Protein AF-0000000075447387 (afdb_homodimer)

Sequence (596 aa):
MMQSPYSLRTGIYPEIDPDRLTGSLAGKNVLITGSGRGIGREIALAMARAGANVCVTARTSSQVEETKAEIVSLGLDGKVIGIVANVLKLEDQERLVREFREQLGPVDVLVCNAGSNIFQPFHLTNATDWWDIMELNVRAPVELTRLVLPEMRERNQAVIIYTSSRAAKADLPWTTAYNCAKTSITRFAGTLQVELDQVQRIEKGVDNNISIFSIHPGEIDTNLHETAFPERTKREAPYVIEHMNKIGAKRPHFEAALPAWTCVWLSSGKGSDLKGKFVDCTRDVGEQAKEARGAVKTMMQSPYSLRTGIYPEIDPDRLTGSLAGKNVLITGSGRGIGREIALAMARAGANVCVTARTSSQVEETKAEIVSLGLDGKVIGIVANVLKLEDQERLVREFREQLGPVDVLVCNAGSNIFQPFHLTNATDWWDIMELNVRAPVELTRLVLPEMRERNQAVIIYTSSRAAKADLPWTTAYNCAKTSITRFAGTLQVELDQVQRIEKGVDNNISIFSIHPGEIDTNLHETAFPERTKREAPYVIEHMNKIGAKRPHFEAALPAWTCVWLSSGKGSDLKGKFVDCTRDVGEQAKEARGAVKT

Structure (mmCIF, N/CA/C/O backbone):
data_AF-0000000075447387-model_v1
#
loop_
_entity.id
_entity.type
_entity.pdbx_description
1 polymer 'Dehydrogenase/reductase SDR family member 4'
#
loop_
_atom_site.group_PDB
_atom_site.id
_atom_site.type_symbol
_atom_site.label_atom_id
_atom_site.label_alt_id
_atom_site.label_comp_id
_atom_site.label_asym_id
_atom_site.label_entity_id
_atom_site.label_seq_id
_atom_site.pdbx_PDB_ins_code
_atom_site.Cartn_x
_atom_site.Cartn_y
_atom_site.Cartn_z
_atom_site.occupancy
_atom_site.B_iso_or_equiv
_atom_site.auth_seq_id
_atom_site.auth_comp_id
_atom_site.auth_asym_id
_atom_site.auth_atom_id
_atom_site.pdbx_PDB_model_num
ATOM 1 N N . MET A 1 1 ? -17.062 6.598 -15.188 1 35.38 1 MET A N 1
ATOM 2 C CA . MET A 1 1 ? -16.125 5.508 -14.992 1 35.38 1 MET A CA 1
ATOM 3 C C . MET A 1 1 ? -15.281 5.285 -16.25 1 35.38 1 MET A C 1
ATOM 5 O O . MET A 1 1 ? -15.828 5.117 -17.344 1 35.38 1 MET A O 1
ATOM 9 N N . MET A 1 2 ? -14.25 5.738 -16.5 1 45.06 2 MET A N 1
ATOM 10 C CA . MET A 1 2 ? -13.641 5.559 -17.812 1 45.06 2 MET A CA 1
ATOM 11 C C . MET A 1 2 ? -13.734 4.102 -18.266 1 45.06 2 MET A C 1
ATOM 13 O O . MET A 1 2 ? -13.383 3.193 -17.516 1 45.06 2 MET A O 1
ATOM 17 N N . GLN A 1 3 ? -14.492 3.766 -19.172 1 64.19 3 GLN A N 1
ATOM 18 C CA . GLN A 1 3 ? -14.797 2.457 -19.734 1 64.19 3 GLN A CA 1
ATOM 19 C C . GLN A 1 3 ? -13.523 1.725 -20.141 1 64.19 3 GLN A C 1
ATOM 21 O O . GLN A 1 3 ? -12.641 2.305 -20.781 1 64.19 3 GLN A O 1
ATOM 26 N N . SER A 1 4 ? -13.195 0.636 -19.469 1 78.19 4 SER A N 1
ATOM 27 C CA . SER A 1 4 ? -12.086 -0.216 -19.891 1 78.19 4 SER A CA 1
ATOM 28 C C . SER A 1 4 ? -12.141 -0.507 -21.391 1 78.19 4 SER A C 1
ATOM 30 O O . SER A 1 4 ? -13.219 -0.757 -21.938 1 78.19 4 SER A O 1
ATOM 32 N N . PRO A 1 5 ? -11.062 -0.267 -22.031 1 86.12 5 PRO A N 1
ATOM 33 C CA . PRO A 1 5 ? -11.031 -0.553 -23.469 1 86.12 5 PRO A CA 1
ATOM 34 C C . PRO A 1 5 ? -11.109 -2.047 -23.781 1 86.12 5 PRO A C 1
ATOM 36 O O . PRO A 1 5 ? -11.219 -2.438 -24.938 1 86.12 5 PRO A O 1
ATOM 39 N N . TYR A 1 6 ? -11.047 -2.908 -22.812 1 91.88 6 TYR A N 1
ATOM 40 C CA . TYR A 1 6 ? -11.039 -4.352 -23.016 1 91.88 6 TYR A CA 1
ATOM 41 C C . TYR A 1 6 ? -12.445 -4.93 -22.875 1 91.88 6 TYR A C 1
ATOM 43 O O . TYR A 1 6 ? -13.273 -4.395 -22.125 1 91.88 6 TYR A O 1
ATOM 51 N N . SER A 1 7 ? -12.664 -5.98 -23.594 1 94.94 7 SER A N 1
ATOM 52 C CA . SER A 1 7 ? -13.969 -6.637 -23.578 1 94.94 7 SER A CA 1
ATOM 53 C C . SER A 1 7 ? -14.305 -7.168 -22.188 1 94.94 7 SER A C 1
ATOM 55 O O . SER A 1 7 ? -13.469 -7.805 -21.547 1 94.94 7 SER A O 1
ATOM 57 N N . LEU A 1 8 ? -15.531 -6.898 -21.75 1 93.69 8 LEU A N 1
ATOM 58 C CA . LEU A 1 8 ? -16.031 -7.441 -20.484 1 93.69 8 LEU A CA 1
ATOM 59 C C . LEU A 1 8 ? -16.234 -8.945 -20.578 1 93.69 8 LEU A C 1
ATOM 61 O O . LEU A 1 8 ? -16.812 -9.438 -21.562 1 93.69 8 LEU A O 1
ATOM 65 N N . ARG A 1 9 ? -15.766 -9.672 -19.625 1 94.69 9 ARG A N 1
ATOM 66 C CA . ARG A 1 9 ? -15.914 -11.125 -19.547 1 94.69 9 ARG A CA 1
ATOM 67 C C . ARG A 1 9 ? -16.484 -11.547 -18.203 1 94.69 9 ARG A C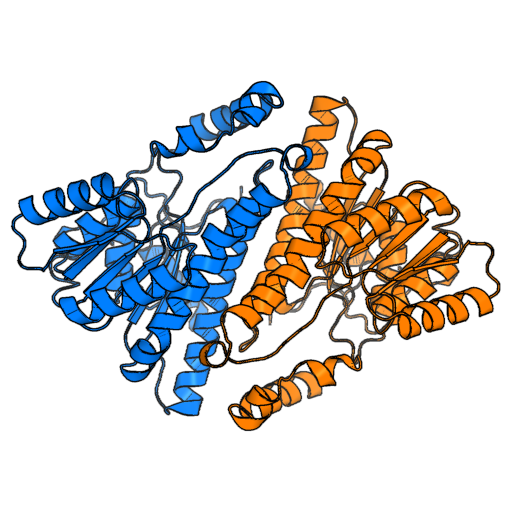 1
ATOM 69 O O . ARG A 1 9 ? -16 -11.117 -17.156 1 94.69 9 ARG A O 1
ATOM 76 N N . THR A 1 10 ? -17.469 -12.383 -18.172 1 93.19 10 THR A N 1
ATOM 77 C CA . THR A 1 10 ? -18.109 -12.781 -16.938 1 93.19 10 THR A CA 1
ATOM 78 C C . THR A 1 10 ? -17.938 -14.273 -16.688 1 93.19 10 THR A C 1
ATOM 80 O O . THR A 1 10 ? -18.359 -14.797 -15.648 1 93.19 10 THR A O 1
ATOM 83 N N . GLY A 1 11 ? -17.344 -14.977 -17.641 1 93.88 11 GLY A N 1
ATOM 84 C CA . GLY A 1 11 ? -17.078 -16.406 -17.578 1 93.88 11 GLY A CA 1
ATOM 85 C C . GLY A 1 11 ? -15.953 -16.828 -18.516 1 93.88 11 GLY A C 1
ATOM 86 O O . GLY A 1 11 ? -15.102 -16.031 -18.891 1 93.88 11 GLY A O 1
ATOM 87 N N . ILE A 1 12 ? -15.977 -18.062 -18.828 1 96.75 12 ILE A N 1
ATOM 88 C CA . ILE A 1 12 ? -14.953 -18.641 -19.703 1 96.75 12 ILE A CA 1
ATOM 89 C C . ILE A 1 12 ? -15.07 -18.031 -21.094 1 96.75 12 ILE A C 1
ATOM 91 O O . ILE A 1 12 ? -16.172 -17.859 -21.609 1 96.75 12 ILE A O 1
ATOM 95 N N . TYR A 1 13 ? -14.031 -17.672 -21.672 1 97.38 13 TYR A N 1
ATOM 96 C CA . TYR A 1 13 ? -13.922 -17.203 -23.047 1 97.38 13 TYR A CA 1
ATOM 97 C C . TYR A 1 13 ? -12.711 -17.812 -23.734 1 97.38 13 TYR A C 1
ATOM 99 O O . TYR A 1 13 ? -11.953 -18.578 -23.125 1 97.38 13 TYR A O 1
ATOM 107 N N . PRO A 1 14 ? -12.43 -17.734 -25 1 96.38 14 PRO A N 1
ATOM 108 C CA . PRO A 1 14 ? -11.469 -18.547 -25.75 1 96.38 14 PRO A CA 1
ATOM 109 C C . PRO A 1 14 ? -10.062 -18.484 -25.172 1 96.38 14 PRO A C 1
ATOM 111 O O . PRO A 1 14 ? -9.383 -19.516 -25.078 1 96.38 14 PRO A O 1
ATOM 114 N N . GLU A 1 15 ? -9.539 -17.438 -24.688 1 96.44 15 GLU A N 1
ATOM 115 C CA . GLU A 1 15 ? -8.172 -17.281 -24.203 1 96.44 15 GLU A CA 1
ATOM 116 C C . GLU A 1 15 ? -7.918 -18.141 -22.969 1 96.44 15 GLU A C 1
ATOM 118 O O . GLU A 1 15 ? -6.809 -18.641 -22.766 1 96.44 15 GLU A O 1
ATOM 123 N N . ILE A 1 16 ? -9 -18.312 -22.203 1 97.94 16 ILE A N 1
ATOM 124 C CA . ILE A 1 16 ? -8.797 -19.031 -20.953 1 97.94 16 ILE A CA 1
ATOM 125 C C . ILE A 1 16 ? -9.648 -20.312 -20.938 1 97.94 16 ILE A C 1
ATOM 127 O O . ILE A 1 16 ? -10.023 -20.812 -19.875 1 97.94 16 ILE A O 1
ATOM 131 N N . ASP A 1 17 ? -9.961 -20.781 -22.062 1 97.88 17 ASP A N 1
ATOM 132 C CA . ASP A 1 17 ? -10.766 -22 -22.219 1 97.88 17 ASP A CA 1
ATOM 133 C C . ASP A 1 17 ? -10.023 -23.219 -21.688 1 97.88 17 ASP A C 1
ATOM 135 O O . ASP A 1 17 ? -8.906 -23.516 -22.125 1 97.88 17 ASP A O 1
ATOM 139 N N . PRO A 1 18 ? -10.641 -23.984 -20.781 1 97.31 18 PRO A N 1
ATOM 140 C CA . PRO A 1 18 ? -10 -25.172 -20.219 1 97.31 18 PRO A CA 1
ATOM 141 C C . PRO A 1 18 ? -9.531 -26.156 -21.281 1 97.31 18 PRO A C 1
ATOM 143 O O . PRO A 1 18 ? -8.477 -26.766 -21.125 1 97.31 18 PRO A O 1
ATOM 146 N N . ASP A 1 19 ? -10.188 -26.297 -22.344 1 96.75 19 ASP A N 1
ATOM 147 C CA . ASP A 1 19 ? -9.82 -27.234 -23.406 1 96.75 19 ASP A CA 1
ATOM 148 C C . ASP A 1 19 ? -8.516 -26.812 -24.062 1 96.75 19 ASP A C 1
ATOM 150 O O . ASP A 1 19 ? -7.699 -27.672 -24.422 1 96.75 19 ASP A O 1
ATOM 154 N N . ARG A 1 20 ? -8.344 -25.562 -24.156 1 96 20 ARG A N 1
ATOM 155 C CA . ARG A 1 20 ? -7.141 -25.047 -24.812 1 96 20 ARG A CA 1
ATOM 156 C C . ARG A 1 20 ? -5.953 -25.062 -23.859 1 96 20 ARG A C 1
ATOM 158 O O . ARG A 1 20 ? -4.805 -24.938 -24.281 1 96 20 ARG A O 1
ATOM 165 N N . LEU A 1 21 ? -6.207 -25.234 -22.562 1 97.69 21 LEU A N 1
ATOM 166 C CA . LEU A 1 21 ? -5.145 -25.141 -21.562 1 97.69 21 LEU A CA 1
ATOM 167 C C . LEU A 1 21 ? -4.879 -26.5 -20.922 1 97.69 21 LEU A C 1
ATOM 169 O O . LEU A 1 21 ? -4.148 -26.594 -19.922 1 97.69 21 LEU A O 1
ATOM 173 N N . THR A 1 22 ? -5.469 -27.484 -21.531 1 94.69 22 THR A N 1
ATOM 174 C CA . THR A 1 22 ? -5.27 -28.844 -21.031 1 94.69 22 THR A CA 1
ATOM 175 C C . THR A 1 22 ? -3.793 -29.219 -21.078 1 94.69 22 THR A C 1
ATOM 177 O O . THR A 1 22 ? -3.131 -29.031 -22.094 1 94.69 22 THR A O 1
ATOM 180 N N . GLY A 1 23 ? -3.289 -29.625 -19.938 1 97.12 23 GLY A N 1
ATOM 181 C CA . GLY A 1 23 ? -1.921 -30.109 -19.875 1 97.12 23 GLY A CA 1
ATOM 182 C C . GLY A 1 23 ? -0.89 -29 -19.859 1 97.12 23 GLY A C 1
ATOM 183 O O . GLY A 1 23 ? 0.313 -29.266 -19.812 1 97.12 23 GLY A O 1
ATOM 184 N N . SER A 1 24 ? -1.34 -27.734 -19.891 1 97.75 24 SER A N 1
ATOM 185 C CA . SER A 1 24 ? -0.432 -26.609 -20.016 1 97.75 24 SER A CA 1
ATOM 186 C C . SER A 1 24 ? 0.43 -26.453 -18.766 1 97.75 24 SER A C 1
ATOM 188 O O . SER A 1 24 ? 1.446 -25.766 -18.781 1 97.75 24 SER A O 1
ATOM 190 N N . LEU A 1 25 ? 0.065 -27.172 -17.625 1 98.38 25 LEU A N 1
ATOM 191 C CA . LEU A 1 25 ? 0.823 -27.047 -16.391 1 98.38 25 LEU A CA 1
ATOM 192 C C . LEU A 1 25 ? 1.356 -28.406 -15.953 1 98.38 25 LEU A C 1
ATOM 194 O O . LEU A 1 25 ? 1.637 -28.609 -14.766 1 98.38 25 LEU A O 1
ATOM 198 N N . ALA A 1 26 ? 1.399 -29.297 -16.891 1 97.75 26 ALA A N 1
ATOM 199 C CA . ALA A 1 26 ? 1.919 -30.625 -16.594 1 97.75 26 ALA A CA 1
ATOM 200 C C . ALA A 1 26 ? 3.307 -30.547 -15.961 1 97.75 26 ALA A C 1
ATOM 202 O O . ALA A 1 26 ? 4.203 -29.891 -16.5 1 97.75 26 ALA A O 1
ATOM 203 N N . GLY A 1 27 ? 3.396 -31.109 -14.781 1 96.31 27 GLY A N 1
ATOM 204 C CA . GLY A 1 27 ? 4.684 -31.188 -14.117 1 96.31 27 GLY A CA 1
ATOM 205 C C . GLY A 1 27 ? 4.984 -29.984 -13.242 1 96.31 27 GLY A C 1
ATOM 206 O O . GLY A 1 27 ? 5.977 -29.984 -12.508 1 96.31 27 GLY A O 1
ATOM 207 N N . LYS A 1 28 ? 4.215 -28.969 -13.328 1 98.25 28 LYS A N 1
ATOM 208 C CA . LYS A 1 28 ? 4.438 -27.766 -12.508 1 98.25 28 LYS A CA 1
ATOM 209 C C . LYS A 1 28 ? 3.916 -27.984 -11.094 1 98.25 28 LYS A C 1
ATOM 211 O O . LYS A 1 28 ? 2.846 -28.562 -10.891 1 98.25 28 LYS A O 1
ATOM 216 N N . ASN A 1 29 ? 4.672 -27.609 -10.109 1 98.81 29 ASN A N 1
ATOM 217 C CA . ASN A 1 29 ? 4.273 -27.625 -8.703 1 98.81 29 ASN A CA 1
ATOM 218 C C . ASN A 1 29 ? 3.666 -26.281 -8.281 1 98.81 29 ASN A C 1
ATOM 220 O O . ASN A 1 29 ? 4.352 -25.266 -8.281 1 98.81 29 ASN A O 1
ATOM 224 N N . VAL A 1 30 ? 2.385 -26.328 -7.879 1 98.81 30 VAL A N 1
ATOM 225 C CA . VAL A 1 30 ? 1.64 -25.094 -7.641 1 98.81 30 VAL A CA 1
ATOM 226 C C . VAL A 1 30 ? 1.255 -25 -6.168 1 98.81 30 VAL A C 1
ATOM 228 O O . VAL A 1 30 ? 0.668 -25.922 -5.609 1 98.81 30 VAL A O 1
ATOM 231 N N . LEU A 1 31 ? 1.642 -23.938 -5.512 1 98.69 31 LEU A N 1
ATOM 232 C CA . LEU A 1 31 ? 1.247 -23.609 -4.148 1 98.69 31 LEU A CA 1
ATOM 233 C C . LEU A 1 31 ? 0.219 -22.484 -4.137 1 98.69 31 LEU A C 1
ATOM 235 O O . LEU A 1 31 ? 0.502 -21.375 -4.598 1 98.69 31 LEU A O 1
ATOM 239 N N . ILE A 1 32 ? -1.001 -22.734 -3.645 1 98.25 32 ILE A N 1
ATOM 240 C CA . ILE A 1 32 ? -2.078 -21.75 -3.609 1 98.25 32 ILE A CA 1
ATOM 241 C C . ILE A 1 32 ? -2.504 -21.5 -2.164 1 98.25 32 ILE A C 1
ATOM 243 O O . ILE A 1 32 ? -3.076 -22.391 -1.52 1 98.25 32 ILE A O 1
ATOM 247 N N . THR A 1 33 ? -2.264 -20.312 -1.669 1 96.75 33 THR A N 1
ATOM 248 C CA . THR A 1 33 ? -2.725 -20 -0.323 1 96.75 33 THR A CA 1
ATOM 249 C C . THR A 1 33 ? -4.203 -19.625 -0.334 1 96.75 33 THR A C 1
ATOM 251 O O . THR A 1 33 ? -4.715 -19.125 -1.338 1 96.75 33 THR A O 1
ATOM 254 N N . GLY A 1 34 ? -4.852 -19.844 0.821 1 93.81 34 GLY A N 1
ATOM 255 C CA . GLY A 1 34 ? -6.281 -19.594 0.893 1 93.81 34 GLY A CA 1
ATOM 256 C C . GLY A 1 34 ? -7.09 -20.406 -0.098 1 93.81 34 GLY A C 1
ATOM 257 O O . GLY A 1 34 ? -8 -19.875 -0.741 1 93.81 34 GLY A O 1
ATOM 258 N N . SER A 1 35 ? -6.742 -21.641 -0.275 1 93.75 35 SER A N 1
ATOM 259 C CA . SER A 1 35 ? -7.344 -22.469 -1.321 1 93.75 35 SER A CA 1
ATOM 260 C C . SER A 1 35 ? -8.281 -23.516 -0.732 1 93.75 35 SER A C 1
ATOM 262 O O . SER A 1 35 ? -8.625 -24.5 -1.4 1 93.75 35 SER A O 1
ATOM 264 N N . GLY A 1 36 ? -8.633 -23.25 0.474 1 91.06 36 GLY A N 1
ATOM 265 C CA . GLY A 1 36 ? -9.578 -24.156 1.104 1 91.06 36 GLY A CA 1
ATOM 266 C C . GLY A 1 36 ? -11.016 -23.875 0.725 1 91.06 36 GLY A C 1
ATOM 267 O O . GLY A 1 36 ? -11.891 -24.719 0.905 1 91.06 36 GLY A O 1
ATOM 268 N N . ARG A 1 37 ? -11.297 -22.672 0.236 1 87.19 37 ARG A N 1
ATOM 269 C CA . ARG A 1 37 ? -12.656 -22.281 -0.135 1 87.19 37 ARG A CA 1
ATOM 270 C C . ARG A 1 37 ? -12.641 -21.141 -1.14 1 87.19 37 ARG A C 1
ATOM 272 O O . ARG A 1 37 ? -11.57 -20.656 -1.53 1 87.19 37 ARG A O 1
ATOM 279 N N . GLY A 1 38 ? -13.812 -20.891 -1.687 1 88.5 38 GLY A N 1
ATOM 280 C CA . GLY A 1 38 ? -14 -19.703 -2.496 1 88.5 38 GLY A CA 1
ATOM 281 C C . GLY A 1 38 ? -13.18 -19.703 -3.77 1 88.5 38 GLY A C 1
ATOM 282 O O . GLY A 1 38 ? -13.125 -20.719 -4.477 1 88.5 38 GLY A O 1
ATOM 283 N N . ILE A 1 39 ? -12.625 -18.578 -4.078 1 90.44 39 ILE A N 1
ATOM 284 C CA . ILE A 1 39 ? -11.867 -18.375 -5.309 1 90.44 39 ILE A CA 1
ATOM 285 C C . ILE A 1 39 ? -10.625 -19.25 -5.297 1 90.44 39 ILE A C 1
ATOM 287 O O . ILE A 1 39 ? -10.266 -19.859 -6.316 1 90.44 39 ILE A O 1
ATOM 291 N N . GLY A 1 40 ? -9.992 -19.391 -4.125 1 94.5 40 GLY A N 1
ATOM 292 C CA . GLY A 1 40 ? -8.805 -20.203 -3.996 1 94.5 40 GLY A CA 1
ATOM 293 C C . GLY A 1 40 ? -9.047 -21.672 -4.328 1 94.5 40 GLY A C 1
ATOM 294 O O . GLY A 1 40 ? -8.219 -22.312 -4.961 1 94.5 40 GLY A O 1
ATOM 295 N N . ARG A 1 41 ? -10.156 -22.125 -3.861 1 96 41 ARG A N 1
ATOM 296 C CA . ARG A 1 41 ? -10.547 -23.484 -4.18 1 96 41 ARG A CA 1
ATOM 297 C C . ARG A 1 41 ? -10.719 -23.672 -5.684 1 96 41 ARG A C 1
ATOM 299 O O . ARG A 1 41 ? -10.242 -24.672 -6.246 1 96 41 ARG A O 1
ATOM 306 N N . GLU A 1 42 ? -11.344 -22.734 -6.32 1 96.12 42 GLU A N 1
ATOM 307 C CA . GLU A 1 42 ? -11.578 -22.828 -7.758 1 96.12 42 GLU A CA 1
ATOM 308 C C . GLU A 1 42 ? -10.266 -22.766 -8.539 1 96.12 42 GLU A C 1
ATOM 310 O O . GLU A 1 42 ? -10.109 -23.438 -9.547 1 96.12 42 GLU A O 1
ATOM 315 N N . ILE A 1 43 ? -9.359 -21.984 -8.07 1 97.44 43 ILE A N 1
ATOM 316 C CA . ILE A 1 43 ? -8.039 -21.906 -8.695 1 97.44 43 ILE A CA 1
ATOM 317 C C . ILE A 1 43 ? -7.32 -23.234 -8.57 1 97.44 43 ILE A C 1
ATOM 319 O O . ILE A 1 43 ? -6.746 -23.734 -9.539 1 97.44 43 ILE A O 1
ATOM 323 N N . ALA A 1 44 ? -7.414 -23.828 -7.398 1 98.31 44 ALA A N 1
ATOM 324 C CA . ALA A 1 44 ? -6.777 -25.125 -7.168 1 98.31 44 ALA A CA 1
ATOM 325 C C . ALA A 1 44 ? -7.332 -26.188 -8.109 1 98.31 44 ALA A C 1
ATOM 327 O O . ALA A 1 44 ? -6.57 -26.938 -8.719 1 98.31 44 ALA A O 1
ATOM 328 N N . LEU A 1 45 ? -8.625 -26.188 -8.258 1 98.19 45 LEU A N 1
ATOM 329 C CA . LEU A 1 45 ? -9.289 -27.141 -9.133 1 98.19 45 LEU A CA 1
ATOM 330 C C . LEU A 1 45 ? -8.867 -26.938 -10.586 1 98.19 45 LEU A C 1
ATOM 332 O O . LEU A 1 45 ? -8.539 -27.891 -11.281 1 98.19 45 LEU A O 1
ATOM 336 N N . ALA A 1 46 ? -8.836 -25.703 -11.031 1 98.44 46 ALA A N 1
ATOM 337 C CA . ALA A 1 46 ? -8.469 -25.375 -12.406 1 98.44 46 ALA A CA 1
ATOM 338 C C . ALA A 1 46 ? -7.016 -25.766 -12.688 1 98.44 46 ALA A C 1
ATOM 340 O O . ALA A 1 46 ? -6.711 -26.328 -13.742 1 98.44 46 ALA A O 1
ATOM 341 N N . MET A 1 47 ? -6.125 -25.453 -11.75 1 98.69 47 MET A N 1
ATOM 342 C CA . MET A 1 47 ? -4.711 -25.781 -11.922 1 98.69 47 MET A CA 1
ATOM 343 C C . MET A 1 47 ? -4.504 -27.297 -12 1 98.69 47 MET A C 1
ATOM 345 O O . MET A 1 47 ? -3.721 -27.781 -12.82 1 98.69 47 MET A O 1
ATOM 349 N N . ALA A 1 48 ? -5.215 -28.031 -11.18 1 98.56 48 ALA A N 1
ATOM 350 C CA . ALA A 1 48 ? -5.152 -29.484 -11.227 1 98.56 48 ALA A CA 1
ATOM 351 C C . ALA A 1 48 ? -5.629 -30.016 -12.578 1 98.56 48 ALA A C 1
ATOM 353 O O . ALA A 1 48 ? -4.98 -30.875 -13.18 1 98.56 48 ALA A O 1
ATOM 354 N N . ARG A 1 49 ? -6.703 -29.453 -13.055 1 98.25 49 ARG A N 1
ATOM 355 C CA . ARG A 1 49 ? -7.266 -29.875 -14.336 1 98.25 49 ARG A CA 1
ATOM 356 C C . ARG A 1 49 ? -6.305 -29.562 -15.477 1 98.25 49 ARG A C 1
ATOM 358 O O . ARG A 1 49 ? -6.281 -30.281 -16.484 1 98.25 49 ARG A O 1
ATOM 365 N N . ALA A 1 50 ? -5.516 -28.562 -15.289 1 98.5 50 ALA A N 1
ATOM 366 C CA . ALA A 1 50 ? -4.539 -28.188 -16.312 1 98.5 50 ALA A CA 1
ATOM 367 C C . ALA A 1 50 ? -3.285 -29.047 -16.219 1 98.5 50 ALA A C 1
ATOM 369 O O . ALA A 1 50 ? -2.34 -28.859 -16.984 1 98.5 50 ALA A O 1
ATOM 370 N N . GLY A 1 51 ? -3.207 -29.922 -15.219 1 98.31 51 GLY A N 1
ATOM 371 C CA . GLY A 1 51 ? -2.164 -30.938 -15.18 1 98.31 51 GLY A CA 1
ATOM 372 C C . GLY A 1 51 ? -1.148 -30.703 -14.078 1 98.31 51 GLY A C 1
ATOM 373 O O . GLY A 1 51 ? -0.2 -31.484 -13.922 1 98.31 51 GLY A O 1
ATOM 374 N N . ALA A 1 52 ? -1.315 -29.766 -13.242 1 98.69 52 ALA A N 1
ATOM 375 C CA . ALA A 1 52 ? -0.323 -29.375 -12.234 1 98.69 52 ALA A CA 1
ATOM 376 C C . ALA A 1 52 ? -0.384 -30.312 -11.031 1 98.69 52 ALA A C 1
ATOM 378 O O . ALA A 1 52 ? -1.399 -30.969 -10.797 1 98.69 52 ALA A O 1
ATOM 379 N N . ASN A 1 53 ? 0.769 -30.406 -10.336 1 98.75 53 ASN A N 1
ATOM 380 C CA . ASN A 1 53 ? 0.75 -30.797 -8.93 1 98.75 53 ASN A CA 1
ATOM 381 C C . ASN A 1 53 ? 0.303 -29.656 -8.031 1 98.75 53 ASN A C 1
ATOM 383 O O . ASN A 1 53 ? 0.852 -28.547 -8.102 1 98.75 53 ASN A O 1
ATOM 387 N N . VAL A 1 54 ? -0.714 -29.938 -7.156 1 98.69 54 VAL A N 1
ATOM 388 C CA . VAL A 1 54 ? -1.349 -28.812 -6.465 1 98.69 54 VAL A CA 1
ATOM 389 C C . VAL A 1 54 ? -1.254 -29.016 -4.957 1 98.69 54 VAL A C 1
ATOM 391 O O . VAL A 1 54 ? -1.494 -30.125 -4.457 1 98.69 54 VAL A O 1
ATOM 394 N N . CYS A 1 55 ? -0.858 -28.016 -4.262 1 98.69 55 CYS A N 1
ATOM 395 C CA . CYS A 1 55 ? -0.955 -27.969 -2.809 1 98.69 55 CYS A CA 1
ATOM 396 C C . CYS A 1 55 ? -2.086 -27.047 -2.367 1 98.69 55 CYS A C 1
ATOM 398 O O . CYS A 1 55 ? -2.064 -25.844 -2.65 1 98.69 55 CYS A O 1
ATOM 400 N N . VAL A 1 56 ? -3.078 -27.609 -1.68 1 98.19 56 VAL A N 1
ATOM 401 C CA . VAL A 1 56 ? -4.168 -26.875 -1.059 1 98.19 56 VAL A CA 1
ATOM 402 C C . VAL A 1 56 ? -3.775 -26.469 0.362 1 98.19 56 VAL A C 1
ATOM 404 O O . VAL A 1 56 ? -3.312 -27.312 1.143 1 98.19 56 VAL A O 1
ATOM 407 N N . THR A 1 57 ? -3.873 -25.188 0.667 1 97.56 57 THR A N 1
ATOM 408 C CA . THR A 1 57 ? -3.51 -24.766 2.012 1 97.56 57 THR A CA 1
ATOM 409 C C . THR A 1 57 ? -4.504 -23.734 2.533 1 97.56 57 THR A C 1
ATOM 411 O O . THR A 1 57 ? -5.004 -22.891 1.771 1 97.56 57 THR A O 1
ATOM 414 N N . ALA A 1 58 ? -4.859 -23.781 3.762 1 95.38 58 ALA A N 1
ATOM 415 C CA . ALA A 1 58 ? -5.711 -22.875 4.523 1 95.38 58 ALA A CA 1
ATOM 416 C C . ALA A 1 58 ? -5.496 -23.047 6.023 1 95.38 58 ALA A C 1
ATOM 418 O O . ALA A 1 58 ? -4.754 -23.938 6.453 1 95.38 58 ALA A O 1
ATOM 419 N N . ARG A 1 59 ? -6.219 -22.281 6.812 1 92.19 59 ARG A N 1
ATOM 420 C CA . ARG A 1 59 ? -6.086 -22.312 8.266 1 92.19 59 ARG A CA 1
ATOM 421 C C . ARG A 1 59 ? -6.898 -23.453 8.875 1 92.19 59 ARG A C 1
ATOM 423 O O . ARG A 1 59 ? -6.602 -23.922 9.969 1 92.19 59 ARG A O 1
ATOM 430 N N . THR A 1 60 ? -7.918 -23.797 8.133 1 92.88 60 THR A N 1
ATOM 431 C CA . THR A 1 60 ? -8.859 -24.781 8.656 1 92.88 60 THR A CA 1
ATOM 432 C C . THR A 1 60 ? -8.648 -26.141 7.992 1 92.88 60 THR A C 1
ATOM 434 O O . THR A 1 60 ? -8.797 -26.281 6.777 1 92.88 60 THR A O 1
ATOM 437 N N . SER A 1 61 ? -8.445 -27.094 8.82 1 96.25 61 SER A N 1
ATOM 438 C CA . SER A 1 61 ? -8.133 -28.438 8.328 1 96.25 61 SER A CA 1
ATOM 439 C C . SER A 1 61 ? -9.281 -29 7.492 1 96.25 61 SER A C 1
ATOM 441 O O . SER A 1 61 ? -9.055 -29.594 6.438 1 96.25 61 SER A O 1
ATOM 443 N N . SER A 1 62 ? -10.469 -28.766 7.926 1 96.69 62 SER A N 1
ATOM 444 C CA . SER A 1 62 ? -11.617 -29.312 7.223 1 96.69 62 SER A CA 1
ATOM 445 C C . SER A 1 62 ? -11.742 -28.75 5.816 1 96.69 62 SER A C 1
ATOM 447 O O . SER A 1 62 ? -12.031 -29.484 4.867 1 96.69 62 SER A O 1
ATOM 449 N N . GLN A 1 63 ? -11.477 -27.453 5.672 1 94.19 63 GLN A N 1
ATOM 450 C CA . GLN A 1 63 ? -11.555 -26.812 4.367 1 94.19 63 GLN A CA 1
ATOM 451 C C . GLN A 1 63 ? -10.461 -27.328 3.434 1 94.19 63 GLN A C 1
ATOM 453 O O . GLN A 1 63 ? -10.703 -27.547 2.246 1 94.19 63 GLN A O 1
ATOM 458 N N . VAL A 1 64 ? -9.289 -27.562 3.98 1 97.38 64 VAL A N 1
ATOM 459 C CA . VAL A 1 64 ? -8.164 -28.094 3.207 1 97.38 64 VAL A CA 1
ATOM 460 C C . VAL A 1 64 ? -8.492 -29.5 2.707 1 97.38 64 VAL A C 1
ATOM 462 O O . VAL A 1 64 ? -8.336 -29.797 1.52 1 97.38 64 VAL A O 1
ATOM 465 N N . GLU A 1 65 ? -8.984 -30.297 3.557 1 97.44 65 GLU A N 1
ATOM 466 C CA . GLU A 1 65 ? -9.266 -31.688 3.217 1 97.44 65 GLU A CA 1
ATOM 467 C C . GLU A 1 65 ? -10.422 -31.797 2.223 1 97.44 65 GLU A C 1
ATOM 469 O O . GLU A 1 65 ? -10.406 -32.656 1.335 1 97.44 65 GLU A O 1
ATOM 474 N N . GLU A 1 66 ? -11.391 -30.938 2.418 1 97.19 66 GLU A N 1
ATOM 475 C CA . GLU A 1 66 ? -12.531 -30.953 1.505 1 97.19 66 GLU A CA 1
ATOM 476 C C . GLU A 1 66 ? -12.102 -30.625 0.079 1 97.19 66 GLU A C 1
ATOM 478 O O . GLU A 1 66 ? -12.461 -31.328 -0.864 1 97.19 66 GLU A O 1
ATOM 483 N N . THR A 1 67 ? -11.344 -29.594 -0.073 1 97.38 67 THR A N 1
ATOM 484 C CA . THR A 1 67 ? -10.875 -29.188 -1.396 1 97.38 67 THR A CA 1
ATOM 485 C C . THR A 1 67 ? -9.914 -30.234 -1.964 1 97.38 67 THR A C 1
ATOM 487 O O . THR A 1 67 ? -9.992 -30.578 -3.145 1 97.38 67 THR A O 1
ATOM 490 N N . LYS A 1 68 ? -9.031 -30.766 -1.131 1 97.88 68 LYS A N 1
ATOM 491 C CA . LYS A 1 68 ? -8.125 -31.828 -1.559 1 97.88 68 LYS A CA 1
ATOM 492 C C . LYS A 1 68 ? -8.906 -33.031 -2.064 1 97.88 68 LYS A C 1
ATOM 494 O O . LYS A 1 68 ? -8.602 -33.594 -3.133 1 97.88 68 LYS A O 1
ATOM 499 N N . ALA A 1 69 ? -9.891 -33.438 -1.344 1 97.88 69 ALA A N 1
ATOM 500 C CA . ALA A 1 69 ? -10.703 -34.594 -1.702 1 97.88 69 ALA A CA 1
ATOM 501 C C . ALA A 1 69 ? -11.414 -34.375 -3.035 1 97.88 69 ALA A C 1
ATOM 503 O O . ALA A 1 69 ? -11.547 -35.312 -3.834 1 97.88 69 ALA A O 1
ATOM 504 N N . GLU A 1 70 ? -11.875 -33.188 -3.189 1 97.62 70 GLU A N 1
ATOM 505 C CA . GLU A 1 70 ? -12.531 -32.844 -4.453 1 97.62 70 GLU A CA 1
ATOM 506 C C . GLU A 1 70 ? -11.57 -33 -5.629 1 97.62 70 GLU A C 1
ATOM 508 O O . GLU A 1 70 ? -11.93 -33.562 -6.664 1 97.62 70 GLU A O 1
ATOM 513 N N . ILE A 1 71 ? -10.383 -32.531 -5.496 1 97.88 71 ILE A N 1
ATOM 514 C CA . ILE A 1 71 ? -9.398 -32.625 -6.566 1 97.88 71 ILE A CA 1
ATOM 515 C C . ILE A 1 71 ? -9.031 -34.094 -6.812 1 97.88 71 ILE A C 1
ATOM 517 O O . ILE A 1 71 ? -8.93 -34.531 -7.961 1 97.88 71 ILE A O 1
ATOM 521 N N . VAL A 1 72 ? -8.852 -34.875 -5.773 1 97.31 72 VAL A N 1
ATOM 522 C CA . VAL A 1 72 ? -8.508 -36.281 -5.883 1 97.31 72 VAL A CA 1
ATOM 523 C C . VAL A 1 72 ? -9.609 -37.031 -6.641 1 97.31 72 VAL A C 1
ATOM 525 O O . VAL A 1 72 ? -9.32 -37.906 -7.465 1 97.31 72 VAL A O 1
ATOM 528 N N . SER A 1 73 ? -10.797 -36.625 -6.375 1 97.56 73 SER A N 1
ATOM 529 C CA . SER A 1 73 ? -11.945 -37.312 -6.969 1 97.56 73 SER A CA 1
ATOM 530 C C . SER A 1 73 ? -12 -37.094 -8.477 1 97.56 73 SER A C 1
ATOM 532 O O . SER A 1 73 ? -12.68 -37.844 -9.188 1 97.56 73 SER A O 1
ATOM 534 N N . LEU A 1 74 ? -11.359 -36.062 -8.93 1 95.62 74 LEU A N 1
ATOM 535 C CA . LEU A 1 74 ? -11.336 -35.781 -10.359 1 95.62 74 LEU A CA 1
ATOM 536 C C . LEU A 1 74 ? -10.531 -36.812 -11.117 1 95.62 74 LEU A C 1
ATOM 538 O O . LEU A 1 74 ? -10.625 -36.938 -12.336 1 95.62 74 LEU A O 1
ATOM 542 N N . GLY A 1 75 ? -9.625 -37.594 -10.438 1 96.12 75 GLY A N 1
ATOM 543 C CA . GLY A 1 75 ? -8.875 -38.688 -11.039 1 96.12 75 GLY A CA 1
ATOM 544 C C . GLY A 1 75 ? -7.809 -38.219 -12.008 1 96.12 75 GLY A C 1
ATOM 545 O O . GLY A 1 75 ? -7.594 -38.844 -13.055 1 96.12 75 GLY A O 1
ATOM 546 N N . LEU A 1 76 ? -7.234 -37.094 -11.695 1 95.69 76 LEU A N 1
ATOM 547 C CA . LEU A 1 76 ? -6.227 -36.531 -12.57 1 95.69 76 LEU A CA 1
ATOM 548 C C . LEU A 1 76 ? -4.848 -37.094 -12.289 1 95.69 76 LEU A C 1
ATOM 550 O O . LEU A 1 76 ? -4.648 -37.75 -11.258 1 95.69 76 LEU A O 1
ATOM 554 N N . ASP A 1 77 ? -3.877 -36.906 -13.164 1 95.19 77 ASP A N 1
ATOM 555 C CA . ASP A 1 77 ? -2.541 -37.5 -13.07 1 95.19 77 ASP A CA 1
ATOM 556 C C . ASP A 1 77 ? -1.684 -36.719 -12.062 1 95.19 77 ASP A C 1
ATOM 558 O O . ASP A 1 77 ? -0.781 -37.281 -11.445 1 95.19 77 ASP A O 1
ATOM 562 N N . GLY A 1 78 ? -1.925 -35.469 -11.914 1 96.88 78 GLY A N 1
ATOM 563 C CA . GLY A 1 78 ? -1.132 -34.656 -11.016 1 96.88 78 GLY A CA 1
ATOM 564 C C . GLY A 1 78 ? -1.319 -35.031 -9.555 1 96.88 78 GLY A C 1
ATOM 565 O O . GLY A 1 78 ? -2.365 -35.531 -9.172 1 96.88 78 GLY A O 1
ATOM 566 N N . LYS A 1 79 ? -0.357 -34.719 -8.734 1 97.94 79 LYS A N 1
ATOM 567 C CA . LYS A 1 79 ? -0.429 -34.938 -7.289 1 97.94 79 LYS A CA 1
ATOM 568 C C . LYS A 1 79 ? -1.191 -33.812 -6.598 1 97.94 79 LYS A C 1
ATOM 570 O O . LYS A 1 79 ? -1.181 -32.656 -7.062 1 97.94 79 LYS A O 1
ATOM 575 N N . VAL A 1 80 ? -1.875 -34.188 -5.539 1 98.25 80 VAL A N 1
ATOM 576 C CA . VAL A 1 80 ? -2.553 -33.188 -4.707 1 98.25 80 VAL A CA 1
ATOM 577 C C . VAL A 1 80 ? -2.199 -33.438 -3.24 1 98.25 80 VAL A C 1
ATOM 579 O O . VAL A 1 80 ? -2.268 -34.562 -2.746 1 98.25 80 VAL A O 1
ATOM 582 N N . ILE A 1 81 ? -1.75 -32.406 -2.57 1 98.44 81 ILE A N 1
ATOM 583 C CA . ILE A 1 81 ? -1.471 -32.5 -1.141 1 98.44 81 ILE A CA 1
ATOM 584 C C . ILE A 1 81 ? -2.189 -31.359 -0.406 1 98.44 81 ILE A C 1
ATOM 586 O O . ILE A 1 81 ? -2.615 -30.391 -1.024 1 98.44 81 ILE A O 1
ATOM 590 N N . GLY A 1 82 ? -2.43 -31.594 0.864 1 98.44 82 GLY A N 1
ATOM 591 C CA . GLY A 1 82 ? -2.998 -30.578 1.749 1 98.44 82 GLY A CA 1
ATOM 592 C C . GLY A 1 82 ? -2.096 -30.234 2.916 1 98.44 82 GLY A C 1
ATOM 593 O O . GLY A 1 82 ? -1.577 -31.125 3.594 1 98.44 82 GLY A O 1
ATOM 594 N N . ILE A 1 83 ? -1.822 -28.969 3.084 1 98.44 83 ILE A N 1
ATOM 595 C CA . ILE A 1 83 ? -1.026 -28.516 4.223 1 98.44 83 ILE A CA 1
ATOM 596 C C . ILE A 1 83 ? -1.766 -27.406 4.965 1 98.44 83 ILE A C 1
ATOM 598 O O . ILE A 1 83 ? -2.088 -26.375 4.383 1 98.44 83 ILE A O 1
ATOM 602 N N . VAL A 1 84 ? -2.086 -27.609 6.238 1 98.19 84 VAL A N 1
ATOM 603 C CA . VAL A 1 84 ? -2.729 -26.594 7.062 1 98.19 84 VAL A CA 1
ATOM 604 C C . VAL A 1 84 ? -1.687 -25.578 7.551 1 98.19 84 VAL A C 1
ATOM 606 O O . VAL A 1 84 ? -0.648 -25.969 8.094 1 98.19 84 VAL A O 1
ATOM 609 N N . ALA A 1 85 ? -1.923 -24.328 7.312 1 97.38 85 ALA A N 1
ATOM 610 C CA . ALA A 1 85 ? -0.983 -23.281 7.727 1 97.38 85 ALA A CA 1
ATOM 611 C C . ALA A 1 85 ? -1.688 -21.938 7.883 1 97.38 85 ALA A C 1
ATOM 613 O O . ALA A 1 85 ? -2.58 -21.609 7.102 1 97.38 85 ALA A O 1
ATOM 614 N N . ASN A 1 86 ? -1.325 -21.25 8.914 1 96.44 86 ASN A N 1
ATOM 615 C CA . ASN A 1 86 ? -1.686 -19.844 9.062 1 96.44 86 ASN A CA 1
ATOM 616 C C . ASN A 1 86 ? -0.629 -18.938 8.453 1 96.44 86 ASN A C 1
ATOM 618 O O . ASN A 1 86 ? 0.445 -18.75 9.031 1 96.44 86 ASN A O 1
ATOM 622 N N . VAL A 1 87 ? -0.992 -18.281 7.352 1 94.81 87 VAL A N 1
ATOM 623 C CA . VAL A 1 87 ? -0.006 -17.531 6.582 1 94.81 87 VAL A CA 1
ATOM 624 C C . VAL A 1 87 ? 0.384 -16.266 7.34 1 94.81 87 VAL A C 1
ATOM 626 O O . VAL A 1 87 ? 1.319 -15.57 6.945 1 94.81 87 VAL A O 1
ATOM 629 N N . LEU A 1 88 ? -0.301 -15.977 8.43 1 93.75 88 LEU A N 1
ATOM 630 C CA . LEU A 1 88 ? 0.051 -14.812 9.242 1 93.75 88 LEU A CA 1
ATOM 631 C C . LEU A 1 88 ? 1.169 -15.156 10.219 1 93.75 88 LEU A C 1
ATOM 633 O O . LEU A 1 88 ? 1.719 -14.266 10.875 1 93.75 88 LEU A O 1
ATOM 637 N N . LYS A 1 89 ? 1.503 -16.406 10.328 1 95.31 89 LYS A N 1
ATOM 638 C CA . LYS A 1 89 ? 2.588 -16.875 11.188 1 95.31 89 LYS A CA 1
ATOM 639 C C . LYS A 1 89 ? 3.805 -17.281 10.359 1 95.31 89 LYS A C 1
ATOM 641 O O . LYS A 1 89 ? 3.736 -18.234 9.586 1 95.31 89 LYS A O 1
ATOM 646 N N . LEU A 1 90 ? 4.887 -16.672 10.633 1 94.12 90 LEU A N 1
ATOM 647 C CA . LEU A 1 90 ? 6.102 -16.922 9.867 1 94.12 90 LEU A CA 1
ATOM 648 C C . LEU A 1 90 ? 6.52 -18.391 9.992 1 94.12 90 LEU A C 1
ATOM 650 O O . LEU A 1 90 ? 6.895 -19.016 9 1 94.12 90 LEU A O 1
ATOM 654 N N . GLU A 1 91 ? 6.461 -18.891 11.172 1 96.44 91 GLU A N 1
ATOM 655 C CA . GLU A 1 91 ? 6.848 -20.281 11.391 1 96.44 91 GLU A CA 1
ATOM 656 C C . GLU A 1 91 ? 5.988 -21.219 10.555 1 96.44 91 GLU A C 1
ATOM 658 O O . GLU A 1 91 ? 6.484 -22.234 10.047 1 96.44 91 GLU A O 1
ATOM 663 N N . ASP A 1 92 ? 4.723 -20.906 10.422 1 97.56 92 ASP A N 1
ATOM 664 C CA . ASP A 1 92 ? 3.828 -21.719 9.594 1 97.56 92 ASP A CA 1
ATOM 665 C C . ASP A 1 92 ? 4.191 -21.594 8.117 1 97.56 92 ASP A C 1
ATOM 667 O O . ASP A 1 92 ? 4.102 -22.578 7.367 1 97.56 92 ASP A O 1
ATOM 671 N N . GLN A 1 93 ? 4.582 -20.422 7.672 1 96.88 93 GLN A N 1
ATOM 672 C CA . GLN A 1 93 ? 4.984 -20.25 6.285 1 96.88 93 GLN A CA 1
ATOM 673 C C . GLN A 1 93 ? 6.242 -21.047 5.965 1 96.88 93 GLN A C 1
ATOM 675 O O . GLN A 1 93 ? 6.324 -21.688 4.918 1 96.88 93 GLN A O 1
ATOM 680 N N . GLU A 1 94 ? 7.148 -20.969 6.898 1 97.38 94 GLU A N 1
ATOM 681 C CA . GLU A 1 94 ? 8.383 -21.734 6.727 1 97.38 94 GLU A CA 1
ATOM 682 C C . GLU A 1 94 ? 8.102 -23.234 6.66 1 97.38 94 GLU A C 1
ATOM 684 O O . GLU A 1 94 ? 8.633 -23.938 5.793 1 97.38 94 GLU A O 1
ATOM 689 N N . ARG A 1 95 ? 7.281 -23.672 7.535 1 98.25 95 ARG A N 1
ATOM 690 C CA . ARG A 1 95 ? 6.891 -25.078 7.535 1 98.25 95 ARG A CA 1
ATOM 691 C C . ARG A 1 95 ? 6.145 -25.438 6.254 1 98.25 95 ARG A C 1
ATOM 693 O O . ARG A 1 95 ? 6.395 -26.484 5.664 1 98.25 95 ARG A O 1
ATOM 700 N N . LEU A 1 96 ? 5.246 -24.562 5.82 1 98.31 96 LEU A N 1
ATOM 701 C CA . LEU A 1 96 ? 4.48 -24.766 4.598 1 98.31 96 LEU A CA 1
ATOM 702 C C . LEU A 1 96 ? 5.402 -24.969 3.402 1 98.31 96 LEU A C 1
ATOM 704 O O . LEU A 1 96 ? 5.246 -25.938 2.656 1 98.31 96 LEU A O 1
ATOM 708 N N . VAL A 1 97 ? 6.406 -24.125 3.242 1 98.38 97 VAL A N 1
ATOM 709 C CA . VAL A 1 97 ? 7.324 -24.188 2.107 1 98.38 97 VAL A CA 1
ATOM 710 C C . VAL A 1 97 ? 8.195 -25.438 2.211 1 98.38 97 VAL A C 1
ATOM 712 O O . VAL A 1 97 ? 8.422 -26.125 1.214 1 98.38 97 VAL A O 1
ATOM 715 N N . ARG A 1 98 ? 8.625 -25.703 3.402 1 98.31 98 ARG A N 1
ATOM 716 C CA . ARG A 1 98 ? 9.445 -26.891 3.613 1 98.31 98 ARG A CA 1
ATOM 717 C C . ARG A 1 98 ? 8.68 -28.156 3.254 1 98.31 98 ARG A C 1
ATOM 719 O O . ARG A 1 98 ? 9.172 -28.984 2.494 1 98.31 98 ARG A O 1
ATOM 726 N N . GLU A 1 99 ? 7.516 -28.344 3.795 1 98.56 99 GLU A N 1
ATOM 727 C CA . GLU A 1 99 ? 6.699 -29.516 3.529 1 98.56 99 GLU A CA 1
ATOM 728 C C . GLU A 1 99 ? 6.328 -29.609 2.053 1 98.56 99 GLU A C 1
ATOM 730 O O . GLU A 1 99 ? 6.316 -30.703 1.477 1 98.56 99 GLU A O 1
ATOM 735 N N . PHE A 1 100 ? 6 -28.5 1.451 1 98.56 100 PHE A N 1
ATOM 736 C CA . PHE A 1 100 ? 5.715 -28.453 0.023 1 98.56 100 PHE A CA 1
ATOM 737 C C . PHE A 1 100 ? 6.875 -29.016 -0.784 1 98.56 100 PHE A C 1
ATOM 739 O O . PHE A 1 100 ? 6.688 -29.906 -1.618 1 98.56 100 PHE A O 1
ATOM 746 N N . ARG A 1 101 ? 8.055 -28.531 -0.473 1 97.81 101 ARG A N 1
ATOM 747 C CA . ARG A 1 101 ? 9.266 -28.953 -1.176 1 97.81 101 ARG A CA 1
ATOM 748 C C . ARG A 1 101 ? 9.516 -30.438 -1 1 97.81 101 ARG A C 1
ATOM 750 O O . ARG A 1 101 ? 9.867 -31.141 -1.958 1 97.81 101 ARG A O 1
ATOM 757 N N . GLU A 1 102 ? 9.336 -30.859 0.187 1 98.19 102 GLU A N 1
ATOM 758 C CA . GLU A 1 102 ? 9.57 -32.281 0.499 1 98.19 102 GLU A CA 1
ATOM 759 C C . GLU A 1 102 ? 8.625 -33.188 -0.28 1 98.19 102 GLU A C 1
ATOM 761 O O . GLU A 1 102 ? 9.008 -34.281 -0.706 1 98.19 102 GLU A O 1
ATOM 766 N N . GLN A 1 103 ? 7.457 -32.719 -0.523 1 98.25 103 GLN A N 1
ATOM 767 C CA . GLN A 1 103 ? 6.426 -33.594 -1.062 1 98.25 103 GLN A CA 1
ATOM 768 C C . GLN A 1 103 ? 6.281 -33.406 -2.57 1 98.25 103 GLN A C 1
ATOM 770 O O . GLN A 1 103 ? 5.945 -34.375 -3.283 1 98.25 103 GLN A O 1
ATOM 775 N N . LEU A 1 104 ? 6.48 -32.219 -3.092 1 98.19 104 LEU A N 1
ATOM 776 C CA . LEU A 1 104 ? 6.195 -31.953 -4.5 1 98.19 104 LEU A CA 1
ATOM 777 C C . LEU A 1 104 ? 7.441 -31.469 -5.23 1 98.19 104 LEU A C 1
ATOM 779 O O . LEU A 1 104 ? 7.516 -31.547 -6.457 1 98.19 104 LEU A O 1
ATOM 783 N N . GLY A 1 105 ? 8.445 -30.953 -4.484 1 97.38 105 GLY A N 1
ATOM 784 C CA . GLY A 1 105 ? 9.594 -30.297 -5.098 1 97.38 105 GLY A CA 1
ATOM 785 C C . GLY A 1 105 ? 9.5 -28.781 -5.051 1 97.38 105 GLY A C 1
ATOM 786 O O . GLY A 1 105 ? 8.805 -28.219 -4.195 1 97.38 105 GLY A O 1
ATOM 787 N N . PRO A 1 106 ? 10.227 -28.125 -5.898 1 97 106 PRO A N 1
ATOM 788 C CA . PRO A 1 106 ? 10.273 -26.656 -5.855 1 97 106 PRO A CA 1
ATOM 789 C C . PRO A 1 106 ? 8.953 -26.016 -6.285 1 97 106 PRO A C 1
ATOM 791 O O . PRO A 1 106 ? 8.188 -26.609 -7.039 1 97 106 PRO A O 1
ATOM 794 N N . VAL A 1 107 ? 8.734 -24.828 -5.824 1 98.5 107 VAL A N 1
ATOM 795 C CA . VAL A 1 107 ? 7.531 -24.094 -6.199 1 98.5 107 VAL A CA 1
ATOM 796 C C . VAL A 1 107 ? 7.699 -23.5 -7.598 1 98.5 107 VAL A C 1
ATOM 798 O O . VAL A 1 107 ? 8.531 -22.609 -7.809 1 98.5 107 VAL A O 1
ATOM 801 N N . ASP A 1 108 ? 6.875 -23.938 -8.523 1 98.62 108 ASP A N 1
ATOM 802 C CA . ASP A 1 108 ? 6.891 -23.391 -9.883 1 98.62 108 ASP A CA 1
ATOM 803 C C . ASP A 1 108 ? 5.918 -22.219 -10.008 1 98.62 108 ASP A C 1
ATOM 805 O O . ASP A 1 108 ? 6.164 -21.297 -10.773 1 98.62 108 ASP A O 1
ATOM 809 N N . VAL A 1 109 ? 4.785 -22.359 -9.32 1 98.75 109 VAL A N 1
ATOM 810 C CA . VAL A 1 109 ? 3.75 -21.328 -9.336 1 98.75 109 VAL A CA 1
ATOM 811 C C . VAL A 1 109 ? 3.275 -21.047 -7.914 1 98.75 109 VAL A C 1
ATOM 813 O O . VAL A 1 109 ? 2.934 -21.984 -7.172 1 98.75 109 VAL A O 1
ATOM 816 N N . LEU A 1 110 ? 3.361 -19.859 -7.508 1 98.75 110 LEU A N 1
ATOM 817 C CA . LEU A 1 110 ? 2.814 -19.406 -6.238 1 98.75 110 LEU A CA 1
ATOM 818 C C . LEU A 1 110 ? 1.614 -18.484 -6.461 1 98.75 110 LEU A C 1
ATOM 820 O O . LEU A 1 110 ? 1.729 -17.469 -7.137 1 98.75 110 LEU A O 1
ATOM 824 N N . VAL A 1 111 ? 0.457 -18.875 -5.988 1 98.31 111 VAL A N 1
ATOM 825 C CA . VAL A 1 111 ? -0.729 -18.031 -6.008 1 98.31 111 VAL A CA 1
ATOM 826 C C . VAL A 1 111 ? -1.069 -17.578 -4.586 1 98.31 111 VAL A C 1
ATOM 828 O O . VAL A 1 111 ? -1.494 -18.391 -3.76 1 98.31 111 VAL A O 1
ATOM 831 N N . CYS A 1 112 ? -0.861 -16.344 -4.352 1 97.06 112 CYS A N 1
ATOM 832 C CA . CYS A 1 112 ? -1.232 -15.766 -3.068 1 97.06 112 CYS A CA 1
ATOM 833 C C . CYS A 1 112 ? -2.67 -15.258 -3.092 1 97.06 112 CYS A C 1
ATOM 835 O O . CYS A 1 112 ? -2.924 -14.109 -3.455 1 97.06 112 CYS A O 1
ATOM 837 N N . ASN A 1 113 ? -3.549 -16.062 -2.625 1 92.06 113 ASN A N 1
ATOM 838 C CA . ASN A 1 113 ? -4.977 -15.781 -2.703 1 92.06 113 ASN A CA 1
ATOM 839 C C . ASN A 1 113 ? -5.578 -15.547 -1.32 1 92.06 113 ASN A C 1
ATOM 841 O O . ASN A 1 113 ? -6.695 -15.031 -1.202 1 92.06 113 ASN A O 1
ATOM 845 N N . ALA A 1 114 ? -4.805 -15.844 -0.295 1 81 114 ALA A N 1
ATOM 846 C CA . ALA A 1 114 ? -5.32 -15.602 1.05 1 81 114 ALA A CA 1
ATOM 847 C C . ALA A 1 114 ? -5.57 -14.109 1.283 1 81 114 ALA A C 1
ATOM 849 O O . ALA A 1 114 ? -4.684 -13.289 1.062 1 81 114 ALA A O 1
ATOM 850 N N . GLY A 1 115 ? -6.82 -13.711 1.466 1 75 115 GLY A N 1
ATOM 851 C CA . GLY A 1 115 ? -7.141 -12.312 1.726 1 75 115 GLY A CA 1
ATOM 852 C C . GLY A 1 115 ? -8.578 -12.109 2.17 1 75 115 GLY A C 1
ATOM 853 O O . GLY A 1 115 ? -9.367 -13.055 2.199 1 75 115 GLY A O 1
ATOM 854 N N . SER A 1 116 ? -8.844 -11.062 2.807 1 70.75 116 SER A N 1
ATOM 855 C CA . SER A 1 116 ? -10.18 -10.703 3.277 1 70.75 116 SER A CA 1
ATOM 856 C C . SER A 1 116 ? -10.5 -9.25 2.967 1 70.75 116 SER A C 1
ATOM 858 O O . SER A 1 116 ? -9.594 -8.422 2.811 1 70.75 116 SER A O 1
ATOM 860 N N . ASN A 1 117 ? -11.758 -9.086 2.658 1 72.12 117 ASN A N 1
ATOM 861 C CA . ASN A 1 117 ? -12.258 -7.727 2.506 1 72.12 117 ASN A CA 1
ATOM 862 C C . ASN A 1 117 ? -13.188 -7.34 3.648 1 72.12 117 ASN A C 1
ATOM 864 O O . ASN A 1 117 ? -14.055 -8.125 4.043 1 72.12 117 ASN A O 1
ATOM 868 N N . ILE A 1 118 ? -12.805 -6.375 4.422 1 74.94 118 ILE A N 1
ATOM 869 C CA . ILE A 1 118 ? -13.703 -5.855 5.449 1 74.94 118 ILE A CA 1
ATOM 870 C C . ILE A 1 118 ? -14.133 -4.438 5.086 1 74.94 118 ILE A C 1
ATOM 872 O O . ILE A 1 118 ? -13.297 -3.588 4.77 1 74.94 118 ILE A O 1
ATOM 876 N N . PHE A 1 119 ? -15.453 -4.293 5.012 1 78.94 119 PHE A N 1
ATOM 877 C CA . PHE A 1 119 ? -16.016 -2.961 4.805 1 78.94 119 PHE A CA 1
ATOM 878 C C . PHE A 1 119 ? -16.391 -2.318 6.133 1 78.94 119 PHE A C 1
ATOM 880 O O . PHE A 1 119 ? -17.297 -2.801 6.824 1 78.94 119 PHE A O 1
ATOM 887 N N . GLN A 1 120 ? -15.75 -1.324 6.504 1 82.12 120 GLN A N 1
ATOM 888 C CA . GLN A 1 120 ? -15.984 -0.613 7.758 1 82.12 120 GLN A CA 1
ATOM 889 C 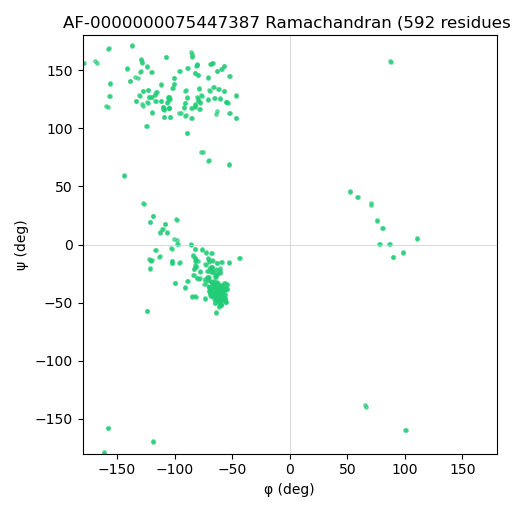C . GLN A 1 120 ? -15.477 0.823 7.676 1 82.12 120 GLN A C 1
ATOM 891 O O . GLN A 1 120 ? -14.344 1.064 7.258 1 82.12 120 GLN A O 1
ATOM 896 N N . PRO A 1 121 ? -16.422 1.755 8.039 1 86.38 121 PRO A N 1
ATOM 897 C CA . PRO A 1 121 ? -15.922 3.127 8.109 1 86.38 121 PRO A CA 1
ATOM 898 C C . PRO A 1 121 ? -14.664 3.25 8.969 1 86.38 121 PRO A C 1
ATOM 900 O O . PRO A 1 121 ? -14.555 2.594 10.008 1 86.38 121 PRO A O 1
ATOM 903 N N . PHE A 1 122 ? -13.797 4.156 8.523 1 91.31 122 PHE A N 1
ATOM 904 C CA . PHE A 1 122 ? -12.5 4.266 9.18 1 91.31 122 PHE A CA 1
ATOM 905 C C . PHE A 1 122 ? -12.656 4.66 10.641 1 91.31 122 PHE A C 1
ATOM 907 O O . PHE A 1 122 ? -11.953 4.148 11.508 1 91.31 122 PHE A O 1
ATOM 914 N N . HIS A 1 123 ? -13.594 5.504 10.898 1 87.06 123 HIS A N 1
ATOM 915 C CA . HIS A 1 123 ? -13.75 6.008 12.258 1 87.06 123 HIS A CA 1
ATOM 916 C C . HIS A 1 123 ? -14.281 4.926 13.195 1 87.06 123 HIS A C 1
ATOM 918 O O . HIS A 1 123 ? -14.242 5.082 14.414 1 87.06 123 HIS A O 1
ATOM 924 N N . LEU A 1 124 ? -14.773 3.783 12.586 1 84.69 124 LEU A N 1
ATOM 925 C CA . LEU A 1 124 ? -15.289 2.668 13.367 1 84.69 124 LEU A CA 1
ATOM 926 C C . LEU A 1 124 ? -14.273 1.535 13.445 1 84.69 124 LEU A C 1
ATOM 928 O O . LEU A 1 124 ? -14.508 0.526 14.109 1 84.69 124 LEU A O 1
ATOM 932 N N . THR A 1 125 ? -13.219 1.733 12.773 1 83.81 125 THR A N 1
ATOM 933 C CA . THR A 1 125 ? -12.203 0.69 12.734 1 83.81 125 THR A CA 1
ATOM 934 C C . THR A 1 125 ? -11.18 0.89 13.852 1 83.81 125 THR A C 1
ATOM 936 O O . THR A 1 125 ? -10.758 2.018 14.125 1 83.81 125 THR A O 1
ATOM 939 N N . ASN A 1 126 ? -10.93 -0.2 14.531 1 82.81 126 ASN A N 1
ATOM 940 C CA . ASN A 1 126 ? -9.828 -0.08 15.484 1 82.81 126 ASN A CA 1
ATOM 941 C C . ASN A 1 126 ? -8.477 -0.325 14.82 1 82.81 126 ASN A C 1
ATOM 943 O O . ASN A 1 126 ? -8.414 -0.85 13.711 1 82.81 126 ASN A O 1
ATOM 947 N N . ALA A 1 127 ? -7.52 0.108 15.5 1 84.12 127 ALA A N 1
ATOM 948 C CA . ALA A 1 127 ? -6.168 0.106 14.945 1 84.12 127 ALA A CA 1
ATOM 949 C C . ALA A 1 127 ? -5.727 -1.31 14.586 1 84.12 127 ALA A C 1
ATOM 951 O O . ALA A 1 127 ? -5.137 -1.531 13.523 1 84.12 127 ALA A O 1
ATOM 952 N N . THR A 1 128 ? -6.027 -2.168 15.406 1 85.19 128 THR A N 1
ATOM 953 C CA . THR A 1 128 ? -5.594 -3.545 15.219 1 85.19 128 THR A CA 1
ATOM 954 C C . THR A 1 128 ? -6.277 -4.168 14 1 85.19 128 THR A C 1
ATOM 956 O O . THR A 1 128 ? -5.621 -4.785 13.164 1 85.19 128 THR A O 1
ATOM 959 N N . ASP A 1 129 ? -7.562 -3.914 13.859 1 85.94 129 ASP A N 1
ATOM 960 C CA . ASP A 1 129 ? -8.32 -4.484 12.742 1 85.94 129 ASP A CA 1
ATOM 961 C C . ASP A 1 129 ? -7.828 -3.934 11.406 1 85.94 129 ASP A C 1
ATOM 963 O O . ASP A 1 129 ? -7.715 -4.676 10.43 1 85.94 129 ASP A O 1
ATOM 967 N N . TRP A 1 130 ? -7.609 -2.688 11.414 1 91.06 130 TRP A N 1
ATOM 968 C CA . TRP A 1 130 ? -7.133 -2.047 10.188 1 91.06 130 TRP A CA 1
ATOM 969 C C . TRP A 1 130 ? -5.801 -2.646 9.742 1 91.06 130 TRP A C 1
ATOM 971 O O . TRP A 1 130 ? -5.641 -3.018 8.578 1 91.06 130 TRP A O 1
ATOM 981 N N . TRP A 1 131 ? -4.91 -2.781 10.656 1 92.38 131 TRP A N 1
ATOM 982 C CA . TRP A 1 131 ? -3.561 -3.248 10.352 1 92.38 131 TRP A CA 1
ATOM 983 C C . TRP A 1 131 ? -3.557 -4.742 10.047 1 92.38 131 TRP A C 1
ATOM 985 O O . TRP A 1 131 ? -2.762 -5.215 9.234 1 92.38 131 TRP A O 1
ATOM 995 N N . ASP A 1 132 ? -4.492 -5.477 10.664 1 91.12 132 ASP A N 1
ATOM 996 C CA . ASP A 1 132 ? -4.617 -6.906 10.391 1 91.12 132 ASP A CA 1
ATOM 997 C C . ASP A 1 132 ? -4.898 -7.16 8.914 1 91.12 132 ASP A C 1
ATOM 999 O O . ASP A 1 132 ? -4.414 -8.141 8.344 1 91.12 132 ASP A O 1
ATOM 1003 N N . ILE A 1 133 ? -5.625 -6.309 8.32 1 90.88 133 ILE A N 1
ATOM 1004 C CA . ILE A 1 133 ? -5.945 -6.43 6.902 1 90.88 133 ILE A CA 1
ATOM 1005 C C . ILE A 1 133 ? -4.676 -6.25 6.074 1 90.88 133 ILE A C 1
ATOM 1007 O O . ILE A 1 133 ? -4.43 -7.004 5.129 1 90.88 133 ILE A O 1
ATOM 1011 N N . MET A 1 134 ? -3.83 -5.359 6.473 1 93.81 134 MET A N 1
ATOM 1012 C CA . MET A 1 134 ? -2.551 -5.141 5.805 1 93.81 134 MET A CA 1
ATOM 1013 C C . MET A 1 134 ? -1.64 -6.352 5.957 1 93.81 134 MET A C 1
ATOM 1015 O O . MET A 1 134 ? -0.977 -6.762 5.004 1 93.81 134 MET A O 1
ATOM 1019 N N . GLU A 1 135 ? -1.674 -6.879 7.141 1 94.44 135 GLU A N 1
ATOM 1020 C CA . GLU A 1 135 ? -0.831 -8.047 7.395 1 94.44 135 GLU A CA 1
ATOM 1021 C C . GLU A 1 135 ? -1.248 -9.227 6.531 1 94.44 135 GLU A C 1
ATOM 1023 O O . GLU A 1 135 ? -0.403 -9.891 5.922 1 94.44 135 GLU A O 1
ATOM 1028 N N . LEU A 1 136 ? -2.473 -9.438 6.465 1 92.94 136 LEU A N 1
ATOM 1029 C CA . LEU A 1 136 ? -2.99 -10.594 5.746 1 92.94 136 LEU A CA 1
ATOM 1030 C C . LEU A 1 136 ? -2.791 -10.438 4.242 1 92.94 136 LEU A C 1
ATOM 1032 O O . LEU A 1 136 ? -2.416 -11.391 3.559 1 92.94 136 LEU A O 1
ATOM 1036 N N . ASN A 1 137 ? -3.006 -9.242 3.74 1 92.88 137 ASN A N 1
ATOM 1037 C CA . ASN A 1 137 ? -3.053 -9.055 2.295 1 92.88 137 ASN A CA 1
ATOM 1038 C C . ASN A 1 137 ? -1.703 -8.602 1.743 1 92.88 137 ASN A C 1
ATOM 1040 O O . ASN A 1 137 ? -1.472 -8.656 0.534 1 92.88 137 ASN A O 1
ATOM 1044 N N . VAL A 1 138 ? -0.824 -8.156 2.592 1 95.25 138 VAL A N 1
ATOM 1045 C CA . VAL A 1 138 ? 0.446 -7.633 2.104 1 95.25 138 VAL A CA 1
ATOM 1046 C C . VAL A 1 138 ? 1.604 -8.383 2.758 1 95.25 138 VAL A C 1
ATOM 1048 O O . VAL A 1 138 ? 2.363 -9.078 2.08 1 95.25 138 VAL A O 1
ATOM 1051 N N . ARG A 1 139 ? 1.648 -8.375 4.086 1 95.56 139 ARG A N 1
ATOM 1052 C CA . ARG A 1 139 ? 2.785 -8.977 4.777 1 95.56 139 ARG A CA 1
ATOM 1053 C C . ARG A 1 139 ? 2.908 -10.461 4.445 1 95.56 139 ARG A C 1
ATOM 1055 O O . ARG A 1 139 ? 3.994 -10.938 4.113 1 95.56 139 ARG A O 1
ATOM 1062 N N . ALA A 1 140 ? 1.839 -11.141 4.578 1 95.81 140 ALA A N 1
ATOM 1063 C CA . ALA A 1 140 ? 1.853 -12.594 4.414 1 95.81 140 ALA A CA 1
ATOM 1064 C C . ALA A 1 140 ? 2.336 -12.984 3.021 1 95.81 140 ALA A C 1
ATOM 1066 O O . ALA A 1 140 ? 3.281 -13.758 2.883 1 95.81 140 ALA A O 1
ATOM 1067 N N . PRO A 1 141 ? 1.745 -12.422 1.978 1 96.44 141 PRO A N 1
ATOM 1068 C CA . PRO A 1 141 ? 2.229 -12.812 0.651 1 96.44 141 PRO A CA 1
ATOM 1069 C C . PRO A 1 141 ? 3.664 -12.359 0.391 1 96.44 141 PRO A C 1
ATOM 1071 O O . PRO A 1 141 ? 4.418 -13.055 -0.301 1 96.44 141 PRO A O 1
ATOM 1074 N N . VAL A 1 142 ? 4.098 -11.234 0.852 1 96.56 142 VAL A N 1
ATOM 1075 C CA . VAL A 1 142 ? 5.465 -10.75 0.676 1 96.56 142 VAL A CA 1
ATOM 1076 C C . VAL A 1 142 ? 6.441 -11.703 1.357 1 96.56 142 VAL A C 1
ATOM 1078 O O . VAL A 1 142 ? 7.465 -12.07 0.775 1 96.56 142 VAL A O 1
ATOM 1081 N N . GLU A 1 143 ? 6.121 -12.109 2.574 1 96.19 143 GLU A N 1
ATOM 1082 C CA . GLU A 1 143 ? 6.984 -13.023 3.322 1 96.19 143 GLU A CA 1
ATOM 1083 C C . GLU A 1 143 ? 7.074 -14.383 2.639 1 96.19 143 GLU A C 1
ATOM 1085 O O . GLU A 1 143 ? 8.156 -14.977 2.564 1 96.19 143 GLU A O 1
ATOM 1090 N N . LEU A 1 144 ? 5.957 -14.828 2.211 1 96.62 144 LEU A N 1
ATOM 1091 C CA . LEU A 1 144 ? 5.953 -16.109 1.505 1 96.62 144 LEU A CA 1
ATOM 1092 C C . LEU A 1 144 ? 6.801 -16.031 0.239 1 96.62 144 LEU A C 1
ATOM 1094 O O . LEU A 1 144 ? 7.539 -16.969 -0.079 1 96.62 144 LEU A O 1
ATOM 1098 N N . THR A 1 145 ? 6.664 -14.922 -0.5 1 97.38 145 THR A N 1
ATOM 1099 C CA . THR A 1 145 ? 7.48 -14.688 -1.686 1 97.38 145 THR A CA 1
ATOM 1100 C C . THR A 1 145 ? 8.969 -14.742 -1.339 1 97.38 145 THR A C 1
ATOM 1102 O O . THR A 1 145 ? 9.758 -15.352 -2.064 1 97.38 145 THR A O 1
ATOM 1105 N N . ARG A 1 146 ? 9.32 -14.133 -0.213 1 96 146 ARG A N 1
ATOM 1106 C CA . ARG A 1 146 ? 10.703 -14.125 0.236 1 96 146 ARG A CA 1
ATOM 1107 C C . ARG A 1 146 ? 11.227 -15.547 0.425 1 96 146 ARG A C 1
ATOM 1109 O O . ARG A 1 146 ? 12.367 -15.852 0.085 1 96 146 ARG A O 1
ATOM 1116 N N . LEU A 1 147 ? 10.445 -16.422 0.932 1 96.19 147 LEU A N 1
ATOM 1117 C CA . LEU A 1 147 ? 10.836 -17.781 1.265 1 96.19 147 LEU A CA 1
ATOM 1118 C C . LEU A 1 147 ? 11.055 -18.609 0.002 1 96.19 147 LEU A C 1
ATOM 1120 O O . LEU A 1 147 ? 11.906 -19.5 -0.025 1 96.19 147 LEU A O 1
ATOM 1124 N N . VAL A 1 148 ? 10.32 -18.297 -1.064 1 97.38 148 VAL A N 1
ATOM 1125 C CA . VAL A 1 148 ? 10.367 -19.172 -2.225 1 97.38 148 VAL A CA 1
ATOM 1126 C C . VAL A 1 148 ? 11.242 -18.562 -3.311 1 97.38 148 VAL A C 1
ATOM 1128 O O . VAL A 1 148 ? 11.672 -19.25 -4.238 1 97.38 148 VAL A O 1
ATOM 1131 N N . LEU A 1 149 ? 11.547 -17.297 -3.236 1 96.56 149 LEU A N 1
ATOM 1132 C CA . LEU A 1 149 ? 12.188 -16.531 -4.305 1 96.56 149 LEU A CA 1
ATOM 1133 C C . LEU A 1 149 ? 13.594 -17.062 -4.582 1 96.56 149 LEU A C 1
ATOM 1135 O O . LEU A 1 149 ? 14 -17.172 -5.742 1 96.56 149 LEU A O 1
ATOM 1139 N N . PRO A 1 150 ? 14.367 -17.438 -3.52 1 94.88 150 PRO A N 1
ATOM 1140 C CA . PRO A 1 150 ? 15.734 -17.891 -3.793 1 94.88 150 PRO A CA 1
ATOM 1141 C C . PRO A 1 150 ? 15.789 -19.078 -4.746 1 94.88 150 PRO A C 1
ATOM 1143 O O . PRO A 1 150 ? 16.562 -19.062 -5.707 1 94.88 150 PRO A O 1
ATOM 1146 N N . GLU A 1 151 ? 15.008 -20.016 -4.551 1 95.62 151 GLU A N 1
ATOM 1147 C CA . GLU A 1 151 ? 15.023 -21.188 -5.434 1 95.62 151 GLU A CA 1
ATOM 1148 C C . GLU A 1 151 ? 14.484 -20.828 -6.82 1 95.62 151 GLU A C 1
ATOM 1150 O O . GLU A 1 151 ? 14.938 -21.391 -7.824 1 95.62 151 GLU A O 1
ATOM 1155 N N . MET A 1 152 ? 13.477 -19.953 -6.902 1 97.44 152 MET A N 1
ATOM 1156 C CA . MET A 1 152 ? 12.938 -19.484 -8.172 1 97.44 152 MET A CA 1
ATOM 1157 C C . MET A 1 152 ? 14.016 -18.766 -8.984 1 97.44 152 MET A C 1
ATOM 1159 O O . MET A 1 152 ? 14.125 -18.969 -10.195 1 97.44 152 MET A O 1
ATOM 1163 N N . ARG A 1 153 ? 14.789 -18 -8.297 1 96.12 153 ARG A N 1
ATOM 1164 C CA . ARG A 1 153 ? 15.852 -17.266 -8.961 1 96.12 153 ARG A CA 1
ATOM 1165 C C . ARG A 1 153 ? 16.938 -18.203 -9.469 1 96.12 153 ARG A C 1
ATOM 1167 O O . ARG A 1 153 ? 17.484 -18 -10.555 1 96.12 153 ARG A O 1
ATOM 1174 N N . GLU A 1 154 ? 17.234 -19.156 -8.633 1 96 154 GLU A N 1
ATOM 1175 C CA . GLU A 1 154 ? 18.25 -20.125 -9.031 1 96 154 GLU A CA 1
ATOM 1176 C C . GLU A 1 154 ? 17.844 -20.859 -10.305 1 96 154 GLU A C 1
ATOM 1178 O O . GLU A 1 154 ? 18.641 -21 -11.227 1 96 154 GLU A O 1
ATOM 1183 N N . ARG A 1 155 ? 16.656 -21.25 -10.398 1 96.81 155 ARG A N 1
ATOM 1184 C CA . ARG A 1 155 ? 16.156 -21.984 -11.555 1 96.81 155 ARG A CA 1
ATOM 1185 C C . ARG A 1 155 ? 15.781 -21.047 -12.688 1 96.81 155 ARG A C 1
ATOM 1187 O O . ARG A 1 155 ? 15.609 -21.469 -13.836 1 96.81 155 ARG A O 1
ATOM 1194 N N . ASN A 1 156 ? 15.602 -19.75 -12.383 1 97.44 156 ASN A N 1
ATOM 1195 C CA . ASN A 1 156 ? 15.164 -18.688 -13.297 1 97.44 156 ASN A CA 1
ATOM 1196 C C . ASN A 1 156 ? 13.883 -19.078 -14.023 1 97.44 156 ASN A C 1
ATOM 1198 O O . ASN A 1 156 ? 13.797 -18.953 -15.242 1 97.44 156 ASN A O 1
ATOM 1202 N N . GLN A 1 157 ? 12.953 -19.578 -13.297 1 96.31 157 GLN A N 1
ATOM 1203 C CA . GLN A 1 157 ? 11.648 -19.984 -13.812 1 96.31 157 GLN A CA 1
ATOM 1204 C C . GLN A 1 157 ? 10.609 -20.062 -12.695 1 96.31 157 GLN A C 1
ATOM 1206 O O . GLN A 1 157 ? 10.758 -20.828 -11.75 1 96.31 157 GLN A O 1
ATOM 1211 N N . ALA A 1 158 ? 9.594 -19.25 -12.844 1 98 158 ALA A N 1
ATOM 1212 C CA . ALA A 1 158 ? 8.5 -19.281 -11.875 1 98 158 ALA A CA 1
ATOM 1213 C C . ALA A 1 158 ? 7.414 -18.266 -12.242 1 98 158 ALA A C 1
ATOM 1215 O O . ALA A 1 158 ? 7.652 -17.344 -13.031 1 98 158 ALA A O 1
ATOM 1216 N N . VAL A 1 159 ? 6.238 -18.516 -11.773 1 98.56 159 VAL A N 1
ATOM 1217 C CA . VAL A 1 159 ? 5.129 -17.578 -11.844 1 98.56 159 VAL A CA 1
ATOM 1218 C C . VAL A 1 159 ? 4.602 -17.281 -10.445 1 98.56 159 VAL A C 1
ATOM 1220 O O . VAL A 1 159 ? 4.406 -18.203 -9.641 1 98.56 159 VAL A O 1
ATOM 1223 N N . ILE A 1 160 ? 4.516 -16.062 -10.102 1 98.62 160 ILE A N 1
ATOM 1224 C CA . ILE A 1 160 ? 3.893 -15.641 -8.852 1 98.62 160 ILE A CA 1
ATOM 1225 C C . ILE A 1 160 ? 2.67 -14.773 -9.156 1 98.62 160 ILE A C 1
ATOM 1227 O O . ILE A 1 160 ? 2.74 -13.852 -9.969 1 98.62 160 ILE A O 1
ATOM 1231 N N . ILE A 1 161 ? 1.527 -15.086 -8.57 1 98.25 161 ILE A N 1
ATOM 1232 C CA . ILE A 1 161 ? 0.288 -14.352 -8.789 1 98.25 161 ILE A CA 1
ATOM 1233 C C . ILE A 1 161 ? -0.255 -13.844 -7.453 1 98.25 161 ILE A C 1
ATOM 1235 O O . ILE A 1 161 ? -0.461 -14.633 -6.523 1 98.25 161 ILE A O 1
ATOM 1239 N N . TYR A 1 162 ? -0.421 -12.57 -7.359 1 96.88 162 TYR A N 1
ATOM 1240 C CA . TYR A 1 162 ? -1.055 -11.953 -6.195 1 96.88 162 TYR A CA 1
ATOM 1241 C C . TYR A 1 162 ? -2.508 -11.602 -6.488 1 96.88 162 TYR A C 1
ATOM 1243 O O . TYR A 1 162 ? -2.834 -11.141 -7.582 1 96.88 162 TYR A O 1
ATOM 1251 N N . THR A 1 163 ? -3.383 -11.852 -5.535 1 91.25 163 THR A N 1
ATOM 1252 C CA . THR A 1 163 ? -4.766 -11.414 -5.664 1 91.25 163 THR A CA 1
ATOM 1253 C C . THR A 1 163 ? -4.926 -9.977 -5.188 1 91.25 163 THR A C 1
ATOM 1255 O O . THR A 1 163 ? -4.645 -9.664 -4.027 1 91.25 163 THR A O 1
ATOM 1258 N N . SER A 1 164 ? -5.305 -9.156 -6.07 1 87.69 164 SER A N 1
ATOM 1259 C CA . SER A 1 164 ? -5.527 -7.734 -5.82 1 87.69 164 SER A CA 1
ATOM 1260 C C . SER A 1 164 ? -6.977 -7.348 -6.086 1 87.69 164 SER A C 1
ATOM 1262 O O . SER A 1 164 ? -7.891 -8.148 -5.871 1 87.69 164 SER A O 1
ATOM 1264 N N . SER A 1 165 ? -7.359 -6.145 -6.125 1 70.88 165 SER A N 1
ATOM 1265 C CA . SER A 1 165 ? -8.719 -5.668 -6.363 1 70.88 165 SER A CA 1
ATOM 1266 C C . SER A 1 165 ? -8.719 -4.422 -7.242 1 70.88 165 SER A C 1
ATOM 1268 O O . SER A 1 165 ? -7.684 -3.773 -7.41 1 70.88 165 SER A O 1
ATOM 1270 N N . ARG A 1 166 ? -9.914 -4.375 -7.961 1 56.66 166 ARG A N 1
ATOM 1271 C CA . ARG A 1 166 ? -10.102 -3.148 -8.727 1 56.66 166 ARG A CA 1
ATOM 1272 C C . ARG A 1 166 ? -10.023 -1.923 -7.824 1 56.66 166 ARG A C 1
ATOM 1274 O O . ARG A 1 166 ? -9.742 -0.817 -8.289 1 56.66 166 ARG A O 1
ATOM 1281 N N . ALA A 1 167 ? -10.516 -2.236 -6.617 1 52.75 167 ALA A N 1
ATOM 1282 C CA . ALA A 1 167 ? -10.508 -1.156 -5.637 1 52.75 167 ALA A CA 1
ATOM 1283 C C . ALA A 1 167 ? -9.117 -0.538 -5.512 1 52.75 167 ALA A C 1
ATOM 1285 O O . ALA A 1 167 ? -8.961 0.55 -4.949 1 52.75 167 ALA A O 1
ATOM 1286 N N . ALA A 1 168 ? -8.195 -1.242 -6.016 1 46.47 168 ALA A N 1
ATOM 1287 C CA . ALA A 1 168 ? -6.855 -0.654 -6.051 1 46.47 168 ALA A CA 1
ATOM 1288 C C . ALA A 1 168 ? -6.844 0.637 -6.863 1 46.47 168 ALA A C 1
ATOM 1290 O O . ALA A 1 168 ? -5.996 1.507 -6.652 1 46.47 168 ALA A O 1
ATOM 1291 N N . LYS A 1 169 ? -7.98 0.835 -7.68 1 50.75 169 LYS A N 1
ATOM 1292 C CA . LYS A 1 169 ? -8 2.031 -8.516 1 50.75 169 LYS A CA 1
ATOM 1293 C C . LYS A 1 169 ? -9.219 2.898 -8.203 1 50.75 169 LYS A C 1
ATOM 1295 O O . LYS A 1 169 ? -9.312 4.035 -8.672 1 50.75 169 LYS A O 1
ATOM 1300 N N . ALA A 1 170 ? -10.188 2.258 -7.398 1 50.22 170 ALA A N 1
ATOM 1301 C CA . ALA A 1 170 ? -11.398 3.008 -7.102 1 50.22 170 ALA A CA 1
ATOM 1302 C C . ALA A 1 170 ? -11.398 3.516 -5.664 1 50.22 170 ALA A C 1
ATOM 1304 O O . ALA A 1 170 ? -10.914 2.828 -4.758 1 50.22 170 ALA A O 1
ATOM 1305 N N . ASP A 1 171 ? -11.602 4.75 -5.512 1 59.84 171 ASP A N 1
ATOM 1306 C CA . ASP A 1 171 ? -11.789 5.297 -4.172 1 59.84 171 ASP A CA 1
ATOM 1307 C C . ASP A 1 171 ? -13.133 4.879 -3.586 1 59.84 171 ASP A C 1
ATOM 1309 O O . ASP A 1 171 ? -14.07 5.676 -3.541 1 59.84 171 ASP A O 1
ATOM 1313 N N . LEU A 1 172 ? -13.258 3.576 -3.219 1 67.06 172 LEU A N 1
ATOM 1314 C CA . LEU A 1 172 ? -14.461 3.094 -2.557 1 67.06 172 LEU A CA 1
ATOM 1315 C C . LEU A 1 172 ? -14.445 3.443 -1.073 1 67.06 172 LEU A C 1
ATOM 1317 O O . LEU A 1 172 ? -13.5 3.104 -0.362 1 67.06 172 LEU A O 1
ATOM 1321 N N . PRO A 1 173 ? -15.469 4.102 -0.712 1 72.88 173 PRO A N 1
ATOM 1322 C CA . PRO A 1 173 ? -15.531 4.426 0.715 1 72.88 173 PRO A CA 1
ATOM 1323 C C . PRO A 1 173 ? -15.625 3.186 1.599 1 72.88 173 PRO A C 1
ATOM 1325 O O . PRO A 1 173 ? -16.078 2.133 1.142 1 72.88 173 PRO A O 1
ATOM 1328 N N . TRP A 1 174 ? -15.086 3.219 2.811 1 78 174 TRP A N 1
ATOM 1329 C CA . TRP A 1 174 ? -15.188 2.246 3.893 1 78 174 TRP A CA 1
ATOM 1330 C C . TRP A 1 174 ? -14.227 1.084 3.674 1 78 174 TRP A C 1
ATOM 1332 O O . TRP A 1 174 ? -14.375 0.023 4.285 1 78 174 TRP A O 1
ATOM 1342 N N . THR A 1 175 ? -13.32 1.35 2.746 1 81 175 THR A N 1
ATOM 1343 C CA . THR A 1 175 ? -12.391 0.279 2.398 1 81 175 THR A CA 1
ATOM 1344 C C . THR A 1 175 ? -10.945 0.759 2.504 1 81 175 THR A C 1
ATOM 1346 O O . THR A 1 175 ? -10.094 0.368 1.701 1 81 175 THR A O 1
ATOM 1349 N N . THR A 1 176 ? -10.672 1.609 3.428 1 86.94 176 THR A N 1
ATOM 1350 C CA . THR A 1 176 ? -9.352 2.225 3.479 1 86.94 176 THR A CA 1
ATOM 1351 C C . THR A 1 176 ? -8.266 1.163 3.617 1 86.94 176 THR A C 1
ATOM 1353 O O . THR A 1 176 ? -7.273 1.18 2.883 1 86.94 176 THR A O 1
ATOM 1356 N N . ALA A 1 177 ? -8.5 0.19 4.539 1 86 177 ALA A N 1
ATOM 1357 C CA . ALA A 1 177 ? -7.48 -0.833 4.75 1 86 177 ALA A CA 1
ATOM 1358 C C . ALA A 1 177 ? -7.352 -1.737 3.525 1 86 177 ALA A C 1
ATOM 1360 O O . ALA A 1 177 ? -6.238 -2.053 3.096 1 86 177 ALA A O 1
ATOM 1361 N N . TYR A 1 178 ? -8.43 -2.082 3.057 1 84.75 178 TYR A N 1
ATOM 1362 C CA . TYR A 1 178 ? -8.445 -3 1.921 1 84.75 178 TYR A CA 1
ATOM 1363 C C . TYR A 1 178 ? -7.828 -2.354 0.688 1 84.75 178 TYR A C 1
ATOM 1365 O O . TYR A 1 178 ? -6.98 -2.955 0.022 1 84.75 178 TYR A O 1
ATOM 1373 N N . ASN A 1 179 ? -8.234 -1.147 0.404 1 85.25 179 ASN A N 1
ATOM 1374 C CA . ASN A 1 179 ? -7.695 -0.422 -0.74 1 85.25 179 ASN A CA 1
ATOM 1375 C C . ASN A 1 179 ? -6.184 -0.227 -0.616 1 85.25 179 ASN A C 1
ATOM 1377 O O . ASN A 1 179 ? -5.453 -0.368 -1.598 1 85.25 179 ASN A O 1
ATOM 1381 N N . CYS A 1 180 ? -5.793 0.096 0.563 1 89.25 180 CYS A N 1
ATOM 1382 C CA . CYS A 1 180 ? -4.367 0.254 0.811 1 89.25 180 CYS A CA 1
ATOM 1383 C C . CYS A 1 180 ? -3.619 -1.05 0.553 1 89.25 180 CYS A C 1
ATOM 1385 O O . CYS A 1 180 ? -2.594 -1.059 -0.128 1 89.25 180 CYS A O 1
ATOM 1387 N N . ALA A 1 181 ? -4.168 -2.078 1.031 1 90.06 181 ALA A N 1
ATOM 1388 C CA . ALA A 1 181 ? -3.514 -3.379 0.925 1 90.06 181 ALA A CA 1
ATOM 1389 C C . ALA A 1 181 ? -3.406 -3.822 -0.531 1 90.06 181 ALA A C 1
ATOM 1391 O O . ALA A 1 181 ? -2.338 -4.242 -0.982 1 90.06 181 ALA A O 1
ATOM 1392 N N . LYS A 1 182 ? -4.48 -3.76 -1.199 1 88.38 182 LYS A N 1
ATOM 1393 C CA . LYS A 1 182 ? -4.512 -4.242 -2.578 1 88.38 182 LYS A CA 1
ATOM 1394 C C . LYS A 1 182 ? -3.637 -3.377 -3.48 1 88.38 182 LYS A C 1
ATOM 1396 O O . LYS A 1 182 ? -2.959 -3.891 -4.375 1 88.38 182 LYS A O 1
ATOM 1401 N N . THR A 1 183 ? -3.666 -2.096 -3.244 1 88.69 183 THR A N 1
ATOM 1402 C CA . THR A 1 183 ? -2.77 -1.216 -3.986 1 88.69 183 THR A CA 1
ATOM 1403 C C . THR A 1 183 ? -1.312 -1.543 -3.676 1 88.69 183 THR A C 1
ATOM 1405 O O . THR A 1 183 ? -0.474 -1.586 -4.578 1 88.69 183 THR A O 1
ATOM 1408 N N . SER A 1 184 ? -1.091 -1.784 -2.451 1 91.31 184 SER A N 1
ATOM 1409 C CA . SER A 1 184 ? 0.262 -2.1 -2.006 1 91.31 184 SER A CA 1
ATOM 1410 C C . SER A 1 184 ? 0.779 -3.373 -2.668 1 91.31 184 SER A C 1
ATOM 1412 O O . SER A 1 184 ? 1.888 -3.393 -3.205 1 91.31 184 SER A O 1
ATOM 1414 N N . ILE A 1 185 ? 0.008 -4.367 -2.684 1 92.88 185 ILE A N 1
ATOM 1415 C CA . ILE A 1 185 ? 0.465 -5.656 -3.193 1 92.88 185 ILE A CA 1
ATOM 1416 C C . ILE A 1 185 ? 0.646 -5.578 -4.707 1 92.88 185 ILE A C 1
ATOM 1418 O O . ILE A 1 185 ? 1.541 -6.215 -5.266 1 92.88 185 ILE A O 1
ATOM 1422 N N . THR A 1 186 ? -0.243 -4.82 -5.387 1 92.19 186 THR A N 1
ATOM 1423 C CA . THR A 1 186 ? -0.089 -4.594 -6.82 1 92.19 186 THR A CA 1
ATOM 1424 C C . THR A 1 186 ? 1.23 -3.889 -7.117 1 92.19 186 THR A C 1
ATOM 1426 O O . THR A 1 186 ? 1.962 -4.289 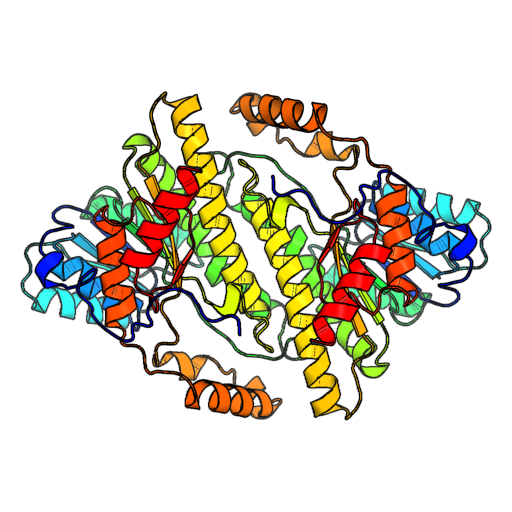-8.023 1 92.19 186 THR A O 1
ATOM 1429 N N . ARG A 1 187 ? 1.488 -2.902 -6.316 1 90.19 187 ARG A N 1
ATOM 1430 C CA . ARG A 1 187 ? 2.738 -2.168 -6.484 1 90.19 187 ARG A CA 1
ATOM 1431 C C . ARG A 1 187 ? 3.939 -3.061 -6.191 1 90.19 187 ARG A C 1
ATOM 1433 O O . ARG A 1 187 ? 4.957 -2.992 -6.887 1 90.19 187 ARG A O 1
ATOM 1440 N N . PHE A 1 188 ? 3.83 -3.859 -5.184 1 93.25 188 PHE A N 1
ATOM 1441 C CA . PHE A 1 188 ? 4.883 -4.816 -4.852 1 93.25 188 PHE A CA 1
ATOM 1442 C C . PHE A 1 188 ? 5.188 -5.719 -6.039 1 93.25 188 PHE A C 1
ATOM 1444 O O . PHE A 1 188 ? 6.352 -5.887 -6.414 1 93.25 188 PHE A O 1
ATOM 1451 N N . ALA A 1 189 ? 4.168 -6.199 -6.629 1 94.44 189 ALA A N 1
ATOM 1452 C CA . ALA A 1 189 ? 4.312 -7.125 -7.754 1 94.44 189 ALA A CA 1
ATOM 1453 C C . ALA A 1 189 ? 5.082 -6.473 -8.898 1 94.44 189 ALA A C 1
ATOM 1455 O O . ALA A 1 189 ? 6.047 -7.043 -9.414 1 94.44 189 ALA A O 1
ATOM 1456 N N . GLY A 1 190 ? 4.609 -5.312 -9.281 1 93.06 190 GLY A N 1
ATOM 1457 C CA . GLY A 1 190 ? 5.258 -4.613 -10.375 1 93.06 190 GLY A CA 1
ATOM 1458 C C . GLY A 1 190 ? 6.699 -4.246 -10.078 1 93.06 190 GLY A C 1
ATOM 1459 O O . GLY A 1 190 ? 7.582 -4.445 -10.922 1 93.06 190 GLY A O 1
ATOM 1460 N N . THR A 1 191 ? 6.973 -3.744 -8.883 1 91.12 191 THR A N 1
ATOM 1461 C CA . THR A 1 191 ? 8.312 -3.318 -8.5 1 91.12 191 THR A CA 1
ATOM 1462 C C . THR A 1 191 ? 9.258 -4.516 -8.406 1 91.12 191 THR A C 1
ATOM 1464 O O . THR A 1 191 ? 10.398 -4.449 -8.852 1 91.12 191 THR A O 1
ATOM 1467 N N . LEU A 1 192 ? 8.773 -5.559 -7.832 1 94.19 192 LEU A N 1
ATOM 1468 C CA . LEU A 1 192 ? 9.594 -6.754 -7.715 1 94.19 192 LEU A CA 1
ATOM 1469 C C . LEU A 1 192 ? 9.945 -7.312 -9.094 1 94.19 192 LEU A C 1
ATOM 1471 O O . LEU A 1 192 ? 11.062 -7.793 -9.305 1 94.19 192 LEU A O 1
ATOM 1475 N N . GLN A 1 193 ? 8.953 -7.273 -10.039 1 95.62 193 GLN A N 1
ATOM 1476 C CA . GLN A 1 193 ? 9.227 -7.73 -11.398 1 95.62 193 GLN A CA 1
ATOM 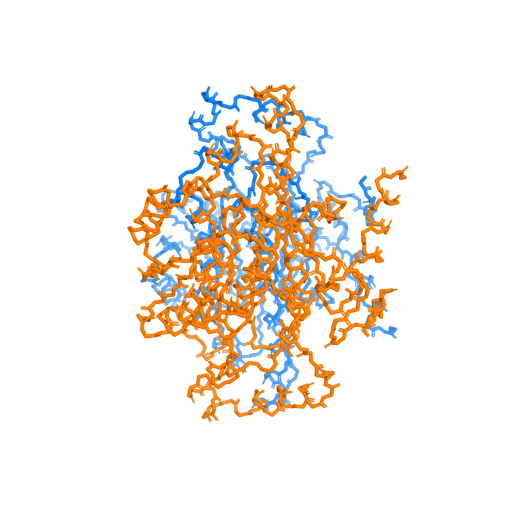1477 C C . GLN A 1 193 ? 10.398 -6.973 -12.008 1 95.62 193 GLN A C 1
ATOM 1479 O O . GLN A 1 193 ? 11.336 -7.586 -12.523 1 95.62 193 GLN A O 1
ATOM 1484 N N . VAL A 1 194 ? 10.344 -5.668 -11.898 1 91.88 194 VAL A N 1
ATOM 1485 C CA . VAL A 1 194 ? 11.383 -4.816 -12.469 1 91.88 194 VAL A CA 1
ATOM 1486 C C . VAL A 1 194 ? 12.727 -5.121 -11.797 1 91.88 194 VAL A C 1
ATOM 1488 O O . VAL A 1 194 ? 13.758 -5.215 -12.469 1 91.88 194 VAL A O 1
ATOM 1491 N N . GLU A 1 195 ? 12.703 -5.273 -10.555 1 91.56 195 GLU A N 1
ATOM 1492 C CA . GLU A 1 195 ? 13.922 -5.586 -9.805 1 91.56 195 GLU A CA 1
ATOM 1493 C C . GLU A 1 195 ? 14.523 -6.914 -10.258 1 91.56 195 GLU A C 1
ATOM 1495 O O . GLU A 1 195 ? 15.727 -7.012 -10.5 1 91.56 195 GLU A O 1
ATOM 1500 N N . LEU A 1 196 ? 13.695 -7.902 -10.344 1 94.31 196 LEU A N 1
ATOM 1501 C CA . LEU A 1 196 ? 14.18 -9.219 -10.75 1 94.31 196 LEU A CA 1
ATOM 1502 C C . LEU A 1 196 ? 14.75 -9.164 -12.164 1 94.31 196 LEU A C 1
ATOM 1504 O O . LEU A 1 196 ? 15.742 -9.836 -12.469 1 94.31 196 LEU A O 1
ATOM 1508 N N . ASP A 1 197 ? 14.055 -8.391 -13.016 1 93.94 197 ASP A N 1
ATOM 1509 C CA . ASP A 1 197 ? 14.562 -8.227 -14.375 1 93.94 197 ASP A CA 1
ATOM 1510 C C . ASP A 1 197 ? 15.992 -7.684 -14.375 1 93.94 197 ASP A C 1
ATOM 1512 O O . ASP A 1 197 ? 16.828 -8.102 -15.172 1 93.94 197 ASP A O 1
ATOM 1516 N N . GLN A 1 198 ? 16.25 -6.812 -13.461 1 90.62 198 GLN A N 1
ATOM 1517 C CA . GLN A 1 198 ? 17.578 -6.191 -13.383 1 90.62 198 GLN A CA 1
ATOM 1518 C C . GLN A 1 198 ? 18.562 -7.098 -12.664 1 90.62 198 GLN A C 1
ATOM 1520 O O . GLN A 1 198 ? 19.672 -7.332 -13.148 1 90.62 198 GLN A O 1
ATOM 1525 N N . VAL A 1 199 ? 18.172 -7.664 -11.586 1 90.06 199 VAL A N 1
ATOM 1526 C CA . VAL A 1 199 ? 19.078 -8.414 -10.734 1 90.06 199 VAL A CA 1
ATOM 1527 C C . VAL A 1 199 ? 19.516 -9.688 -11.445 1 90.06 199 VAL A C 1
ATOM 1529 O O . VAL A 1 199 ? 20.672 -10.102 -11.328 1 90.06 199 VAL A O 1
ATOM 1532 N N . GLN A 1 200 ? 18.609 -10.344 -12.148 1 93.06 200 GLN A N 1
ATOM 1533 C CA . GLN A 1 200 ? 18.984 -11.539 -12.898 1 93.06 200 GLN A CA 1
ATOM 1534 C C . GLN A 1 200 ? 20.016 -11.211 -13.977 1 93.06 200 GLN A C 1
ATOM 1536 O O . GLN A 1 200 ? 20.953 -11.969 -14.188 1 93.06 200 GLN A O 1
ATOM 1541 N N . ARG A 1 201 ? 19.812 -10.094 -14.562 1 92.12 201 ARG A N 1
ATOM 1542 C CA . ARG A 1 201 ? 20.766 -9.656 -15.578 1 92.12 201 ARG A CA 1
ATOM 1543 C C . ARG A 1 201 ? 22.109 -9.305 -14.961 1 92.12 201 ARG A C 1
ATOM 1545 O O . ARG A 1 201 ? 23.156 -9.727 -15.445 1 92.12 201 ARG A O 1
ATOM 1552 N N . ILE A 1 202 ? 22.125 -8.617 -13.906 1 89.25 202 ILE A N 1
ATOM 1553 C CA . ILE A 1 202 ? 23.328 -8.102 -13.273 1 89.25 202 ILE A CA 1
ATOM 1554 C C . ILE A 1 202 ? 24.078 -9.234 -12.586 1 89.25 202 ILE A C 1
ATOM 1556 O O . ILE A 1 202 ? 25.297 -9.367 -12.734 1 89.25 202 ILE A O 1
ATOM 1560 N N . GLU A 1 203 ? 23.375 -10.039 -11.875 1 88.88 203 GLU A N 1
ATOM 1561 C CA . GLU A 1 203 ? 24.016 -11.031 -11.023 1 88.88 203 GLU A CA 1
ATOM 1562 C C . GLU A 1 203 ? 24.266 -12.328 -11.781 1 88.88 203 GLU A C 1
ATOM 1564 O O . GLU A 1 203 ? 25.203 -13.062 -11.492 1 88.88 203 GLU A O 1
ATOM 1569 N N . LYS A 1 204 ? 23.391 -12.648 -12.75 1 92.06 204 LYS A N 1
ATOM 1570 C CA . LYS A 1 204 ? 23.453 -13.961 -13.367 1 92.06 204 LYS A CA 1
ATOM 1571 C C . LYS A 1 204 ? 23.703 -13.852 -14.867 1 92.06 204 LYS A C 1
ATOM 1573 O O . LYS A 1 204 ? 24 -14.844 -15.531 1 92.06 204 LYS A O 1
ATOM 1578 N N . GLY A 1 205 ? 23.547 -12.703 -15.414 1 94.31 205 GLY A N 1
ATOM 1579 C CA . GLY A 1 205 ? 23.828 -12.492 -16.828 1 94.31 205 GLY A CA 1
ATOM 1580 C C . GLY A 1 205 ? 22.75 -13.062 -17.734 1 94.31 205 GLY A C 1
ATOM 1581 O O . GLY A 1 205 ? 23.016 -13.391 -18.891 1 94.31 205 GLY A O 1
ATOM 1582 N N . VAL A 1 206 ? 21.578 -13.258 -17.203 1 96 206 VAL A N 1
ATOM 1583 C CA . VAL A 1 206 ? 20.5 -13.844 -18 1 96 206 VAL A CA 1
ATOM 1584 C C . VAL A 1 206 ? 19.25 -12.984 -17.891 1 96 206 VAL A C 1
ATOM 1586 O O . VAL A 1 206 ? 19.109 -12.195 -16.953 1 96 206 VAL A O 1
ATOM 1589 N N . ASP A 1 207 ? 18.406 -13.164 -18.859 1 96.19 207 ASP A N 1
ATOM 1590 C CA . ASP A 1 207 ? 17.078 -12.531 -18.75 1 96.19 207 ASP A CA 1
ATOM 1591 C C . ASP A 1 207 ? 16.234 -13.219 -17.688 1 96.19 207 ASP A C 1
ATOM 1593 O O . ASP A 1 207 ? 16.281 -14.445 -17.547 1 96.19 207 ASP A O 1
ATOM 1597 N N . ASN A 1 208 ? 15.453 -12.43 -17 1 96 208 ASN A N 1
ATOM 1598 C CA . ASN A 1 208 ? 14.555 -12.93 -15.961 1 96 208 ASN A CA 1
ATOM 1599 C C . ASN A 1 208 ? 13.391 -13.703 -16.562 1 96 208 ASN A C 1
ATOM 1601 O O . ASN A 1 208 ? 12.672 -13.18 -17.422 1 96 208 ASN A O 1
ATOM 1605 N N . ASN A 1 209 ? 13.219 -14.922 -16.141 1 97.44 209 ASN A N 1
ATOM 1606 C CA . ASN A 1 209 ? 12.117 -15.75 -16.625 1 97.44 209 ASN A CA 1
ATOM 1607 C C . ASN A 1 209 ? 11.07 -15.984 -15.531 1 97.44 209 ASN A C 1
ATOM 1609 O O . ASN A 1 209 ? 10.281 -16.922 -15.617 1 97.44 209 ASN A O 1
ATOM 1613 N N . ILE A 1 210 ? 11.18 -15.211 -14.484 1 97.81 210 ILE A N 1
ATOM 1614 C CA . ILE A 1 210 ? 10.172 -15.219 -13.438 1 97.81 210 ILE A CA 1
ATOM 1615 C C . ILE A 1 210 ? 9.109 -14.164 -13.734 1 97.81 210 ILE A C 1
ATOM 1617 O O . ILE A 1 210 ? 9.43 -13.008 -14 1 97.81 210 ILE A O 1
ATOM 1621 N N . SER A 1 211 ? 7.871 -14.609 -13.836 1 98.25 211 SER A N 1
ATOM 1622 C CA . SER A 1 211 ? 6.766 -13.695 -14.109 1 98.25 211 SER A CA 1
ATOM 1623 C C . SER A 1 211 ? 5.934 -13.445 -12.859 1 98.25 211 SER A C 1
ATOM 1625 O O . SER A 1 211 ? 5.512 -14.391 -12.188 1 98.25 211 SER A O 1
ATOM 1627 N N . ILE A 1 212 ? 5.75 -12.219 -12.547 1 98 212 ILE A N 1
ATOM 1628 C CA . ILE A 1 212 ? 4.938 -11.82 -11.406 1 98 212 ILE A CA 1
ATOM 1629 C C . ILE A 1 212 ? 3.711 -11.047 -11.883 1 98 212 ILE A C 1
ATOM 1631 O O . ILE A 1 212 ? 3.82 -10.172 -12.75 1 98 212 ILE A O 1
ATOM 1635 N N . PHE A 1 213 ? 2.533 -11.445 -11.375 1 97.38 213 PHE A N 1
ATOM 1636 C CA . PHE A 1 213 ? 1.288 -10.789 -11.75 1 97.38 213 PHE A CA 1
ATOM 1637 C C . PHE A 1 213 ? 0.487 -10.398 -10.508 1 97.38 213 PHE A C 1
ATOM 1639 O O . PHE A 1 213 ? 0.6 -11.047 -9.469 1 97.38 213 PHE A O 1
ATOM 1646 N N . SER A 1 214 ? -0.234 -9.352 -10.617 1 95.38 214 SER A N 1
ATOM 1647 C CA . SER A 1 214 ? -1.367 -9.094 -9.734 1 95.38 214 SER A CA 1
ATOM 1648 C C . SER A 1 214 ? -2.688 -9.18 -10.492 1 95.38 214 SER A C 1
ATOM 1650 O O . SER A 1 214 ? -2.785 -8.727 -11.633 1 95.38 214 SER A O 1
ATOM 1652 N N . ILE A 1 215 ? -3.711 -9.82 -9.883 1 94.69 215 ILE A N 1
ATOM 1653 C CA . ILE A 1 215 ? -4.957 -9.992 -10.625 1 94.69 215 ILE A CA 1
ATOM 1654 C C . ILE A 1 215 ? -6.113 -9.391 -9.836 1 94.69 215 ILE A C 1
ATOM 1656 O O . ILE A 1 215 ? -6.07 -9.328 -8.602 1 94.69 215 ILE A O 1
ATOM 1660 N N . HIS A 1 216 ? -7.094 -8.992 -10.484 1 89.94 216 HIS A N 1
ATOM 1661 C CA . HIS A 1 216 ? -8.43 -8.711 -9.961 1 89.94 216 HIS A CA 1
ATOM 1662 C C . HIS A 1 216 ? -9.406 -9.828 -10.328 1 89.94 216 HIS A C 1
ATOM 1664 O O . HIS A 1 216 ? -9.82 -9.945 -11.477 1 89.94 216 HIS A O 1
ATOM 1670 N N . PRO A 1 217 ? -9.781 -10.539 -9.375 1 86.38 217 PRO A N 1
ATOM 1671 C CA . PRO A 1 217 ? -10.562 -11.734 -9.68 1 86.38 217 PRO A CA 1
ATOM 1672 C C . PRO A 1 217 ? -12.016 -11.414 -10.031 1 86.38 217 PRO A C 1
ATOM 1674 O O . PRO A 1 217 ? -12.75 -12.281 -10.508 1 86.38 217 PRO A O 1
ATOM 1677 N N . GLY A 1 218 ? -12.383 -10.125 -9.938 1 76.88 218 GLY A N 1
ATOM 1678 C CA . GLY A 1 218 ? -13.789 -9.773 -10.07 1 76.88 218 GLY A CA 1
ATOM 1679 C C . GLY A 1 218 ? -14.547 -9.852 -8.758 1 76.88 218 GLY A C 1
ATOM 1680 O O . GLY A 1 218 ? -14.031 -10.367 -7.766 1 76.88 218 GLY A O 1
ATOM 1681 N N . GLU A 1 219 ? -15.656 -9.125 -8.711 1 70.69 219 GLU A N 1
ATOM 1682 C CA . GLU A 1 219 ? -16.516 -9.219 -7.539 1 70.69 219 GLU A CA 1
ATOM 1683 C C . GLU A 1 219 ? -17.359 -10.5 -7.566 1 70.69 219 GLU A C 1
ATOM 1685 O O . GLU A 1 219 ? -18.5 -10.492 -8.023 1 70.69 219 GLU A O 1
ATOM 1690 N N . ILE A 1 220 ? -16.656 -11.508 -7.172 1 60.47 220 ILE A N 1
ATOM 1691 C CA . ILE A 1 220 ? -17.281 -12.828 -7.219 1 60.47 220 ILE A CA 1
ATOM 1692 C C . ILE A 1 220 ? -18.156 -13.031 -5.98 1 60.47 220 ILE A C 1
ATOM 1694 O O . ILE A 1 220 ? -17.781 -12.617 -4.879 1 60.47 220 ILE A O 1
ATOM 1698 N N . ASP A 1 221 ? -19.375 -13.203 -6.223 1 56.25 221 ASP A N 1
ATOM 1699 C CA . ASP A 1 221 ? -20.281 -13.5 -5.117 1 56.25 221 ASP A CA 1
ATOM 1700 C C . ASP A 1 221 ? -19.781 -14.68 -4.297 1 56.25 221 ASP A C 1
ATOM 1702 O O . ASP A 1 221 ? -19.922 -15.836 -4.707 1 56.25 221 ASP A O 1
ATOM 1706 N N . THR A 1 222 ? -18.75 -14.484 -3.633 1 53.41 222 THR A N 1
ATOM 1707 C CA . THR A 1 222 ? -18.375 -15.57 -2.736 1 53.41 222 THR A CA 1
ATOM 1708 C C . THR A 1 222 ? -19.031 -15.406 -1.373 1 53.41 222 THR A C 1
ATOM 1710 O O . THR A 1 222 ? -19.594 -14.344 -1.072 1 53.41 222 THR A O 1
ATOM 1713 N N . ASN A 1 223 ? -19.266 -16.453 -0.695 1 48.47 223 ASN A N 1
ATOM 1714 C CA . ASN A 1 223 ? -19.75 -16.422 0.68 1 48.47 223 ASN A CA 1
ATOM 1715 C C . ASN A 1 223 ? -19.016 -15.367 1.508 1 48.47 223 ASN A C 1
ATOM 1717 O O . ASN A 1 223 ? -19.359 -15.148 2.672 1 48.47 223 ASN A O 1
ATOM 1721 N N . LEU A 1 224 ? -17.969 -14.867 0.967 1 49.78 224 LEU A N 1
ATOM 1722 C CA . LEU A 1 224 ? -17.109 -13.898 1.63 1 49.78 224 LEU A CA 1
ATOM 1723 C C . LEU A 1 224 ? -17.875 -12.602 1.912 1 49.78 224 LEU A C 1
ATOM 1725 O O . LEU A 1 224 ? -17.547 -11.875 2.85 1 49.78 224 LEU A O 1
ATOM 1729 N N . HIS A 1 225 ? -18.984 -12.469 1.246 1 52.34 225 HIS A N 1
ATOM 1730 C CA . HIS A 1 225 ? -19.812 -11.305 1.528 1 52.34 225 HIS A CA 1
ATOM 1731 C C . HIS A 1 225 ? -20.359 -11.344 2.953 1 52.34 225 HIS A C 1
ATOM 1733 O O . HIS A 1 225 ? -20.578 -10.305 3.568 1 52.34 225 HIS A O 1
ATOM 1739 N N . GLU A 1 226 ? -20.469 -12.531 3.451 1 50.03 226 GLU A N 1
ATOM 1740 C CA . GLU A 1 226 ? -21.016 -12.578 4.809 1 50.03 226 GLU A CA 1
ATOM 1741 C C . GLU A 1 226 ? -20.016 -12.031 5.82 1 50.03 226 GLU A C 1
ATOM 1743 O O . GLU A 1 226 ? -20.391 -11.375 6.789 1 50.03 226 GLU A O 1
ATOM 1748 N N . THR A 1 227 ? -18.75 -12.148 5.562 1 58.03 227 THR A N 1
ATOM 1749 C CA . THR A 1 227 ? -17.719 -11.734 6.512 1 58.03 227 THR A CA 1
ATOM 1750 C C . THR A 1 227 ? -17.203 -10.344 6.164 1 58.03 227 THR A C 1
ATOM 1752 O O . THR A 1 227 ? -16.406 -9.773 6.91 1 58.03 227 THR A O 1
ATOM 1755 N N . ALA A 1 228 ? -17.797 -9.844 5.223 1 70.12 228 ALA A N 1
ATOM 1756 C CA . ALA A 1 228 ? -17.281 -8.57 4.719 1 70.12 228 ALA A CA 1
ATOM 1757 C C . ALA A 1 228 ? -17.781 -7.406 5.57 1 70.12 228 ALA A C 1
ATOM 1759 O O . ALA A 1 228 ? -17.188 -6.316 5.539 1 70.12 228 ALA A O 1
ATOM 1760 N N . PHE A 1 229 ? -18.812 -7.742 6.41 1 76.69 229 PHE A N 1
ATOM 1761 C CA . PHE A 1 229 ? -19.391 -6.684 7.234 1 76.69 229 PHE A CA 1
ATOM 1762 C C . PHE A 1 229 ? -19.344 -7.062 8.711 1 76.69 229 PHE A C 1
ATOM 1764 O O . PHE A 1 229 ? -20.219 -7.773 9.203 1 76.69 229 PHE A O 1
ATOM 1771 N N . PRO A 1 230 ? -18.375 -6.484 9.398 1 77 230 PRO A N 1
ATOM 1772 C CA . PRO A 1 230 ? -18.344 -6.754 10.836 1 77 230 PRO A CA 1
ATOM 1773 C C . PRO A 1 230 ? -19.641 -6.367 11.539 1 77 230 PRO A C 1
ATOM 1775 O O . PRO A 1 230 ? -20.391 -5.516 11.039 1 77 230 PRO A O 1
ATOM 1778 N N . GLU A 1 231 ? -19.875 -7.031 12.594 1 79.94 231 GLU A N 1
ATOM 1779 C CA . GLU A 1 231 ? -21.094 -6.77 13.352 1 79.94 231 GLU A CA 1
ATOM 1780 C C . GLU A 1 231 ? -21.203 -5.293 13.719 1 79.94 231 GLU A C 1
ATOM 1782 O O . GLU A 1 231 ? -22.297 -4.727 13.688 1 79.94 231 GLU A O 1
ATOM 1787 N N . ARG A 1 232 ? -20.188 -4.707 14.023 1 79.56 232 ARG A N 1
ATOM 1788 C CA . ARG A 1 232 ? -20.203 -3.297 14.391 1 79.56 232 ARG A CA 1
ATOM 1789 C C . ARG A 1 232 ? -20.656 -2.428 13.227 1 79.56 232 ARG A C 1
ATOM 1791 O O . ARG A 1 232 ? -21.391 -1.454 13.422 1 79.56 232 ARG A O 1
ATOM 1798 N N . THR A 1 233 ? -20.266 -2.766 12.078 1 83 233 THR A N 1
ATOM 1799 C CA . THR A 1 233 ? -20.688 -2.037 10.883 1 83 233 THR A CA 1
ATOM 1800 C C . THR A 1 233 ? -22.188 -2.18 10.656 1 83 233 THR A C 1
ATOM 1802 O O . THR A 1 233 ? -22.875 -1.195 10.375 1 83 233 THR A O 1
ATOM 1805 N N . LYS A 1 234 ? -22.688 -3.361 10.844 1 83.62 234 LYS A N 1
ATOM 1806 C CA . LYS A 1 234 ? -24.109 -3.609 10.672 1 83.62 234 LYS A CA 1
ATOM 1807 C C . LYS A 1 234 ? -24.938 -2.758 11.641 1 83.62 234 LYS A C 1
ATOM 1809 O O . LYS A 1 234 ? -25.969 -2.217 11.266 1 83.62 234 LYS A O 1
ATOM 1814 N N . ARG A 1 235 ? -24.375 -2.59 12.805 1 85.75 235 ARG A N 1
ATOM 1815 C CA . ARG A 1 235 ? -25.109 -1.899 13.859 1 85.75 235 ARG A CA 1
ATOM 1816 C C . ARG A 1 235 ? -24.953 -0.388 13.742 1 85.75 235 ARG A C 1
ATOM 1818 O O . ARG A 1 235 ? -25.922 0.352 13.812 1 85.75 235 ARG A O 1
ATOM 1825 N N . GLU A 1 236 ? -23.75 0.036 13.508 1 85.62 236 GLU A N 1
ATOM 1826 C CA . GLU A 1 236 ? -23.453 1.455 13.688 1 85.62 236 GLU A CA 1
ATOM 1827 C C . GLU A 1 236 ? -23.391 2.174 12.344 1 85.62 236 GLU A C 1
ATOM 1829 O O . GLU A 1 236 ? -23.438 3.404 12.281 1 85.62 236 GLU A O 1
ATOM 1834 N N . ALA A 1 237 ? -23.312 1.496 11.266 1 86.5 237 ALA A N 1
ATOM 1835 C CA . ALA A 1 237 ? -23.188 2.121 9.953 1 86.5 237 ALA A CA 1
ATOM 1836 C C . ALA A 1 237 ? -23.953 1.324 8.898 1 86.5 237 ALA A C 1
ATOM 1838 O O . ALA A 1 237 ? -23.375 0.915 7.887 1 86.5 237 ALA A O 1
ATOM 1839 N N . PRO A 1 238 ? -25.203 1.163 9.07 1 85.56 238 PRO A N 1
ATOM 1840 C CA . PRO A 1 238 ? -25.969 0.363 8.117 1 85.56 238 PRO A CA 1
ATOM 1841 C C . PRO A 1 238 ? -25.938 0.929 6.699 1 85.56 238 PRO A C 1
ATOM 1843 O O . PRO A 1 238 ? -26.188 0.204 5.734 1 85.56 238 PRO A O 1
ATOM 1846 N N . TYR A 1 239 ? -25.609 2.219 6.656 1 83.12 239 TYR A N 1
ATOM 1847 C CA . TYR A 1 239 ? -25.547 2.863 5.348 1 83.12 239 TYR A CA 1
ATOM 1848 C C . TYR A 1 239 ? -24.469 2.238 4.48 1 83.12 239 TYR A C 1
ATOM 1850 O O . TYR A 1 239 ? -24.531 2.322 3.25 1 83.12 239 TYR A O 1
ATOM 1858 N N . VAL A 1 240 ? -23.516 1.688 5.141 1 83.25 240 VAL A N 1
ATOM 1859 C CA . VAL A 1 240 ? -22.469 1.001 4.406 1 83.25 240 VAL A CA 1
ATOM 1860 C C . VAL A 1 240 ? -23.047 -0.191 3.652 1 83.25 240 VAL A C 1
ATOM 1862 O O . VAL A 1 240 ? -22.766 -0.387 2.469 1 83.25 240 VAL A O 1
ATOM 1865 N N . ILE A 1 241 ? -23.859 -0.944 4.355 1 82.25 241 ILE A N 1
ATOM 1866 C CA . ILE A 1 241 ? -24.469 -2.141 3.783 1 82.25 241 ILE A CA 1
ATOM 1867 C C . ILE A 1 241 ? -25.391 -1.75 2.623 1 82.25 241 ILE A C 1
ATOM 1869 O O . ILE A 1 241 ? -25.344 -2.375 1.56 1 82.25 241 ILE A O 1
ATOM 1873 N N . GLU A 1 242 ? -26.094 -0.703 2.877 1 82.69 242 GLU A N 1
ATOM 1874 C CA . GLU A 1 242 ? -27.016 -0.226 1.846 1 82.69 242 GLU A CA 1
ATOM 1875 C C . GLU A 1 242 ? -26.25 0.217 0.596 1 82.69 242 GLU A C 1
ATOM 1877 O O . GLU A 1 242 ? -26.641 -0.116 -0.524 1 82.69 242 GLU A O 1
ATOM 1882 N N . HIS A 1 243 ? -25.25 0.944 0.863 1 78.31 243 HIS A N 1
ATOM 1883 C CA . HIS A 1 243 ? -24.422 1.443 -0.237 1 78.31 243 HIS A CA 1
ATOM 1884 C C . HIS A 1 243 ? -23.812 0.296 -1.031 1 78.31 243 HIS A C 1
ATOM 1886 O O . HIS A 1 243 ? -23.859 0.294 -2.264 1 78.31 243 HIS A O 1
ATOM 1892 N N . MET A 1 244 ? -23.297 -0.657 -0.344 1 77.44 244 MET A N 1
ATOM 1893 C CA . MET A 1 244 ? -22.641 -1.787 -0.992 1 77.44 244 MET A CA 1
ATOM 1894 C C . MET A 1 244 ? -23.656 -2.656 -1.732 1 77.44 244 MET A C 1
ATOM 1896 O O . MET A 1 244 ? -23.359 -3.189 -2.803 1 77.44 244 MET A O 1
ATOM 1900 N N . ASN A 1 245 ? -24.812 -2.801 -1.155 1 78.75 245 ASN A N 1
ATOM 1901 C CA . ASN A 1 245 ? -25.875 -3.549 -1.814 1 78.75 245 ASN A CA 1
ATOM 1902 C C . ASN A 1 245 ? -26.312 -2.883 -3.119 1 78.75 245 ASN A C 1
ATOM 1904 O O . ASN A 1 245 ? -26.578 -3.564 -4.109 1 78.75 245 ASN A O 1
ATOM 1908 N N . LYS A 1 246 ? -26.328 -1.588 -3.049 1 78.38 246 LYS A N 1
ATOM 1909 C CA . LYS A 1 246 ? -26.703 -0.839 -4.246 1 78.38 246 LYS A CA 1
ATOM 1910 C C . LYS A 1 246 ? -25.672 -1.006 -5.348 1 78.38 246 LYS A C 1
ATOM 1912 O O . LYS A 1 246 ? -26.016 -1.186 -6.516 1 78.38 246 LYS A O 1
ATOM 1917 N N . ILE A 1 247 ? -24.453 -0.986 -4.973 1 74.12 247 ILE A N 1
ATOM 1918 C CA . ILE A 1 247 ? -23.375 -1.178 -5.93 1 74.12 247 ILE A CA 1
ATOM 1919 C C . ILE A 1 247 ? -23.406 -2.605 -6.469 1 74.12 247 ILE A C 1
ATOM 1921 O O . ILE A 1 247 ? -23.25 -2.824 -7.672 1 74.12 247 ILE A O 1
ATOM 1925 N N . GLY A 1 248 ? -23.609 -3.531 -5.594 1 74.19 248 GLY A N 1
ATOM 1926 C CA . GLY A 1 248 ? -23.641 -4.934 -5.969 1 74.19 248 GLY A CA 1
ATOM 1927 C C . GLY A 1 248 ? -24.781 -5.273 -6.914 1 74.19 248 GLY A C 1
ATOM 1928 O O . GLY A 1 248 ? -24.625 -6.102 -7.816 1 74.19 248 GLY A O 1
ATOM 1929 N N . ALA A 1 249 ? -25.859 -4.578 -6.711 1 77.31 249 ALA A N 1
ATOM 1930 C CA . ALA A 1 249 ? -27.047 -4.855 -7.512 1 77.31 249 ALA A CA 1
ATOM 1931 C C . ALA A 1 249 ? -26.844 -4.445 -8.969 1 77.31 249 ALA A C 1
ATOM 1933 O O . ALA A 1 249 ? -27.469 -5.004 -9.875 1 77.31 249 ALA A O 1
ATOM 1934 N N . LYS A 1 250 ? -25.938 -3.561 -9.164 1 76.75 250 LYS A N 1
ATOM 1935 C CA . LYS A 1 250 ? -25.734 -3.014 -10.5 1 76.75 250 LYS A CA 1
ATOM 1936 C C . LYS A 1 250 ? -24.578 -3.709 -11.211 1 76.75 250 LYS A C 1
ATOM 1938 O O . LYS A 1 250 ? -24.359 -3.504 -12.406 1 76.75 250 LYS A O 1
ATOM 1943 N N . ARG A 1 251 ? -23.969 -4.676 -10.539 1 76.81 251 ARG A N 1
ATOM 1944 C CA . ARG A 1 251 ? -22.766 -5.285 -11.102 1 76.81 251 ARG A CA 1
ATOM 1945 C C . ARG A 1 251 ? -23.078 -6.617 -11.766 1 76.81 251 ARG A C 1
ATOM 1947 O O . ARG A 1 251 ? -23.969 -7.344 -11.32 1 76.81 251 ARG A O 1
ATOM 1954 N N . PRO A 1 252 ? -22.344 -6.883 -12.93 1 81.88 252 PRO A N 1
ATOM 1955 C CA . PRO A 1 252 ? -22.484 -8.219 -13.523 1 81.88 252 PRO A CA 1
ATOM 1956 C C . PRO A 1 252 ? -22.078 -9.336 -12.562 1 81.88 252 PRO A C 1
ATOM 1958 O O . PRO A 1 252 ? -21.281 -9.102 -11.641 1 81.88 252 PRO A O 1
ATOM 1961 N N . HIS A 1 253 ? -22.703 -10.469 -12.758 1 85.69 253 HIS A N 1
ATOM 1962 C CA . HIS A 1 253 ? -22.297 -11.648 -12.016 1 85.69 253 HIS A CA 1
ATOM 1963 C C . HIS A 1 253 ? -21.094 -12.328 -12.664 1 85.69 253 HIS A C 1
ATOM 1965 O O . HIS A 1 253 ? -21.141 -12.703 -13.836 1 85.69 253 HIS A O 1
ATOM 1971 N N . PHE A 1 254 ? -20.016 -12.43 -11.891 1 89.25 254 PHE A N 1
ATOM 1972 C CA . PHE A 1 254 ? -18.797 -13.039 -12.398 1 89.25 254 PHE A CA 1
ATOM 1973 C C . PHE A 1 254 ? -18.641 -14.461 -11.875 1 89.25 254 PHE A C 1
ATOM 1975 O O . PHE A 1 254 ? -18.875 -14.719 -10.695 1 89.25 254 PHE A O 1
ATOM 1982 N N . GLU A 1 255 ? -18.281 -15.352 -12.789 1 92.56 255 GLU A N 1
ATOM 1983 C CA . GLU A 1 255 ? -18.062 -16.75 -12.406 1 92.56 255 GLU A CA 1
ATOM 1984 C C . GLU A 1 255 ? -16.688 -16.938 -11.773 1 92.56 255 GLU A C 1
ATOM 1986 O O . GLU A 1 255 ? -15.711 -16.328 -12.211 1 92.56 255 GLU A O 1
ATOM 1991 N N . ALA A 1 256 ? -16.609 -17.844 -10.82 1 92.12 256 ALA A N 1
ATOM 1992 C CA . ALA A 1 256 ? -15.344 -18.156 -10.156 1 92.12 256 ALA A CA 1
ATOM 1993 C C . ALA A 1 256 ? -14.344 -18.75 -11.141 1 92.12 256 ALA A C 1
ATOM 1995 O O . ALA A 1 256 ? -13.133 -18.656 -10.93 1 92.12 256 ALA A O 1
ATOM 1996 N N . ALA A 1 257 ? -14.875 -19.281 -12.242 1 95.19 257 ALA A N 1
ATOM 1997 C CA . ALA A 1 257 ? -14.023 -19.875 -13.266 1 95.19 257 ALA A CA 1
ATOM 1998 C C . ALA A 1 257 ? -13.156 -18.812 -13.945 1 95.19 257 ALA A C 1
ATOM 2000 O O . ALA A 1 257 ? -12.078 -19.125 -1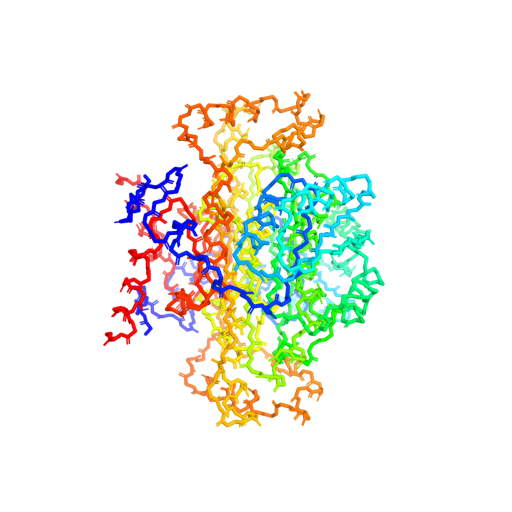4.445 1 95.19 257 ALA A O 1
ATOM 2001 N N . LEU A 1 258 ? -13.602 -17.625 -13.898 1 95.38 258 LEU A N 1
ATOM 2002 C CA . LEU A 1 258 ? -12.922 -16.531 -14.586 1 95.38 258 LEU A CA 1
ATOM 2003 C C . LEU A 1 258 ? -11.531 -16.297 -14 1 95.38 258 LEU A C 1
ATOM 2005 O O . LEU A 1 258 ? -10.523 -16.5 -14.68 1 95.38 258 LEU A O 1
ATOM 2009 N N . PRO A 1 259 ? -11.43 -16.016 -12.719 1 95.56 259 PRO A N 1
ATOM 2010 C CA . PRO A 1 259 ? -10.078 -15.859 -12.172 1 95.56 259 PRO A CA 1
ATOM 2011 C C . PRO A 1 259 ? -9.297 -17.172 -12.148 1 95.56 259 PRO A C 1
ATOM 2013 O O . PRO A 1 259 ? -8.078 -17.172 -12.32 1 95.56 259 PRO A O 1
ATOM 2016 N N . ALA A 1 260 ? -9.953 -18.266 -11.961 1 97.5 260 ALA A N 1
ATOM 2017 C CA . ALA A 1 260 ? -9.289 -19.547 -11.859 1 97.5 260 ALA A CA 1
ATOM 2018 C C . ALA A 1 260 ? -8.531 -19.875 -13.148 1 97.5 260 ALA A C 1
ATOM 2020 O O . ALA A 1 260 ? -7.324 -20.156 -13.109 1 97.5 260 ALA A O 1
ATOM 2021 N N . TRP A 1 261 ? -9.172 -19.75 -14.242 1 98.44 261 TRP A N 1
ATOM 2022 C CA . TRP A 1 261 ? -8.547 -20.141 -15.508 1 98.44 261 TRP A CA 1
ATOM 2023 C C . TRP A 1 261 ? -7.66 -19.031 -16.047 1 98.44 261 TRP A C 1
ATOM 2025 O O . TRP A 1 261 ? -6.789 -19.266 -16.875 1 98.44 261 TRP A O 1
ATOM 2035 N N . THR A 1 262 ? -7.898 -17.797 -15.602 1 98.06 262 THR A N 1
ATOM 2036 C CA . THR A 1 262 ? -6.918 -16.75 -15.867 1 98.06 262 THR A CA 1
ATOM 2037 C C . THR A 1 262 ? -5.582 -17.078 -15.211 1 98.06 262 THR A C 1
ATOM 2039 O O . THR A 1 262 ? -4.523 -16.906 -15.82 1 98.06 262 THR A O 1
ATOM 2042 N N . CYS A 1 263 ? -5.633 -17.594 -13.977 1 98.31 263 CYS A N 1
ATOM 2043 C CA . CYS A 1 263 ? -4.414 -18 -13.289 1 98.31 263 CYS A CA 1
ATOM 2044 C C . CYS A 1 263 ? -3.701 -19.109 -14.039 1 98.31 263 CYS A C 1
ATOM 2046 O O . CYS A 1 263 ? -2.475 -19.109 -14.148 1 98.31 263 CYS A O 1
ATOM 2048 N N . VAL A 1 264 ? -4.449 -20.062 -14.57 1 98.75 264 VAL A N 1
ATOM 2049 C CA . VAL A 1 264 ? -3.861 -21.125 -15.383 1 98.75 264 VAL A CA 1
ATOM 2050 C C . VAL A 1 264 ? -3.184 -20.516 -16.609 1 98.75 264 VAL A C 1
ATOM 2052 O O . VAL A 1 264 ? -2.035 -20.859 -16.922 1 98.75 264 VAL A O 1
ATOM 2055 N N . TRP A 1 265 ? -3.877 -19.625 -17.281 1 98.69 265 TRP A N 1
ATOM 2056 C CA . TRP A 1 265 ? -3.375 -18.984 -18.5 1 98.69 265 TRP A CA 1
ATOM 2057 C C . TRP A 1 265 ? -2.082 -18.234 -18.203 1 98.69 265 TRP A C 1
ATOM 2059 O O . TRP A 1 265 ? -1.091 -18.391 -18.922 1 98.69 265 TRP A O 1
ATOM 2069 N N . LEU A 1 266 ? -2.053 -17.516 -17.172 1 98.31 266 LEU A N 1
ATOM 2070 C CA . LEU A 1 266 ? -0.861 -16.781 -16.766 1 98.31 266 LEU A CA 1
ATOM 2071 C C . LEU A 1 266 ? 0.282 -17.734 -16.438 1 98.31 266 LEU A C 1
ATOM 2073 O O . LEU A 1 266 ? 1.43 -17.484 -16.812 1 98.31 266 LEU A O 1
ATOM 2077 N N . SER A 1 267 ? -0.011 -18.828 -15.742 1 98.44 267 SER A N 1
ATOM 2078 C CA . SER A 1 267 ? 0.993 -19.766 -15.25 1 98.44 267 SER A CA 1
ATOM 2079 C C . SER A 1 267 ? 1.558 -20.609 -16.391 1 98.44 267 SER A C 1
ATOM 2081 O O . SER A 1 267 ? 2.605 -21.234 -16.234 1 98.44 267 SER A O 1
ATOM 2083 N N . SER A 1 268 ? 0.859 -20.641 -17.547 1 97.75 268 SER A N 1
ATOM 2084 C CA . SER A 1 268 ? 1.264 -21.453 -18.688 1 97.75 268 SER A CA 1
ATOM 2085 C C . SER A 1 268 ? 2.33 -20.734 -19.516 1 97.75 268 SER A C 1
ATOM 2087 O O . SER A 1 268 ? 2.922 -21.344 -20.406 1 97.75 268 SER A O 1
ATOM 2089 N N . GLY A 1 269 ? 2.523 -19.5 -19.234 1 96.06 269 GLY A N 1
ATOM 2090 C CA . GLY A 1 269 ? 3.473 -18.719 -20.016 1 96.06 269 GLY A CA 1
ATOM 2091 C C . GLY A 1 269 ? 2.812 -17.875 -21.094 1 96.06 269 GLY A C 1
ATOM 2092 O O . GLY A 1 269 ? 3.441 -16.984 -21.672 1 96.06 269 GLY A O 1
ATOM 2093 N N . LYS A 1 270 ? 1.567 -18.062 -21.281 1 94.81 270 LYS A N 1
ATOM 2094 C CA . LYS A 1 270 ? 0.846 -17.359 -22.328 1 94.81 270 LYS A CA 1
ATOM 2095 C C . LYS A 1 270 ? 0.686 -15.883 -22 1 94.81 270 LYS A C 1
ATOM 2097 O O . LYS A 1 270 ? 0.506 -15.055 -22.891 1 94.81 270 LYS A O 1
ATOM 2102 N N . GLY A 1 271 ? 0.766 -15.57 -20.75 1 95 271 GLY A N 1
ATOM 2103 C CA . GLY A 1 271 ? 0.572 -14.195 -20.312 1 95 271 GLY A CA 1
ATOM 2104 C C . GLY A 1 271 ? 1.874 -13.453 -20.094 1 95 271 GLY A C 1
ATOM 2105 O O . GLY A 1 271 ? 1.904 -12.445 -19.375 1 95 271 GLY A O 1
ATOM 2106 N N . SER A 1 272 ? 2.973 -13.906 -20.703 1 94.88 272 SER A N 1
ATOM 2107 C CA . SER A 1 272 ? 4.301 -13.367 -20.422 1 94.88 272 SER A CA 1
ATOM 2108 C C . SER A 1 272 ? 4.379 -11.883 -20.75 1 94.88 272 SER A C 1
ATOM 2110 O O . SER A 1 272 ? 5.16 -11.148 -20.141 1 94.88 272 SER A O 1
ATOM 2112 N N . ASP A 1 273 ? 3.527 -11.383 -21.641 1 95.31 273 ASP A N 1
ATOM 2113 C CA . ASP A 1 273 ? 3.504 -9.969 -22.016 1 95.31 273 ASP A CA 1
ATOM 2114 C C . ASP A 1 273 ? 2.975 -9.109 -20.859 1 95.31 273 ASP A C 1
ATOM 2116 O O . ASP A 1 273 ? 3.154 -7.891 -20.859 1 95.31 273 ASP A O 1
ATOM 2120 N N . LEU A 1 274 ? 2.389 -9.758 -19.938 1 96.44 274 LEU A N 1
ATOM 2121 C CA . LEU A 1 274 ? 1.737 -9.016 -18.859 1 96.44 274 LEU A CA 1
ATOM 2122 C C . LEU A 1 274 ? 2.545 -9.109 -17.562 1 96.44 274 LEU A C 1
ATOM 2124 O O . LEU A 1 274 ? 2.051 -8.766 -16.484 1 96.44 274 LEU A O 1
ATOM 2128 N N . LYS A 1 275 ? 3.766 -9.633 -17.672 1 95.5 275 LYS A N 1
ATOM 2129 C CA . LYS A 1 275 ? 4.574 -9.75 -16.453 1 95.5 275 LYS A CA 1
ATOM 2130 C C . LYS A 1 275 ? 4.75 -8.391 -15.781 1 95.5 275 LYS A C 1
ATOM 2132 O O . LYS A 1 275 ? 5.004 -7.391 -16.453 1 95.5 275 LYS A O 1
ATOM 2137 N N . GLY A 1 276 ? 4.531 -8.328 -14.5 1 93.81 276 GLY A N 1
ATOM 2138 C CA . GLY A 1 276 ? 4.672 -7.121 -13.711 1 93.81 276 GLY A CA 1
ATOM 2139 C C . GLY A 1 276 ? 3.422 -6.262 -13.703 1 93.81 276 GLY A C 1
ATOM 2140 O O . GLY A 1 276 ? 3.373 -5.23 -13.023 1 93.81 276 GLY A O 1
ATOM 2141 N N . LYS A 1 277 ? 2.426 -6.699 -14.359 1 92.62 277 LYS A N 1
ATOM 2142 C CA . LYS A 1 277 ? 1.267 -5.832 -14.555 1 92.62 277 LYS A CA 1
ATOM 2143 C C . LYS A 1 277 ? 0.085 -6.297 -13.703 1 92.62 277 LYS A C 1
ATOM 2145 O O . LYS A 1 277 ? 0.085 -7.422 -13.195 1 92.62 277 LYS A O 1
ATOM 2150 N N . PHE A 1 278 ? -0.786 -5.434 -13.531 1 92.44 278 PHE A N 1
ATOM 2151 C CA . PHE A 1 278 ? -2.123 -5.711 -13.023 1 92.44 278 PHE A CA 1
ATOM 2152 C C . PHE A 1 278 ? -3.01 -6.297 -14.109 1 92.44 278 PHE A C 1
ATOM 2154 O O . PHE A 1 278 ? -3.162 -5.699 -15.18 1 92.44 278 PHE A O 1
ATOM 2161 N N . VAL A 1 279 ? -3.543 -7.48 -13.852 1 94.75 279 VAL A N 1
ATOM 2162 C CA . VAL A 1 279 ? -4.395 -8.172 -14.812 1 94.75 279 VAL A CA 1
ATOM 2163 C C . VAL A 1 279 ? -5.836 -8.188 -14.305 1 94.75 279 VAL A C 1
ATOM 2165 O O . VAL A 1 279 ? -6.121 -8.758 -13.25 1 94.75 279 VAL A O 1
ATOM 2168 N N . ASP A 1 280 ? -6.715 -7.566 -15.023 1 93.25 280 ASP A N 1
ATOM 2169 C CA . ASP A 1 280 ? -8.141 -7.598 -14.711 1 93.25 280 ASP A CA 1
ATOM 2170 C C . ASP A 1 280 ? -8.805 -8.828 -15.312 1 93.25 280 ASP A C 1
ATOM 2172 O O . ASP A 1 280 ? -9.039 -8.891 -16.516 1 93.25 280 ASP A O 1
ATOM 2176 N N . CYS A 1 281 ? -9.195 -9.797 -14.461 1 94.81 281 CYS A N 1
ATOM 2177 C CA . CYS A 1 281 ? -9.75 -11.062 -14.938 1 94.81 281 CYS A CA 1
ATOM 2178 C C . CYS A 1 281 ? -11.109 -10.844 -15.586 1 94.81 281 CYS A C 1
ATOM 2180 O O 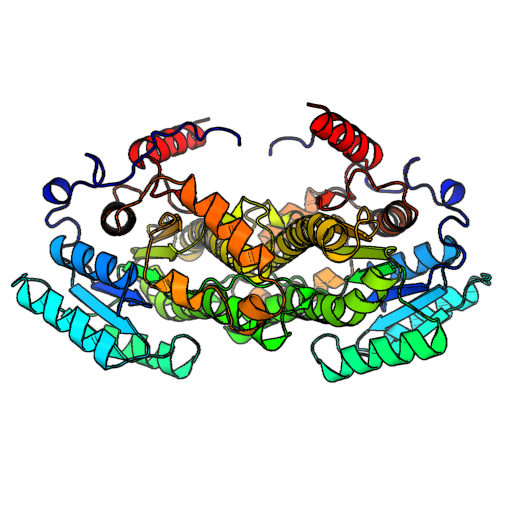. CYS A 1 281 ? -11.594 -11.711 -16.328 1 94.81 281 CYS A O 1
ATOM 2182 N N . THR A 1 282 ? -11.734 -9.703 -15.273 1 92.94 282 THR A N 1
ATOM 2183 C CA . THR A 1 282 ? -13.07 -9.445 -15.797 1 92.94 282 THR A CA 1
ATOM 2184 C C . THR A 1 282 ? -12.992 -8.82 -17.188 1 92.94 282 THR A C 1
ATOM 2186 O O . THR A 1 282 ? -14.016 -8.438 -17.766 1 92.94 282 THR A O 1
ATOM 2189 N N . ARG A 1 283 ? -11.805 -8.648 -17.625 1 94.5 283 ARG A N 1
ATOM 2190 C CA . ARG A 1 283 ? -11.547 -8.141 -18.969 1 94.5 283 ARG A CA 1
ATOM 2191 C C . ARG A 1 283 ? -10.727 -9.141 -19.781 1 94.5 283 ARG A C 1
ATOM 2193 O O . ARG A 1 283 ? -9.922 -9.891 -19.219 1 94.5 283 ARG A O 1
ATOM 2200 N N . ASP A 1 284 ? -10.938 -9.164 -21.047 1 97.06 284 ASP A N 1
ATOM 2201 C CA . ASP A 1 284 ? -10.258 -10.117 -21.938 1 97.06 284 ASP A CA 1
ATOM 2202 C C . ASP A 1 284 ? -8.742 -10.008 -21.781 1 97.06 284 ASP A C 1
ATOM 2204 O O . ASP A 1 284 ? -8.156 -8.961 -22.078 1 97.06 284 ASP A O 1
ATOM 2208 N N . VAL A 1 285 ? -8.141 -11.07 -21.453 1 96.81 285 VAL A N 1
ATOM 2209 C CA . VAL A 1 285 ? -6.719 -11.023 -21.125 1 96.81 285 VAL A CA 1
ATOM 2210 C C . VAL A 1 285 ? -5.902 -11.016 -22.422 1 96.81 285 VAL A C 1
ATOM 2212 O O . VAL A 1 285 ? -4.762 -10.539 -22.438 1 96.81 285 VAL A O 1
ATOM 2215 N N . GLY A 1 286 ? -6.445 -11.625 -23.484 1 96.69 286 GLY A N 1
ATOM 2216 C CA . GLY A 1 286 ? -5.781 -11.508 -24.781 1 96.69 286 GLY A CA 1
ATOM 2217 C C . GLY A 1 286 ? -5.629 -10.078 -25.25 1 96.69 286 GLY A C 1
ATOM 2218 O O . GLY A 1 286 ? -4.582 -9.703 -25.781 1 96.69 286 GLY A O 1
ATOM 2219 N N . GLU A 1 287 ? -6.664 -9.32 -25.031 1 96.5 287 GLU A N 1
ATOM 2220 C CA . GLU A 1 287 ? -6.629 -7.906 -25.391 1 96.5 287 GLU A CA 1
ATOM 2221 C C . GLU A 1 287 ? -5.629 -7.145 -24.51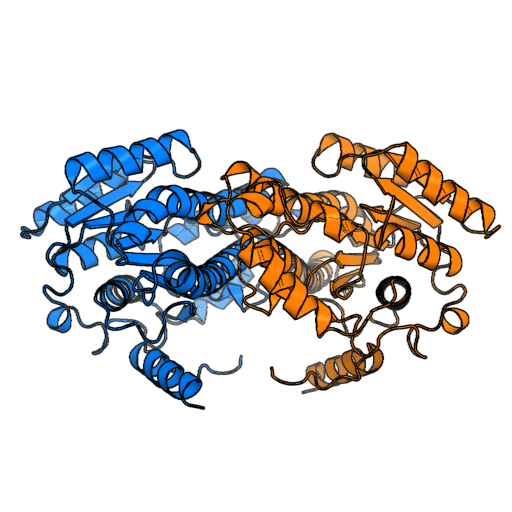6 1 96.5 287 GLU A C 1
ATOM 2223 O O . GLU A 1 287 ? -4.887 -6.297 -25.016 1 96.5 287 GLU A O 1
ATOM 2228 N N . GLN A 1 288 ? -5.621 -7.488 -23.266 1 95.81 288 GLN A N 1
ATOM 2229 C CA . GLN A 1 288 ? -4.664 -6.867 -22.359 1 95.81 288 GLN A CA 1
ATOM 2230 C C . GLN A 1 288 ? -3.229 -7.156 -22.797 1 95.81 288 GLN A C 1
ATOM 2232 O O . GLN A 1 288 ? -2.385 -6.258 -22.812 1 95.81 288 GLN A O 1
ATOM 2237 N N . ALA A 1 289 ? -2.98 -8.391 -23.125 1 96.06 289 ALA A N 1
ATOM 2238 C CA . ALA A 1 289 ? -1.646 -8.82 -23.531 1 96.06 289 ALA A CA 1
ATOM 2239 C C . ALA A 1 289 ? -1.229 -8.125 -24.828 1 96.06 289 ALA A C 1
ATOM 2241 O O . ALA A 1 289 ? -0.076 -7.719 -24.984 1 96.06 289 ALA A O 1
ATOM 2242 N N . LYS A 1 290 ? -2.156 -8.031 -25.75 1 94.31 290 LYS A N 1
ATOM 2243 C CA . LYS A 1 290 ? -1.878 -7.379 -27.031 1 94.31 290 LYS A CA 1
ATOM 2244 C C . LYS A 1 290 ? -1.471 -5.922 -26.828 1 94.31 290 LYS A C 1
ATOM 2246 O O . LYS A 1 290 ? -0.516 -5.445 -27.453 1 94.31 290 LYS A O 1
ATOM 2251 N N . GLU A 1 291 ? -2.152 -5.242 -26 1 92.06 291 GLU A N 1
ATOM 2252 C CA . GLU A 1 291 ? -1.822 -3.85 -25.703 1 92.06 291 GLU A CA 1
ATOM 2253 C C . GLU A 1 291 ? -0.446 -3.734 -25.047 1 92.06 291 GLU A C 1
ATOM 2255 O O . GLU A 1 291 ? 0.328 -2.834 -25.375 1 92.06 291 GLU A O 1
ATOM 2260 N N . ALA A 1 292 ? -0.192 -4.613 -24.125 1 90.5 292 ALA A N 1
ATOM 2261 C CA . ALA A 1 292 ? 1.087 -4.59 -23.422 1 90.5 292 ALA A CA 1
ATOM 2262 C C . ALA A 1 292 ? 2.25 -4.801 -24.375 1 90.5 292 ALA A C 1
ATOM 2264 O O . ALA A 1 292 ? 3.318 -4.207 -24.219 1 90.5 292 ALA A O 1
ATOM 2265 N N . ARG A 1 293 ? 2.01 -5.652 -25.312 1 86.44 293 ARG A N 1
ATOM 2266 C CA . ARG A 1 293 ? 3.033 -5.918 -26.328 1 86.44 293 ARG A CA 1
ATOM 2267 C C . ARG A 1 293 ? 3.299 -4.684 -27.172 1 86.44 293 ARG A C 1
ATOM 2269 O O . ARG A 1 293 ? 4.441 -4.41 -27.547 1 86.44 293 ARG A O 1
ATOM 2276 N N . GLY A 1 294 ? 2.297 -3.959 -27.484 1 75.38 294 GLY A N 1
ATOM 2277 C CA . GLY A 1 294 ? 2.426 -2.762 -28.297 1 75.38 294 GLY A CA 1
ATOM 2278 C C . GLY A 1 294 ? 3.068 -1.604 -27.562 1 75.38 294 GLY A C 1
ATOM 2279 O O . GLY A 1 294 ? 3.762 -0.782 -28.156 1 75.38 294 GLY A O 1
ATOM 2280 N N . ALA A 1 295 ? 2.822 -1.504 -26.344 1 61.53 295 ALA A N 1
ATOM 2281 C CA . ALA A 1 295 ? 3.387 -0.416 -25.547 1 61.53 295 ALA A CA 1
ATOM 2282 C C . ALA A 1 295 ? 4.898 -0.562 -25.422 1 61.53 295 ALA A C 1
ATOM 2284 O O . ALA A 1 295 ? 5.613 0.43 -25.25 1 61.53 295 ALA A O 1
ATOM 2285 N N . VAL A 1 296 ? 5.445 -1.732 -25.391 1 56.34 296 VAL A N 1
ATOM 2286 C CA . VAL A 1 296 ? 6.879 -1.969 -25.297 1 56.34 296 VAL A CA 1
ATOM 2287 C C . VAL A 1 296 ? 7.551 -1.607 -26.625 1 56.34 296 VAL A C 1
ATOM 2289 O O . VAL A 1 296 ? 8.719 -1.221 -26.656 1 56.34 296 VAL A O 1
ATOM 2292 N N . LYS A 1 297 ? 6.859 -1.704 -27.688 1 50.94 297 LYS A N 1
ATOM 2293 C CA . LYS A 1 297 ? 7.43 -1.404 -29 1 50.94 297 LYS A CA 1
ATOM 2294 C C . LYS A 1 297 ? 7.508 0.101 -29.234 1 50.94 297 LYS A C 1
ATOM 2296 O O . LYS A 1 297 ? 8.172 0.556 -30.172 1 50.94 297 LYS A O 1
ATOM 2301 N N . THR A 1 298 ? 6.703 0.884 -28.578 1 37.78 298 THR A N 1
ATOM 2302 C CA . THR A 1 298 ? 6.859 2.309 -28.859 1 37.78 298 THR A CA 1
ATOM 2303 C C . THR A 1 298 ? 7.855 2.941 -27.891 1 37.78 298 THR A C 1
ATOM 2305 O O . THR A 1 298 ? 7.855 2.625 -26.688 1 37.78 298 THR A O 1
ATOM 2308 N N . MET B 1 1 ? 9.586 9.25 -19.922 1 35.28 1 MET B N 1
ATOM 2309 C CA . MET B 1 1 ? 8.945 9.672 -18.672 1 35.28 1 MET B CA 1
ATOM 2310 C C . MET B 1 1 ? 7.793 10.625 -18.969 1 35.28 1 MET B C 1
ATOM 2312 O O . MET B 1 1 ? 7.965 11.633 -19.656 1 35.28 1 MET B O 1
ATOM 2316 N N . MET B 1 2 ? 6.676 10.375 -19.094 1 44.81 2 MET B N 1
ATOM 2317 C CA . MET B 1 2 ? 5.703 11.375 -19.516 1 44.81 2 MET B CA 1
ATOM 2318 C C . MET B 1 2 ? 5.883 12.672 -18.719 1 44.81 2 MET B C 1
ATOM 2320 O O . MET B 1 2 ? 5.969 12.648 -17.5 1 44.81 2 MET B O 1
ATOM 2324 N N . GLN B 1 3 ? 6.348 13.688 -19.25 1 64.62 3 GLN B N 1
ATOM 2325 C CA . GLN B 1 3 ? 6.656 15.008 -18.719 1 64.62 3 GLN B CA 1
ATOM 2326 C C . GLN B 1 3 ? 5.457 15.602 -17.984 1 64.62 3 GLN B C 1
ATOM 2328 O O . GLN B 1 3 ? 4.332 15.57 -18.484 1 64.62 3 GLN B O 1
ATOM 2333 N N . SER B 1 4 ? 5.562 15.773 -16.672 1 78.19 4 SER B N 1
ATOM 2334 C CA . SER B 1 4 ? 4.539 16.469 -15.914 1 78.19 4 SER B CA 1
ATOM 2335 C C . SER B 1 4 ? 4.125 17.766 -16.609 1 78.19 4 SER B C 1
ATOM 2337 O O . SER B 1 4 ? 4.977 18.5 -17.109 1 78.19 4 SER B O 1
ATOM 2339 N N . PRO B 1 5 ? 2.875 17.938 -16.781 1 86.06 5 PRO B N 1
ATOM 2340 C CA . PRO B 1 5 ? 2.402 19.172 -17.406 1 86.06 5 PRO B CA 1
ATOM 2341 C C . PRO B 1 5 ? 2.611 20.391 -16.531 1 86.06 5 PRO B C 1
ATOM 2343 O O . PRO B 1 5 ? 2.383 21.531 -16.969 1 86.06 5 PRO B O 1
ATOM 2346 N N . TYR B 1 6 ? 3.021 20.25 -15.312 1 91.88 6 TYR B N 1
ATOM 2347 C CA . TYR B 1 6 ? 3.18 21.359 -14.375 1 91.88 6 TYR B CA 1
ATOM 2348 C C . TYR B 1 6 ? 4.617 21.859 -14.359 1 91.88 6 TYR B C 1
ATOM 2350 O O . TYR B 1 6 ? 5.555 21.094 -14.586 1 91.88 6 TYR B O 1
ATOM 2358 N N . SER B 1 7 ? 4.746 23.125 -14.102 1 95 7 SER B N 1
ATOM 2359 C CA . SER B 1 7 ? 6.066 23.75 -14.062 1 95 7 SER B CA 1
ATOM 2360 C C . SER B 1 7 ? 6.934 23.141 -12.969 1 95 7 SER B C 1
ATOM 2362 O O . SER B 1 7 ? 6.48 22.969 -11.836 1 95 7 SER B O 1
ATOM 2364 N N . LEU B 1 8 ? 8.18 22.828 -13.328 1 93.69 8 LEU B N 1
ATOM 2365 C CA . LEU B 1 8 ? 9.148 22.344 -12.359 1 93.69 8 LEU B CA 1
ATOM 2366 C C . LEU B 1 8 ? 9.562 23.453 -11.398 1 93.69 8 LEU B C 1
ATOM 2368 O O . LEU B 1 8 ? 9.828 24.578 -11.82 1 93.69 8 LEU B O 1
ATOM 2372 N N . ARG B 1 9 ? 9.57 23.172 -10.133 1 94.69 9 ARG B N 1
ATOM 2373 C CA . ARG B 1 9 ? 9.969 24.109 -9.086 1 94.69 9 ARG B CA 1
ATOM 2374 C C . ARG B 1 9 ? 11.031 23.5 -8.18 1 94.69 9 ARG B C 1
ATOM 2376 O O . ARG B 1 9 ? 10.875 22.375 -7.703 1 94.69 9 ARG B O 1
ATOM 2383 N N . THR B 1 10 ? 12.086 24.188 -7.906 1 93.19 10 THR B N 1
ATOM 2384 C CA . THR B 1 10 ? 13.172 23.641 -7.102 1 93.19 10 THR B CA 1
ATOM 2385 C C . THR B 1 10 ? 13.336 24.422 -5.805 1 93.19 10 THR B C 1
ATOM 2387 O O . THR B 1 10 ? 14.172 24.094 -4.965 1 93.19 10 THR B O 1
ATOM 2390 N N . GLY B 1 11 ? 12.57 25.5 -5.656 1 93.88 11 GLY B N 1
ATOM 2391 C CA . GLY B 1 11 ? 12.562 26.359 -4.488 1 93.88 11 GLY B CA 1
ATOM 2392 C C . GLY B 1 11 ? 11.281 27.156 -4.34 1 93.88 11 GLY B C 1
ATOM 2393 O O . GLY B 1 11 ? 10.234 26.75 -4.84 1 93.88 11 GLY B O 1
ATOM 2394 N N . ILE B 1 12 ? 11.383 28.219 -3.629 1 96.69 12 ILE B N 1
ATOM 2395 C CA . ILE B 1 12 ? 10.227 29.062 -3.373 1 96.69 12 ILE B CA 1
ATOM 2396 C C . ILE B 1 12 ? 9.758 29.703 -4.68 1 96.69 12 ILE B C 1
ATOM 2398 O O . ILE B 1 12 ? 10.57 30.141 -5.492 1 96.69 12 ILE B O 1
ATOM 2402 N N . TYR B 1 13 ? 8.547 29.719 -4.918 1 97.38 13 TYR B N 1
ATOM 2403 C CA . TYR B 1 13 ? 7.891 30.406 -6.035 1 97.38 13 TYR B CA 1
ATOM 2404 C C . TYR B 1 13 ? 6.625 31.109 -5.574 1 97.38 13 TYR B C 1
ATOM 2406 O O . TYR B 1 13 ? 6.266 31.062 -4.398 1 97.38 13 TYR B O 1
ATOM 2414 N N . PRO B 1 14 ? 5.918 31.922 -6.281 1 96.31 14 PRO B N 1
ATOM 2415 C CA . PRO B 1 14 ? 4.895 32.875 -5.812 1 96.31 14 PRO B CA 1
ATOM 2416 C C . PRO B 1 14 ? 3.787 32.188 -5.016 1 96.31 14 PRO B C 1
ATOM 2418 O O . PRO B 1 14 ? 3.359 32.688 -3.979 1 96.31 14 PRO B O 1
ATOM 2421 N N . GLU B 1 15 ? 3.297 31.062 -5.312 1 96.44 15 GLU B N 1
ATOM 2422 C CA . GLU B 1 15 ? 2.176 30.391 -4.664 1 96.44 15 GLU B CA 1
ATOM 2423 C C . GLU B 1 15 ? 2.512 30.031 -3.221 1 96.44 15 GLU B C 1
ATOM 2425 O O . GLU B 1 15 ? 1.635 30.031 -2.352 1 96.44 15 GLU B O 1
ATOM 2430 N N . ILE B 1 16 ? 3.805 29.75 -3.018 1 97.94 16 ILE B N 1
ATOM 2431 C CA . ILE B 1 16 ? 4.176 29.281 -1.687 1 97.94 16 ILE B CA 1
ATOM 2432 C C . ILE B 1 16 ? 5.164 30.266 -1.054 1 97.94 16 ILE B C 1
ATOM 2434 O O . ILE B 1 16 ? 5.965 29.875 -0.197 1 97.94 16 ILE B O 1
ATOM 2438 N N . ASP B 1 17 ? 5.141 31.453 -1.477 1 97.88 17 ASP B N 1
ATOM 2439 C CA . ASP B 1 17 ? 6.023 32.5 -0.972 1 97.88 17 ASP B CA 1
ATOM 2440 C C . ASP B 1 17 ? 5.723 32.812 0.491 1 97.88 17 ASP B C 1
ATOM 2442 O O . ASP B 1 17 ? 4.59 33.156 0.836 1 97.88 17 ASP B O 1
ATOM 2446 N N . PRO B 1 18 ? 6.734 32.75 1.367 1 97.25 18 PRO B N 1
ATOM 2447 C CA . PRO B 1 18 ? 6.531 33.031 2.791 1 97.25 18 PRO B CA 1
ATOM 2448 C C . PRO B 1 18 ? 5.883 34.375 3.039 1 97.25 18 PRO B C 1
ATOM 2450 O O . PRO B 1 18 ? 5.059 34.531 3.945 1 97.25 18 PRO B O 1
ATOM 2453 N N . ASP B 1 19 ? 6.148 35.344 2.281 1 96.75 19 ASP B N 1
ATOM 2454 C CA . ASP B 1 19 ? 5.594 36.688 2.467 1 96.75 19 ASP B CA 1
ATOM 2455 C C . ASP B 1 19 ? 4.082 36.688 2.232 1 96.75 19 ASP B C 1
ATOM 2457 O O . ASP B 1 19 ? 3.344 37.406 2.926 1 96.75 19 ASP B O 1
ATOM 2461 N N . ARG B 1 20 ? 3.686 35.906 1.312 1 96.06 20 ARG B N 1
ATOM 2462 C CA . ARG B 1 20 ? 2.268 35.844 0.973 1 96.06 20 ARG B CA 1
ATOM 2463 C C . ARG B 1 20 ? 1.504 34.969 1.966 1 96.06 20 ARG B C 1
ATOM 2465 O O . ARG B 1 20 ? 0.273 35.031 2.021 1 96.06 20 ARG B O 1
ATOM 2472 N N . LEU B 1 21 ? 2.213 34.188 2.773 1 97.69 21 LEU B N 1
ATOM 2473 C CA . LEU B 1 21 ? 1.561 33.219 3.66 1 97.69 21 LEU B CA 1
ATOM 2474 C C . LEU B 1 21 ? 1.751 33.625 5.121 1 97.69 21 LEU B C 1
ATOM 2476 O O . LEU B 1 21 ? 1.431 32.844 6.023 1 97.69 21 LEU B O 1
ATOM 2480 N N . THR B 1 22 ? 2.246 34.812 5.273 1 94.69 22 THR B N 1
ATOM 2481 C CA . THR B 1 22 ? 2.453 35.312 6.629 1 94.69 22 THR B CA 1
ATOM 2482 C C . THR B 1 22 ? 1.133 35.375 7.391 1 94.69 22 THR B C 1
ATOM 2484 O O . THR B 1 22 ? 0.141 35.906 6.879 1 94.69 22 THR B O 1
ATOM 2487 N N . GLY B 1 23 ? 1.122 34.75 8.531 1 97.12 23 GLY B N 1
ATOM 2488 C CA . GLY B 1 23 ? -0.045 34.812 9.398 1 97.12 23 GLY B CA 1
ATOM 2489 C C . GLY B 1 23 ? -1.173 33.906 8.953 1 97.12 23 GLY B C 1
ATOM 2490 O O . GLY B 1 23 ? -2.221 33.844 9.594 1 97.12 23 GLY B O 1
ATOM 2491 N N . SER B 1 24 ? -0.975 33.156 7.852 1 97.75 24 SER B N 1
ATOM 2492 C CA . SER B 1 24 ? -2.039 32.344 7.273 1 97.75 24 SER B CA 1
ATOM 2493 C C . SER B 1 24 ? -2.428 31.203 8.203 1 97.75 24 SER B C 1
ATOM 2495 O O . SER B 1 24 ? -3.488 30.594 8.039 1 97.75 24 SER B O 1
ATOM 2497 N N . LEU B 1 25 ? -1.586 30.906 9.258 1 98.44 25 LEU B N 1
ATOM 2498 C CA . LEU B 1 25 ? -1.877 29.797 10.172 1 98.44 25 LEU B CA 1
ATOM 2499 C C . LEU B 1 25 ? -2.004 30.297 11.602 1 98.44 25 LEU B C 1
ATOM 2501 O O . LEU B 1 25 ? -1.824 29.531 12.555 1 98.44 25 LEU B O 1
ATOM 2505 N N . ALA B 1 26 ? -2.225 31.578 11.711 1 97.75 26 ALA B N 1
ATOM 2506 C CA . ALA B 1 26 ? -2.389 32.156 13.047 1 97.75 26 ALA B CA 1
ATOM 2507 C C . ALA B 1 26 ? -3.475 31.438 13.828 1 97.75 26 ALA B C 1
ATOM 2509 O O . ALA B 1 26 ? -4.594 31.266 13.344 1 97.75 26 ALA B O 1
ATOM 2510 N N . GLY B 1 27 ? -3.066 30.938 14.969 1 96.38 27 GLY B N 1
ATOM 2511 C CA . GLY B 1 27 ? -4.02 30.312 15.867 1 96.38 27 GLY B CA 1
ATOM 2512 C C . GLY B 1 27 ? -4.188 28.828 15.617 1 96.38 27 GLY B C 1
ATOM 2513 O O . GLY B 1 27 ? -4.848 28.125 16.391 1 96.38 27 GLY B O 1
ATOM 2514 N N . LYS B 1 28 ? -3.668 28.312 14.555 1 98.31 28 LYS B N 1
ATOM 2515 C CA . LYS B 1 28 ? -3.775 26.891 14.242 1 98.31 28 LYS B CA 1
ATOM 2516 C C . LYS B 1 28 ? -2.77 26.078 15.055 1 98.31 28 LYS B C 1
ATOM 2518 O O . LYS B 1 28 ? -1.622 26.5 15.227 1 98.31 28 LYS B O 1
ATOM 2523 N N . ASN B 1 29 ? -3.191 25 15.633 1 98.81 29 ASN B N 1
ATOM 2524 C CA . ASN B 1 29 ? -2.332 24.062 16.328 1 98.81 29 ASN B CA 1
ATOM 2525 C C . ASN B 1 29 ? -1.839 22.953 15.398 1 98.81 29 ASN B C 1
ATOM 2527 O O . ASN B 1 29 ? -2.635 22.156 14.891 1 98.81 29 ASN B O 1
ATOM 2531 N N . VAL B 1 30 ? -0.507 22.875 15.227 1 98.81 30 VAL B N 1
ATOM 2532 C CA . VAL B 1 30 ? 0.066 22 14.211 1 98.81 30 VAL B CA 1
ATOM 2533 C C . VAL B 1 30 ? 0.914 20.922 14.883 1 98.81 30 VAL B C 1
ATOM 2535 O O . VAL B 1 30 ? 1.796 21.234 15.688 1 98.81 30 VAL B O 1
ATOM 2538 N N . LEU B 1 31 ? 0.622 19.688 14.641 1 98.69 31 LEU B N 1
ATOM 2539 C CA . LEU B 1 31 ? 1.403 18.531 15.07 1 98.69 31 LEU B CA 1
ATOM 2540 C C . LEU B 1 31 ? 2.178 17.922 13.898 1 98.69 31 LEU B C 1
ATOM 2542 O O . LEU B 1 31 ? 1.578 17.484 12.922 1 98.69 31 LEU B O 1
ATOM 2546 N N . ILE B 1 32 ? 3.51 17.922 13.953 1 98.19 32 ILE B N 1
ATOM 2547 C CA . ILE B 1 32 ? 4.363 17.406 12.883 1 98.19 32 ILE B CA 1
ATOM 2548 C C . ILE B 1 32 ? 5.215 16.266 13.422 1 98.19 32 ILE B C 1
ATOM 2550 O O . ILE B 1 32 ? 6.102 16.469 14.25 1 98.19 32 ILE B O 1
ATOM 2554 N N . THR B 1 33 ? 4.984 15.07 12.93 1 96.69 33 THR B N 1
ATOM 2555 C CA . THR B 1 33 ? 5.824 13.953 13.336 1 96.69 33 THR B CA 1
ATOM 2556 C C . THR B 1 33 ? 7.133 13.945 12.547 1 96.69 33 THR B C 1
ATOM 2558 O O . THR B 1 33 ? 7.184 14.422 11.414 1 96.69 33 THR B O 1
ATOM 2561 N N . GLY B 1 34 ? 8.164 13.359 13.172 1 93.62 34 GLY B N 1
ATOM 2562 C CA . GLY B 1 34 ? 9.469 13.352 12.531 1 93.62 34 GLY B CA 1
ATOM 2563 C C . GLY B 1 34 ? 10 14.75 12.258 1 93.62 34 GLY B C 1
ATOM 2564 O O . GLY B 1 34 ? 10.539 15.016 11.172 1 93.62 34 GLY B O 1
ATOM 2565 N N . SER B 1 35 ? 9.82 15.648 13.164 1 93.69 35 SER B N 1
ATOM 2566 C CA . SER B 1 35 ? 10.141 17.047 12.93 1 93.69 35 SER B CA 1
ATOM 2567 C C . SER B 1 35 ? 11.375 17.469 13.719 1 93.69 35 SER B C 1
ATOM 2569 O O . SER B 1 35 ? 11.617 18.672 13.906 1 93.69 35 SER B O 1
ATOM 2571 N N . GLY B 1 36 ? 12.086 16.469 14.125 1 90.94 36 GLY B N 1
ATOM 2572 C CA . GLY B 1 36 ? 13.32 16.766 14.836 1 90.94 36 GLY B CA 1
ATOM 2573 C C . GLY B 1 36 ? 14.477 17.078 13.898 1 90.94 36 GLY B C 1
ATOM 2574 O O . GLY B 1 36 ? 15.484 17.656 14.32 1 90.94 36 GLY B O 1
ATOM 2575 N N . ARG B 1 37 ? 14.375 16.672 12.648 1 87 37 ARG B N 1
ATOM 2576 C CA . ARG B 1 37 ? 15.438 16.891 11.672 1 87 37 ARG B CA 1
ATOM 2577 C C . ARG B 1 37 ? 14.898 16.844 10.25 1 87 37 ARG B C 1
ATOM 2579 O O . ARG B 1 37 ? 13.703 16.641 10.047 1 87 37 ARG B O 1
ATOM 2586 N N . GLY B 1 38 ? 15.75 17.281 9.344 1 88.5 38 GLY B N 1
ATOM 2587 C CA . GLY B 1 38 ? 15.453 17.094 7.926 1 88.5 38 GLY B CA 1
ATOM 2588 C C . GLY B 1 38 ? 14.25 17.891 7.465 1 88.5 38 GLY B C 1
ATOM 2589 O O . GLY B 1 38 ? 14.117 19.078 7.801 1 88.5 38 GLY B O 1
ATOM 2590 N N . ILE B 1 39 ? 13.461 17.281 6.645 1 90.31 39 ILE B N 1
ATOM 2591 C CA . ILE B 1 39 ? 12.305 17.922 6.027 1 90.31 39 ILE B CA 1
ATOM 2592 C C . ILE B 1 39 ? 11.289 18.312 7.105 1 90.31 39 ILE B C 1
ATOM 2594 O O . ILE B 1 39 ? 10.711 19.391 7.062 1 90.31 39 ILE B O 1
ATOM 2598 N N . GLY B 1 40 ? 11.133 17.438 8.117 1 94.44 40 GLY B N 1
ATOM 2599 C CA . GLY B 1 40 ? 10.203 17.719 9.203 1 94.44 40 GLY B CA 1
ATOM 2600 C C . GLY B 1 40 ? 10.555 18.969 9.984 1 94.44 40 GLY B C 1
ATOM 2601 O O . GLY B 1 40 ? 9.664 19.734 10.375 1 94.44 40 GLY B O 1
ATOM 2602 N N . ARG B 1 41 ? 11.812 19.094 10.203 1 95.88 41 ARG B N 1
ATOM 2603 C CA . ARG B 1 41 ? 12.281 20.312 10.883 1 95.88 41 ARG B CA 1
ATOM 2604 C C . ARG B 1 41 ? 11.953 21.547 10.07 1 95.88 41 ARG B C 1
ATOM 2606 O O . ARG B 1 41 ? 11.477 22.547 10.617 1 95.88 41 ARG B O 1
ATOM 2613 N N . GLU B 1 42 ? 12.156 21.484 8.789 1 96.06 42 GLU B N 1
ATOM 2614 C CA . GLU B 1 42 ? 11.891 22.625 7.918 1 96.06 42 GLU B CA 1
ATOM 2615 C C . GLU B 1 42 ? 10.398 22.953 7.867 1 96.06 42 GLU B C 1
ATOM 2617 O O . GLU B 1 42 ? 10.016 24.125 7.816 1 96.06 42 GLU B O 1
ATOM 2622 N N . ILE B 1 43 ? 9.602 21.953 7.891 1 97.44 43 ILE B N 1
ATOM 2623 C CA . ILE B 1 43 ? 8.156 22.141 7.918 1 97.44 43 ILE B CA 1
ATOM 2624 C C . ILE B 1 43 ? 7.746 22.828 9.219 1 97.44 43 ILE B C 1
ATOM 2626 O O . ILE B 1 43 ? 6.957 23.781 9.203 1 97.44 43 ILE B O 1
ATOM 2630 N N . ALA B 1 44 ? 8.328 22.391 10.305 1 98.31 44 ALA B N 1
ATOM 2631 C CA . ALA B 1 44 ? 8.023 22.984 11.609 1 98.31 44 ALA B CA 1
ATOM 2632 C C . ALA B 1 44 ? 8.375 24.469 11.625 1 98.31 44 ALA B C 1
ATOM 2634 O O . ALA B 1 44 ? 7.586 25.297 12.086 1 98.31 44 ALA B O 1
ATOM 2635 N N . LEU B 1 45 ? 9.523 24.781 11.094 1 98.12 45 LEU B N 1
ATOM 2636 C CA . LEU B 1 45 ? 9.984 26.156 11.031 1 98.12 45 LEU B CA 1
ATOM 2637 C C . LEU B 1 45 ? 9.062 27 10.172 1 98.12 45 LEU B C 1
ATOM 2639 O O . LEU B 1 45 ? 8.672 28.109 10.562 1 98.12 45 LEU B O 1
ATOM 2643 N N . ALA B 1 46 ? 8.68 26.5 9.023 1 98.38 46 ALA B N 1
ATOM 2644 C CA . ALA B 1 46 ? 7.816 27.234 8.102 1 98.38 46 ALA B CA 1
ATOM 2645 C C . ALA B 1 46 ? 6.438 27.469 8.711 1 98.38 46 ALA B C 1
ATOM 2647 O O . ALA B 1 46 ? 5.883 28.562 8.602 1 98.38 46 ALA B O 1
ATOM 2648 N N . MET B 1 47 ? 5.891 26.438 9.367 1 98.69 47 MET B N 1
ATOM 2649 C CA . MET B 1 47 ? 4.574 26.562 9.984 1 98.69 47 MET B CA 1
ATOM 2650 C C . MET B 1 47 ? 4.602 27.594 11.109 1 98.69 47 MET B C 1
ATOM 2652 O O . MET B 1 47 ? 3.67 28.391 11.25 1 98.69 47 MET B O 1
ATOM 2656 N N . ALA B 1 48 ? 5.656 27.594 11.883 1 98.56 48 ALA B N 1
ATOM 2657 C CA . ALA B 1 48 ? 5.816 28.594 12.93 1 98.56 48 ALA B CA 1
ATOM 2658 C C . ALA B 1 48 ? 5.875 30.016 12.352 1 98.56 48 ALA B C 1
ATOM 2660 O O . ALA B 1 48 ? 5.207 30.922 12.844 1 98.56 48 ALA B O 1
ATOM 2661 N N . ARG B 1 49 ? 6.613 30.156 11.289 1 98.25 49 ARG B N 1
ATOM 2662 C CA . ARG B 1 49 ? 6.758 31.453 10.633 1 98.25 49 ARG B CA 1
ATOM 2663 C C . ARG B 1 49 ? 5.426 31.938 10.062 1 98.25 49 ARG B C 1
ATOM 2665 O O . ARG B 1 49 ? 5.172 33.125 9.992 1 98.25 49 ARG B O 1
ATOM 2672 N N . ALA B 1 50 ? 4.605 31 9.727 1 98.5 50 ALA B N 1
ATOM 2673 C CA . ALA B 1 50 ? 3.291 31.344 9.18 1 98.5 50 ALA B CA 1
ATOM 2674 C C . ALA B 1 50 ? 2.297 31.656 10.297 1 98.5 50 ALA B C 1
ATOM 2676 O O . ALA B 1 50 ? 1.128 31.938 10.031 1 98.5 50 ALA B O 1
ATOM 2677 N N . GLY B 1 51 ? 2.711 31.5 11.57 1 98.31 51 GLY B N 1
ATOM 2678 C CA . GLY B 1 51 ? 1.918 31.984 12.688 1 98.31 51 GLY B CA 1
ATOM 2679 C C . GLY B 1 51 ? 1.322 30.859 13.523 1 98.31 51 GLY B C 1
ATOM 2680 O O . GLY B 1 51 ? 0.621 31.125 14.508 1 98.31 51 GLY B O 1
ATOM 2681 N N . ALA B 1 52 ? 1.612 29.641 13.266 1 98.69 52 ALA B N 1
ATOM 2682 C CA . ALA B 1 52 ? 0.979 28.516 13.93 1 98.69 52 ALA B CA 1
ATOM 2683 C C . ALA B 1 52 ? 1.601 28.266 15.305 1 98.69 52 ALA B C 1
ATOM 2685 O O . ALA B 1 52 ? 2.727 28.688 15.57 1 98.69 52 ALA B O 1
ATOM 2686 N N . ASN B 1 53 ? 0.795 27.641 16.188 1 98.75 53 ASN B N 1
ATOM 2687 C CA . ASN B 1 53 ? 1.36 26.891 17.297 1 98.75 53 ASN B CA 1
ATOM 2688 C C . ASN B 1 53 ? 1.901 25.531 16.844 1 98.75 53 ASN B C 1
ATOM 2690 O O . ASN B 1 53 ? 1.196 24.766 16.188 1 98.75 53 ASN B O 1
ATOM 2694 N N . VAL B 1 54 ? 3.184 25.25 17.219 1 98.69 54 VAL B N 1
ATOM 2695 C CA . VAL B 1 54 ? 3.832 24.094 16.594 1 98.69 54 VAL B CA 1
ATOM 2696 C C . VAL B 1 54 ? 4.301 23.125 17.672 1 98.69 54 VAL B C 1
ATOM 2698 O O . VAL B 1 54 ? 4.871 23.531 18.688 1 98.69 54 VAL B O 1
ATOM 2701 N N . CYS B 1 55 ? 4.012 21.891 17.484 1 98.69 55 CYS B N 1
ATOM 2702 C CA . CYS B 1 55 ? 4.598 20.812 18.266 1 98.69 55 CYS B CA 1
ATOM 2703 C C . CYS B 1 55 ? 5.648 20.047 17.469 1 98.69 55 CYS B C 1
ATOM 2705 O O . CYS B 1 55 ? 5.34 19.453 16.438 1 98.69 55 CYS B O 1
ATOM 2707 N N . VAL B 1 56 ? 6.887 20.094 17.953 1 98.19 56 VAL B N 1
ATOM 2708 C CA . VAL B 1 56 ? 7.992 19.312 17.391 1 98.19 56 VAL B CA 1
ATOM 2709 C C . VAL B 1 56 ? 8.055 17.938 18.078 1 98.19 56 VAL B C 1
ATOM 2711 O O . VAL B 1 56 ? 8.031 17.859 19.312 1 98.19 56 VAL B O 1
ATOM 2714 N N . THR B 1 57 ? 8.055 16.891 17.297 1 97.56 57 THR B N 1
ATOM 2715 C CA . THR B 1 57 ? 8.117 15.562 17.906 1 97.56 57 THR B CA 1
ATOM 2716 C C . THR B 1 57 ? 9.055 14.648 17.125 1 97.56 57 THR B C 1
ATOM 2718 O O . THR B 1 57 ? 9.125 14.734 15.898 1 97.56 57 THR B O 1
ATOM 2721 N N . ALA B 1 58 ? 9.805 13.844 17.766 1 95.19 58 ALA B N 1
ATOM 2722 C CA . ALA B 1 58 ? 10.711 12.812 17.266 1 95.19 58 ALA B CA 1
ATOM 2723 C C . ALA B 1 58 ? 11.055 11.805 18.359 1 95.19 58 ALA B C 1
ATOM 2725 O O . ALA B 1 58 ? 10.664 11.977 19.516 1 95.19 58 ALA B O 1
ATOM 2726 N N . ARG B 1 59 ? 11.891 10.844 18.016 1 92.12 59 ARG B N 1
ATOM 2727 C CA . ARG B 1 59 ? 12.273 9.781 18.938 1 92.12 59 ARG B CA 1
ATOM 2728 C C . ARG B 1 59 ? 13.422 10.227 19.844 1 92.12 59 ARG B C 1
ATOM 2730 O O . ARG B 1 59 ? 13.594 9.688 20.953 1 92.12 59 ARG B O 1
ATOM 2737 N N . THR B 1 60 ? 14.164 11.148 19.328 1 92.81 60 THR B N 1
ATOM 2738 C CA . THR B 1 60 ? 15.367 11.57 20.031 1 92.81 60 THR B CA 1
ATOM 2739 C C . THR B 1 60 ? 15.156 12.93 20.688 1 92.81 60 THR B C 1
ATOM 2741 O O . THR B 1 60 ? 14.898 13.93 20.016 1 92.81 60 THR B O 1
ATOM 2744 N N . SER B 1 61 ? 15.391 12.922 21.938 1 96.19 61 SER B N 1
ATOM 2745 C CA . SER B 1 61 ? 15.141 14.133 22.734 1 96.19 61 SER B CA 1
ATOM 2746 C C . SER B 1 61 ? 16 15.289 22.25 1 96.19 61 SER B C 1
ATOM 2748 O O . SER B 1 61 ? 15.531 16.422 22.141 1 96.19 61 SER B O 1
ATOM 2750 N N . SER B 1 62 ? 17.234 15.008 21.922 1 96.69 62 SER B N 1
ATOM 2751 C CA . SER B 1 62 ? 18.141 16.078 21.516 1 96.69 62 SER B CA 1
ATOM 2752 C C . SER B 1 62 ? 17.672 16.734 20.219 1 96.69 62 SER B C 1
ATOM 2754 O O . SER B 1 62 ? 17.734 17.969 20.094 1 96.69 62 SER B O 1
ATOM 2756 N N . GLN B 1 63 ? 17.172 15.945 19.297 1 94.06 63 GLN B N 1
ATOM 2757 C CA . GLN B 1 63 ? 16.688 16.484 18.016 1 94.06 63 GLN B CA 1
ATOM 2758 C C . GLN B 1 63 ? 15.445 17.328 18.219 1 94.06 63 GLN B C 1
ATOM 2760 O O . GLN B 1 63 ? 15.289 18.375 17.594 1 94.06 63 GLN B O 1
ATOM 2765 N N . VAL B 1 64 ? 14.578 16.906 19.125 1 97.38 64 VAL B N 1
ATOM 2766 C CA . VAL B 1 64 ? 13.359 17.641 19.438 1 97.38 64 VAL B CA 1
ATOM 2767 C C . VAL B 1 64 ? 13.703 19 20.047 1 97.38 64 VAL B C 1
ATOM 2769 O O . VAL B 1 64 ? 13.203 20.031 19.625 1 97.38 64 VAL B O 1
ATOM 2772 N N . GLU B 1 65 ? 14.594 19 20.969 1 97.44 65 GLU B N 1
ATOM 2773 C CA . GLU B 1 65 ? 14.953 20.219 21.688 1 97.44 65 GLU B CA 1
ATOM 2774 C C . GLU B 1 65 ? 15.695 21.188 20.781 1 97.44 65 GLU B C 1
ATOM 2776 O O . GLU B 1 65 ? 15.516 22.406 20.875 1 97.44 65 GLU B O 1
ATOM 2781 N N . GLU B 1 66 ? 16.531 20.625 19.938 1 97.25 66 GLU B N 1
ATOM 2782 C CA . GLU B 1 66 ? 17.266 21.484 19.016 1 97.25 66 GLU B CA 1
ATOM 2783 C C . GLU B 1 66 ? 16.328 22.234 18.078 1 97.25 66 GLU B C 1
ATOM 2785 O O . GLU B 1 66 ? 16.453 23.438 17.906 1 97.25 66 GLU B O 1
ATOM 2790 N N . THR B 1 67 ? 15.406 21.531 17.5 1 97.38 67 THR B N 1
ATOM 2791 C CA . THR B 1 67 ? 14.453 22.156 16.578 1 97.38 67 THR B CA 1
ATOM 2792 C C . THR B 1 67 ? 13.531 23.109 17.344 1 97.38 67 THR B C 1
ATOM 2794 O O . THR B 1 67 ? 13.258 24.219 16.859 1 97.38 67 THR B O 1
ATOM 2797 N N . LYS B 1 68 ? 13.086 22.719 18.516 1 97.88 68 LYS B N 1
ATOM 2798 C CA . LYS B 1 68 ? 12.266 23.594 19.359 1 97.88 68 LYS B CA 1
ATOM 2799 C C . LYS B 1 68 ? 13.008 24.906 19.672 1 97.88 68 LYS B C 1
ATOM 2801 O O . LYS B 1 68 ? 12.445 25.984 19.531 1 97.88 68 LYS B O 1
ATOM 2806 N N . ALA B 1 69 ? 14.234 24.781 20.031 1 97.88 69 ALA B N 1
ATOM 2807 C CA . ALA B 1 69 ? 15.047 25.953 20.375 1 97.88 69 ALA B CA 1
ATOM 2808 C C . ALA B 1 69 ? 15.211 26.891 19.188 1 97.88 69 ALA B C 1
ATOM 2810 O O . ALA B 1 69 ? 15.203 28.109 19.344 1 97.88 69 ALA B O 1
ATOM 2811 N N . GLU B 1 70 ? 15.398 26.281 18.078 1 97.56 70 GLU B N 1
ATOM 2812 C CA . GLU B 1 70 ? 15.523 27.094 16.859 1 97.56 70 GLU B CA 1
ATOM 2813 C C . GLU B 1 70 ? 14.25 27.891 16.594 1 97.56 70 GLU B C 1
ATOM 2815 O O . GLU B 1 70 ? 14.312 29.078 16.281 1 97.56 70 GLU B O 1
ATOM 2820 N N . ILE B 1 71 ? 13.117 27.297 16.75 1 97.88 71 ILE B N 1
ATOM 2821 C CA . ILE B 1 71 ? 11.852 27.969 16.516 1 97.88 71 ILE B CA 1
ATOM 2822 C C . ILE B 1 71 ? 11.648 29.062 17.562 1 97.88 71 ILE B C 1
ATOM 2824 O O . ILE B 1 71 ? 11.227 30.172 17.234 1 97.88 71 ILE B O 1
ATOM 2828 N N . VAL B 1 72 ? 11.969 28.812 18.812 1 97.31 72 VAL B N 1
ATOM 2829 C CA . VAL B 1 72 ? 11.836 29.781 19.906 1 97.31 72 VAL B CA 1
ATOM 2830 C C . VAL B 1 72 ? 12.711 31 19.625 1 97.31 72 VAL B C 1
ATOM 2832 O O . VAL B 1 72 ? 12.297 32.125 19.859 1 97.31 72 VAL B O 1
ATOM 2835 N N . SER B 1 73 ? 13.836 30.734 19.062 1 97.56 73 SER B N 1
ATOM 2836 C CA . SER B 1 73 ? 14.805 31.797 18.828 1 97.56 73 SER B CA 1
ATOM 2837 C C . SER B 1 73 ? 14.297 32.75 17.75 1 97.56 73 SER B C 1
ATOM 2839 O O . SER B 1 73 ? 14.805 33.875 17.625 1 97.56 73 SER B O 1
ATOM 2841 N N . LEU B 1 74 ? 13.383 32.312 16.953 1 95.69 74 LEU B N 1
ATOM 2842 C CA . LEU B 1 74 ? 12.828 33.156 15.898 1 95.69 74 LEU B CA 1
ATOM 2843 C C . LEU B 1 74 ? 11.984 34.281 16.5 1 95.69 74 LEU B C 1
ATOM 2845 O O . LEU B 1 74 ? 11.672 35.25 15.812 1 95.69 74 LEU B O 1
ATOM 2849 N N . GLY B 1 75 ? 11.508 34.156 17.766 1 96.19 75 GLY B N 1
ATOM 2850 C CA . GLY B 1 75 ? 10.781 35.188 18.469 1 96.19 75 GLY B CA 1
ATOM 2851 C C . GLY B 1 75 ? 9.383 35.438 17.922 1 96.19 75 GLY B C 1
ATOM 2852 O O . GLY B 1 75 ? 8.922 36.562 17.828 1 96.19 75 GLY B O 1
ATOM 2853 N N . LEU B 1 76 ? 8.781 34.375 17.5 1 95.69 76 LEU B N 1
ATOM 2854 C CA . LEU B 1 76 ? 7.453 34.438 16.891 1 95.69 76 LEU B CA 1
ATOM 2855 C C . LEU B 1 76 ? 6.367 34.406 17.969 1 95.69 76 LEU B C 1
ATOM 2857 O O . LEU B 1 76 ? 6.633 34.062 19.125 1 95.69 76 LEU B O 1
ATOM 2861 N N . ASP B 1 77 ? 5.125 34.781 17.625 1 95.25 77 ASP B N 1
ATOM 2862 C CA . ASP B 1 77 ? 4.016 34.875 18.578 1 95.25 77 ASP B CA 1
ATOM 2863 C C . ASP B 1 77 ? 3.449 33.5 18.906 1 95.25 77 ASP B C 1
ATOM 2865 O O . ASP B 1 77 ? 2.918 33.281 20 1 95.25 77 ASP B O 1
ATOM 2869 N N . GLY B 1 78 ? 3.533 32.594 18.016 1 96.94 78 GLY B N 1
ATOM 2870 C CA . GLY B 1 78 ? 2.98 31.266 18.219 1 96.94 78 GLY B CA 1
ATOM 2871 C C . GLY B 1 78 ? 3.717 30.484 19.281 1 96.94 78 GLY B C 1
ATOM 2872 O O . GLY B 1 78 ? 4.902 30.719 19.531 1 96.94 78 GLY B O 1
ATOM 2873 N N . LYS B 1 79 ? 3.061 29.531 19.875 1 97.94 79 LYS B N 1
ATOM 2874 C CA . LYS B 1 79 ? 3.662 28.641 20.859 1 97.94 79 LYS B CA 1
ATOM 2875 C C . LYS B 1 79 ? 4.426 27.5 20.188 1 97.94 79 LYS B C 1
ATOM 2877 O O . LYS B 1 79 ? 4.07 27.078 19.094 1 97.94 79 LYS B O 1
ATOM 2882 N N . VAL B 1 80 ? 5.488 27.094 20.859 1 98.25 80 VAL B N 1
ATOM 2883 C CA . VAL B 1 80 ? 6.246 25.938 20.406 1 98.25 80 VAL B CA 1
ATOM 2884 C C . VAL B 1 80 ? 6.465 24.969 21.562 1 98.25 80 VAL B C 1
ATOM 2886 O O . VAL B 1 80 ? 6.879 25.359 22.641 1 98.25 80 VAL B O 1
ATOM 2889 N N . ILE B 1 81 ? 6.121 23.719 21.359 1 98.44 81 ILE B N 1
ATOM 2890 C CA . ILE B 1 81 ? 6.371 22.688 22.375 1 98.44 81 ILE B CA 1
ATOM 2891 C C . ILE B 1 81 ? 7.109 21.516 21.734 1 98.44 81 ILE B C 1
ATOM 2893 O O . ILE B 1 81 ? 7.141 21.391 20.516 1 98.44 81 ILE B O 1
ATOM 2897 N N . GLY B 1 82 ? 7.797 20.781 22.578 1 98.44 82 GLY B N 1
ATOM 2898 C CA . GLY B 1 82 ? 8.469 19.547 22.172 1 98.44 82 GLY B CA 1
ATOM 2899 C C . GLY B 1 82 ? 7.98 18.328 22.922 1 98.44 82 GLY B C 1
ATOM 2900 O O . GLY B 1 82 ? 7.883 18.344 24.156 1 98.44 82 GLY B O 1
ATOM 2901 N N . ILE B 1 83 ? 7.59 17.312 22.188 1 98.44 83 ILE B N 1
ATOM 2902 C CA . ILE B 1 83 ? 7.176 16.062 22.812 1 98.44 83 ILE B CA 1
ATOM 2903 C C . ILE B 1 83 ? 7.938 14.906 22.188 1 98.44 83 ILE B C 1
ATOM 2905 O O . ILE B 1 83 ? 7.863 14.688 20.969 1 98.44 83 ILE B O 1
ATOM 2909 N N . VAL B 1 84 ? 8.695 14.148 22.969 1 98.19 84 VAL B N 1
ATOM 2910 C CA . VAL B 1 84 ? 9.414 12.969 22.5 1 98.19 84 VAL B CA 1
ATOM 2911 C C . VAL B 1 84 ? 8.453 11.789 22.422 1 98.19 84 VAL B C 1
ATOM 2913 O O . VAL B 1 84 ? 7.742 11.492 23.375 1 98.19 84 VAL B O 1
ATOM 2916 N N . ALA B 1 85 ? 8.406 11.156 21.266 1 97.31 85 ALA B N 1
ATOM 2917 C CA . ALA B 1 85 ? 7.512 10.023 21.078 1 97.31 85 ALA B CA 1
ATOM 2918 C C . ALA B 1 85 ? 8.008 9.117 19.953 1 97.31 85 ALA B C 1
ATOM 2920 O O . ALA B 1 85 ? 8.508 9.602 18.938 1 97.31 85 ALA B O 1
ATOM 2921 N N . ASN B 1 86 ? 7.914 7.852 20.203 1 96.38 86 ASN B N 1
ATOM 2922 C CA . ASN B 1 86 ? 8.078 6.859 19.141 1 96.38 86 ASN B CA 1
ATOM 2923 C C . ASN B 1 86 ? 6.742 6.523 18.484 1 96.38 86 ASN B C 1
ATOM 2925 O O . ASN B 1 86 ? 5.918 5.812 19.062 1 96.38 86 ASN B O 1
ATOM 2929 N N . VAL B 1 87 ? 6.594 6.953 17.234 1 94.69 87 VAL B N 1
ATOM 2930 C CA . VAL B 1 87 ? 5.297 6.859 16.578 1 94.69 87 VAL B CA 1
ATOM 2931 C C . VAL B 1 87 ? 4.996 5.402 16.234 1 94.69 87 VAL B C 1
ATOM 2933 O O . VAL B 1 87 ? 3.887 5.074 15.805 1 94.69 87 VAL B O 1
ATOM 2936 N N . LEU B 1 88 ? 5.957 4.523 16.438 1 93.62 88 LEU B N 1
ATOM 2937 C CA . LEU B 1 88 ? 5.727 3.102 16.203 1 93.62 88 LEU B CA 1
ATOM 2938 C C . LEU B 1 88 ? 5.086 2.441 17.406 1 93.62 88 LEU B C 1
ATOM 2940 O O . LEU B 1 88 ? 4.664 1.284 17.344 1 93.62 88 LEU B O 1
ATOM 2944 N N . LYS B 1 89 ? 5.016 3.148 18.5 1 95.25 89 LYS B N 1
ATOM 2945 C CA . LYS B 1 89 ? 4.379 2.662 19.719 1 95.25 89 LYS B CA 1
ATOM 2946 C C . LYS B 1 89 ? 3.037 3.35 19.953 1 95.25 89 LYS B C 1
ATOM 2948 O O . LYS B 1 89 ? 2.984 4.562 20.156 1 95.25 89 LYS B O 1
ATOM 2953 N N . LEU B 1 90 ? 2.031 2.564 20.031 1 94.06 90 LEU B N 1
ATOM 2954 C CA . LEU B 1 90 ? 0.685 3.104 20.188 1 94.06 90 LEU B CA 1
ATOM 2955 C C . LEU B 1 90 ? 0.572 3.924 21.469 1 94.06 90 LEU B C 1
ATOM 2957 O O . LEU B 1 90 ? -0.017 5.008 21.469 1 94.06 90 LEU B O 1
ATOM 2961 N N . GLU B 1 91 ? 1.113 3.412 22.516 1 96.44 91 GLU B N 1
ATOM 2962 C CA . GLU B 1 91 ? 1.051 4.125 23.781 1 96.44 91 GLU B CA 1
ATOM 2963 C C . GLU B 1 91 ? 1.706 5.496 23.688 1 96.44 91 GLU B C 1
ATOM 2965 O O . GLU B 1 91 ? 1.232 6.465 24.281 1 96.44 91 GLU B O 1
ATOM 2970 N N . ASP B 1 92 ? 2.787 5.582 22.938 1 97.62 92 ASP B N 1
ATOM 2971 C CA . ASP B 1 92 ? 3.455 6.863 22.734 1 97.62 92 ASP B CA 1
ATOM 2972 C C . ASP B 1 92 ? 2.588 7.801 21.891 1 97.62 92 ASP B C 1
ATOM 2974 O O . ASP B 1 92 ? 2.568 9.008 22.125 1 97.62 92 ASP B O 1
ATOM 2978 N N . GLN B 1 93 ? 1.89 7.277 20.906 1 96.88 93 GLN B N 1
ATOM 2979 C CA . GLN B 1 93 ? 1.007 8.102 20.094 1 96.88 93 GLN B CA 1
ATOM 2980 C C . GLN B 1 93 ? -0.14 8.672 20.922 1 96.88 93 GLN B C 1
ATOM 2982 O O . GLN B 1 93 ? -0.477 9.852 20.797 1 96.88 93 GLN B O 1
ATOM 2987 N N . GLU B 1 94 ? -0.666 7.805 21.734 1 97.38 94 GLU B N 1
ATOM 2988 C CA . GLU B 1 94 ? -1.745 8.242 22.609 1 97.38 94 GLU B CA 1
ATOM 2989 C C . GLU B 1 94 ? -1.271 9.336 23.562 1 97.38 94 GLU B C 1
ATOM 2991 O O . GLU B 1 94 ? -1.949 10.352 23.75 1 97.38 94 GLU B O 1
ATOM 2996 N N . ARG B 1 95 ? -0.134 9.117 24.109 1 98.25 95 ARG B N 1
ATOM 2997 C CA . ARG B 1 95 ? 0.451 10.117 25 1 98.25 95 ARG B CA 1
ATOM 2998 C C . ARG B 1 95 ? 0.756 11.406 24.25 1 98.25 95 ARG B C 1
ATOM 3000 O O . ARG B 1 95 ? 0.493 12.5 24.75 1 98.25 95 ARG B O 1
ATOM 3007 N N . LEU B 1 96 ? 1.296 11.281 23.047 1 98.31 96 LEU B N 1
ATOM 3008 C CA . LEU B 1 96 ? 1.615 12.422 22.203 1 98.31 96 LEU B CA 1
ATOM 3009 C C . LEU B 1 96 ? 0.383 13.289 21.969 1 98.31 96 LEU B C 1
ATOM 3011 O O . LEU B 1 96 ? 0.425 14.508 22.172 1 98.31 96 LEU B O 1
ATOM 3015 N N . VAL B 1 97 ? -0.739 12.68 21.609 1 98.38 97 VAL B N 1
ATOM 3016 C CA . VAL B 1 97 ? -1.969 13.398 21.297 1 98.38 97 VAL B CA 1
ATOM 3017 C C . VAL B 1 97 ? -2.539 14.023 22.562 1 98.38 97 VAL B C 1
ATOM 3019 O O . VAL B 1 97 ? -2.982 15.18 22.547 1 98.38 97 VAL B O 1
ATOM 3022 N N . ARG B 1 98 ? -2.482 13.273 23.609 1 98.31 98 ARG B N 1
ATOM 3023 C CA . ARG B 1 98 ? -2.979 13.789 24.891 1 98.31 98 ARG B CA 1
ATOM 3024 C C . ARG B 1 98 ? -2.189 15.016 25.328 1 98.31 98 ARG B C 1
ATOM 3026 O O . ARG B 1 98 ? -2.773 16.047 25.656 1 98.31 98 ARG B O 1
ATOM 3033 N N . GLU B 1 99 ? -0.896 14.93 25.391 1 98.56 99 GLU B N 1
ATOM 3034 C CA . GLU B 1 99 ? -0.045 16.047 25.797 1 98.56 99 GLU B CA 1
ATOM 3035 C C . GLU B 1 99 ? -0.195 17.234 24.859 1 98.56 99 GLU B C 1
ATOM 3037 O O . GLU B 1 99 ? -0.204 18.391 25.312 1 98.56 99 GLU B O 1
ATOM 3042 N N . PHE B 1 100 ? -0.277 16.984 23.594 1 98.56 100 PHE B N 1
ATOM 3043 C CA . PHE B 1 100 ? -0.513 18.031 22.609 1 98.56 100 PHE B CA 1
ATOM 3044 C C . PHE B 1 100 ? -1.776 18.812 22.938 1 98.56 100 PHE B C 1
ATOM 3046 O O . PHE B 1 100 ? -1.748 20.047 23.016 1 98.56 100 PHE B O 1
ATOM 3053 N N . ARG B 1 101 ? -2.838 18.094 23.188 1 97.88 101 ARG B N 1
ATOM 3054 C CA . ARG B 1 101 ? -4.133 18.688 23.484 1 97.88 101 ARG B CA 1
ATOM 3055 C C . ARG B 1 101 ? -4.07 19.516 24.766 1 97.88 101 ARG B C 1
ATOM 3057 O O . ARG B 1 101 ? -4.613 20.625 24.828 1 97.88 101 ARG B O 1
ATOM 3064 N N . GLU B 1 102 ? -3.424 18.953 25.703 1 98.19 102 GLU B N 1
ATOM 3065 C CA . GLU B 1 102 ? -3.314 19.625 27 1 98.19 102 GLU B CA 1
ATOM 3066 C C . GLU B 1 102 ? -2.557 20.953 26.875 1 98.19 102 GLU B C 1
ATOM 3068 O O . GLU B 1 102 ? -2.887 21.938 27.547 1 98.19 102 GLU B O 1
ATOM 3073 N N . GLN B 1 103 ? -1.632 21 25.984 1 98.25 103 GLN B N 1
ATOM 3074 C CA . GLN B 1 103 ? -0.721 22.141 25.953 1 98.25 103 GLN B CA 1
ATOM 3075 C C . GLN B 1 103 ? -1.137 23.141 24.875 1 98.25 103 GLN B C 1
ATOM 3077 O O . GLN B 1 103 ? -0.909 24.344 25.031 1 98.25 103 GLN B O 1
ATOM 3082 N N . LEU B 1 104 ? -1.7 22.688 23.766 1 98.19 104 LEU B N 1
ATOM 3083 C CA . LEU B 1 104 ? -1.961 23.578 22.641 1 98.19 104 LEU B CA 1
ATOM 3084 C C . LEU B 1 104 ? -3.445 23.594 22.297 1 98.19 104 LEU B C 1
ATOM 3086 O O . LEU B 1 104 ? -3.924 24.531 21.641 1 98.19 104 LEU B O 1
ATOM 3090 N N . GLY B 1 105 ? -4.203 22.562 22.703 1 97.38 105 GLY B N 1
ATOM 3091 C CA . GLY B 1 105 ? -5.574 22.375 22.25 1 97.38 105 GLY B CA 1
ATOM 3092 C C . GLY B 1 105 ? -5.711 21.344 21.141 1 97.38 105 GLY B C 1
ATOM 3093 O O . GLY B 1 105 ? -4.867 20.453 21.016 1 97.38 105 GLY B O 1
ATOM 3094 N N . PRO B 1 106 ? -6.789 21.406 20.422 1 97 106 PRO B N 1
ATOM 3095 C CA . PRO B 1 106 ? -7.047 20.391 19.391 1 97 106 PRO B CA 1
ATOM 3096 C C . PRO B 1 106 ? -6.078 20.484 18.219 1 97 106 PRO B C 1
ATOM 3098 O O . PRO B 1 106 ? -5.543 21.547 17.938 1 97 106 PRO B O 1
ATOM 3101 N N . VAL B 1 107 ? -5.898 19.375 17.547 1 98.5 107 VAL B N 1
ATOM 3102 C CA . VAL B 1 107 ? -5.035 19.344 16.375 1 98.5 107 VAL B CA 1
ATOM 3103 C C . VAL B 1 107 ? -5.77 19.953 15.18 1 98.5 107 VAL B C 1
ATOM 3105 O O . VAL B 1 107 ? -6.762 19.391 14.711 1 98.5 107 VAL B O 1
ATOM 3108 N N . ASP B 1 108 ? -5.262 21.062 14.664 1 98.62 108 ASP B N 1
ATOM 3109 C CA . ASP B 1 108 ? -5.832 21.672 13.469 1 98.62 108 ASP B CA 1
ATOM 3110 C C . ASP B 1 108 ? -5.164 21.141 12.203 1 98.62 108 ASP B C 1
ATOM 3112 O O . ASP B 1 108 ? -5.805 21.031 11.156 1 98.62 108 ASP B O 1
ATOM 3116 N N . VAL B 1 109 ? -3.854 20.906 12.32 1 98.75 109 VAL B N 1
ATOM 3117 C CA . VAL B 1 109 ? -3.064 20.391 11.203 1 98.75 109 VAL B CA 1
ATOM 3118 C C . VAL B 1 109 ? -2.178 19.25 11.68 1 98.75 109 VAL B C 1
ATOM 3120 O O . VAL B 1 109 ? -1.46 19.375 12.672 1 98.75 109 VAL B O 1
ATOM 3123 N N . LEU B 1 110 ? -2.309 18.141 11.086 1 98.75 110 LEU B N 1
ATOM 3124 C CA . LEU B 1 110 ? -1.438 17 11.312 1 98.75 110 LEU B CA 1
ATOM 3125 C C . LEU B 1 110 ? -0.551 16.734 10.102 1 98.75 110 LEU B C 1
ATOM 3127 O O . LEU B 1 110 ? -1.052 16.516 8.992 1 98.75 110 LEU B O 1
ATOM 3131 N N . VAL B 1 111 ? 0.737 16.828 10.266 1 98.31 111 VAL B N 1
ATOM 3132 C CA . VAL B 1 111 ? 1.692 16.469 9.227 1 98.31 111 VAL B CA 1
ATOM 3133 C C . VAL B 1 111 ? 2.426 15.188 9.625 1 98.31 111 VAL B C 1
ATOM 3135 O O . VAL B 1 111 ? 3.234 15.195 10.555 1 98.31 111 VAL B O 1
ATOM 3138 N N . CYS B 1 112 ? 2.127 14.156 8.93 1 97 112 CYS B N 1
ATOM 3139 C CA . CYS B 1 112 ? 2.822 12.891 9.141 1 97 112 CYS B CA 1
ATOM 3140 C C . CYS B 1 112 ? 4.062 12.797 8.258 1 97 112 CYS B C 1
ATOM 3142 O O . CYS B 1 112 ? 3.986 12.344 7.121 1 97 112 CYS B O 1
ATOM 3144 N N . ASN B 1 113 ? 5.168 13.141 8.812 1 91.88 113 ASN B N 1
ATOM 3145 C CA . ASN B 1 113 ? 6.418 13.227 8.062 1 91.88 113 ASN B CA 1
ATOM 3146 C C . ASN B 1 113 ? 7.406 12.156 8.5 1 91.88 113 ASN B C 1
ATOM 3148 O O . ASN B 1 113 ? 8.398 11.891 7.812 1 91.88 113 ASN B O 1
ATOM 3152 N N . ALA B 1 114 ? 7.105 11.477 9.578 1 79.69 114 ALA B N 1
ATOM 3153 C CA . ALA B 1 114 ? 8.008 10.422 10.031 1 79.69 114 ALA B CA 1
ATOM 3154 C C . ALA B 1 114 ? 8.086 9.297 9.008 1 79.69 114 ALA B C 1
ATOM 3156 O O . ALA B 1 114 ? 7.059 8.75 8.594 1 79.69 114 ALA B O 1
ATOM 3157 N N . GLY B 1 115 ? 9.234 9.117 8.367 1 73.94 115 GLY B N 1
ATOM 3158 C CA . GLY B 1 115 ? 9.406 8.039 7.402 1 73.94 115 GLY B CA 1
ATOM 3159 C C . GLY B 1 115 ? 10.852 7.805 7.012 1 73.94 115 GLY B C 1
ATOM 3160 O O . GLY B 1 115 ? 11.742 8.547 7.441 1 73.94 115 GLY B O 1
ATOM 3161 N N . SER B 1 116 ? 11.156 6.68 6.574 1 70 116 SER B N 1
ATOM 3162 C CA . SER B 1 116 ? 12.5 6.305 6.133 1 70 116 SER B CA 1
ATOM 3163 C C . SER B 1 116 ? 12.461 5.613 4.773 1 70 116 SER B C 1
ATOM 3165 O O . SER B 1 116 ? 11.438 5.043 4.391 1 70 116 SER B O 1
ATOM 3167 N N . ASN B 1 117 ? 13.492 5.938 4.043 1 71.69 117 ASN B N 1
ATOM 3168 C CA . ASN B 1 117 ? 13.68 5.215 2.791 1 71.69 117 ASN B CA 1
ATOM 3169 C C . ASN B 1 117 ? 14.883 4.273 2.865 1 71.69 117 ASN B C 1
ATOM 3171 O O . ASN B 1 117 ? 15.938 4.645 3.381 1 71.69 117 ASN B O 1
ATOM 3175 N N . ILE B 1 118 ? 14.641 3.006 2.742 1 74.69 118 ILE B N 1
ATOM 3176 C CA . ILE B 1 118 ? 15.742 2.053 2.662 1 74.69 118 ILE B CA 1
ATOM 3177 C C . ILE B 1 118 ? 15.789 1.438 1.266 1 74.69 118 ILE B C 1
ATOM 3179 O O . ILE B 1 118 ? 14.773 0.974 0.748 1 74.69 118 ILE B O 1
ATOM 3183 N N . PHE B 1 119 ? 16.969 1.601 0.665 1 78.69 119 PHE B N 1
ATOM 3184 C CA . PHE B 1 119 ? 17.188 0.951 -0.621 1 78.69 119 PHE B CA 1
ATOM 3185 C C . PHE B 1 119 ? 17.906 -0.384 -0.435 1 78.69 119 PHE B C 1
ATOM 3187 O O . PHE B 1 119 ? 19.047 -0.424 0.02 1 78.69 119 PHE B O 1
ATOM 3194 N N . GLN B 1 120 ? 17.281 -1.408 -0.713 1 82.31 120 GLN B N 1
ATOM 3195 C CA . GLN B 1 120 ? 17.812 -2.758 -0.57 1 82.31 120 GLN B CA 1
ATOM 3196 C C . GLN B 1 120 ? 17.094 -3.738 -1.486 1 82.31 120 GLN B C 1
ATOM 3198 O O . GLN B 1 120 ? 15.859 -3.766 -1.521 1 82.31 120 GLN B O 1
ATOM 3203 N N . PRO B 1 121 ? 17.953 -4.48 -2.273 1 86.31 121 PRO B N 1
ATOM 3204 C CA . PRO B 1 121 ? 17.281 -5.527 -3.055 1 86.31 121 PRO B CA 1
ATOM 3205 C C . PRO B 1 121 ? 16.406 -6.43 -2.199 1 86.31 121 PRO B C 1
ATOM 3207 O O . PRO B 1 121 ? 16.766 -6.766 -1.069 1 86.31 121 PRO B O 1
ATOM 3210 N N . PHE B 1 122 ? 15.305 -6.836 -2.82 1 91.31 122 PHE B N 1
ATOM 3211 C CA . PHE B 1 122 ? 14.312 -7.59 -2.064 1 91.31 122 PHE B CA 1
ATOM 3212 C C . PHE B 1 122 ? 14.906 -8.891 -1.536 1 91.31 122 PHE B C 1
ATOM 3214 O O . PHE B 1 122 ? 14.625 -9.289 -0.404 1 91.31 122 PHE B O 1
ATOM 3221 N N . HIS B 1 123 ? 15.734 -9.492 -2.316 1 87.12 123 HIS B N 1
ATOM 3222 C CA . HIS B 1 123 ? 16.266 -10.797 -1.926 1 87.12 123 HIS B CA 1
ATOM 3223 C C . HIS B 1 123 ? 17.25 -10.664 -0.769 1 87.12 123 HIS B C 1
ATOM 3225 O O . HIS B 1 123 ? 17.609 -11.656 -0.137 1 87.12 123 HIS B O 1
ATOM 3231 N N . LEU B 1 124 ? 17.656 -9.383 -0.47 1 84.75 124 LEU B N 1
ATOM 3232 C CA . LEU B 1 124 ? 18.594 -9.125 0.627 1 84.75 124 LEU B CA 1
ATOM 3233 C C . LEU B 1 124 ? 17.844 -8.578 1.845 1 84.75 124 LEU B C 1
ATOM 3235 O O . LEU B 1 124 ? 18.453 -8.352 2.895 1 84.75 124 LEU B O 1
ATOM 3239 N N . THR B 1 125 ? 16.609 -8.391 1.663 1 83.81 125 THR B N 1
ATOM 3240 C CA . THR B 1 125 ? 15.82 -7.828 2.754 1 83.81 125 THR B CA 1
ATOM 3241 C C . THR B 1 125 ? 15.258 -8.938 3.637 1 83.81 125 THR B C 1
ATOM 3243 O O . THR B 1 125 ? 14.797 -9.961 3.133 1 83.81 125 THR B O 1
ATOM 3246 N N . ASN B 1 126 ? 15.43 -8.727 4.918 1 83 126 ASN B N 1
ATOM 3247 C CA . ASN B 1 126 ? 14.734 -9.672 5.785 1 83 126 ASN B CA 1
ATOM 3248 C C . ASN B 1 126 ? 13.289 -9.242 6.035 1 83 126 ASN B C 1
ATOM 3250 O O . ASN B 1 126 ? 12.922 -8.094 5.781 1 83 126 ASN B O 1
ATOM 3254 N N . ALA B 1 127 ? 12.57 -10.195 6.441 1 84 127 ALA B N 1
ATOM 3255 C CA . ALA B 1 127 ? 11.125 -10.008 6.578 1 84 127 ALA B CA 1
ATOM 3256 C C . ALA B 1 127 ? 10.805 -8.875 7.547 1 84 127 ALA B C 1
ATOM 3258 O O . ALA B 1 127 ? 9.93 -8.055 7.281 1 84 127 ALA B O 1
ATOM 3259 N N . THR B 1 128 ? 11.5 -8.844 8.555 1 85.12 128 THR B N 1
ATOM 3260 C CA . THR B 1 128 ? 11.242 -7.855 9.594 1 85.12 128 THR B CA 1
ATOM 3261 C C . THR B 1 128 ? 11.547 -6.449 9.094 1 85.12 128 THR B C 1
ATOM 3263 O O . THR B 1 128 ? 10.742 -5.531 9.273 1 85.12 128 THR B O 1
ATOM 3266 N N . ASP B 1 129 ? 12.648 -6.305 8.367 1 85.81 129 ASP B N 1
ATOM 3267 C CA . ASP B 1 129 ? 13.047 -4.992 7.871 1 85.81 129 ASP B CA 1
ATOM 3268 C C . ASP B 1 129 ? 12.047 -4.465 6.848 1 85.81 129 ASP B C 1
ATOM 3270 O O . ASP B 1 129 ? 11.719 -3.277 6.844 1 85.81 129 ASP B O 1
ATOM 3274 N N . TRP B 1 130 ? 11.648 -5.332 6.016 1 91 130 TRP B N 1
ATOM 3275 C CA . TRP B 1 130 ? 10.688 -4.953 4.992 1 91 130 TRP B CA 1
ATOM 3276 C C . TRP B 1 130 ? 9.398 -4.441 5.621 1 91 130 TRP B C 1
ATOM 3278 O O . TRP B 1 130 ? 8.898 -3.375 5.254 1 91 130 TRP B O 1
ATOM 3288 N N . TRP B 1 131 ? 8.906 -5.16 6.57 1 92.38 131 TRP B N 1
ATOM 3289 C CA . TRP B 1 131 ? 7.629 -4.84 7.195 1 92.38 131 TRP B CA 1
ATOM 3290 C C . TRP B 1 131 ? 7.758 -3.625 8.109 1 92.38 131 TRP B C 1
ATOM 3292 O O . TRP B 1 131 ? 6.812 -2.842 8.242 1 92.38 131 TRP B O 1
ATOM 3302 N N . ASP B 1 132 ? 8.953 -3.434 8.672 1 91 132 ASP B N 1
ATOM 3303 C CA . ASP B 1 132 ? 9.203 -2.262 9.508 1 91 132 ASP B CA 1
ATOM 3304 C C . ASP B 1 132 ? 8.992 -0.971 8.727 1 91 132 ASP B C 1
ATOM 3306 O O . ASP B 1 132 ? 8.5 0.02 9.266 1 91 132 ASP B O 1
ATOM 3310 N N . ILE B 1 133 ? 9.32 -0.996 7.5 1 90.75 133 ILE B N 1
ATOM 3311 C CA . ILE B 1 133 ? 9.141 0.166 6.637 1 90.75 133 ILE B CA 1
ATOM 3312 C C . ILE B 1 133 ? 7.652 0.444 6.453 1 90.75 133 ILE B C 1
ATOM 3314 O O . ILE B 1 133 ? 7.215 1.595 6.527 1 90.75 133 ILE B O 1
ATOM 3318 N N . MET B 1 134 ? 6.871 -0.574 6.332 1 93.69 134 MET B N 1
ATOM 3319 C CA . MET B 1 134 ? 5.422 -0.443 6.215 1 93.69 134 MET B CA 1
ATOM 3320 C C . MET B 1 134 ? 4.824 0.111 7.504 1 93.69 134 MET B C 1
ATOM 3322 O O . MET B 1 134 ? 3.941 0.971 7.465 1 93.69 134 MET B O 1
ATOM 3326 N N . GLU B 1 135 ? 5.344 -0.387 8.578 1 94.38 135 GLU B N 1
ATOM 3327 C CA . GLU B 1 135 ? 4.836 0.07 9.867 1 94.38 135 GLU B CA 1
ATOM 3328 C C . GLU B 1 135 ? 5.109 1.557 10.07 1 94.38 135 GLU B C 1
ATOM 3330 O O . GLU B 1 135 ? 4.223 2.307 10.484 1 94.38 135 GLU B O 1
ATOM 3335 N N . LEU B 1 136 ? 6.258 1.94 9.758 1 92.81 136 LEU B N 1
ATOM 3336 C CA . LEU B 1 136 ? 6.672 3.318 10 1 92.81 136 LEU B CA 1
ATOM 3337 C C . LEU B 1 136 ? 5.941 4.277 9.062 1 92.81 136 LEU B C 1
ATOM 3339 O O . LEU B 1 136 ? 5.516 5.355 9.484 1 92.81 136 LEU B O 1
ATOM 3343 N N . ASN B 1 137 ? 5.77 3.873 7.824 1 92.75 137 ASN B N 1
ATOM 3344 C CA . ASN B 1 137 ? 5.285 4.809 6.812 1 92.75 137 ASN B CA 1
ATOM 3345 C C . ASN B 1 137 ? 3.775 4.695 6.625 1 92.75 137 ASN B C 1
ATOM 3347 O O . ASN B 1 137 ? 3.152 5.574 6.027 1 92.75 137 ASN B O 1
ATOM 3351 N N . VAL B 1 138 ? 3.186 3.639 7.105 1 95.12 138 VAL B N 1
ATOM 3352 C CA . VAL B 1 138 ? 1.759 3.443 6.871 1 95.12 138 VAL B CA 1
ATOM 3353 C C . VAL B 1 138 ? 1.033 3.285 8.203 1 95.12 138 VAL B C 1
ATOM 3355 O O . VAL B 1 138 ? 0.203 4.121 8.57 1 95.12 138 VAL B O 1
ATOM 3358 N N . ARG B 1 139 ? 1.448 2.305 9.008 1 95.5 139 ARG B N 1
ATOM 3359 C CA . ARG B 1 139 ? 0.73 2.023 10.242 1 95.5 139 ARG B CA 1
ATOM 3360 C C . ARG B 1 139 ? 0.738 3.236 11.172 1 95.5 139 ARG B C 1
ATOM 3362 O O . ARG B 1 139 ? -0.306 3.629 11.695 1 95.5 139 ARG B O 1
ATOM 3369 N N . ALA B 1 140 ? 1.884 3.76 11.375 1 95.81 140 ALA B N 1
ATOM 3370 C CA . ALA B 1 140 ? 2.045 4.844 12.344 1 95.81 140 ALA B CA 1
ATOM 3371 C C . ALA B 1 140 ? 1.184 6.047 11.961 1 95.81 140 ALA B C 1
ATOM 3373 O O . ALA B 1 140 ? 0.385 6.523 12.773 1 95.81 140 ALA B O 1
ATOM 3374 N N . PRO B 1 141 ? 1.281 6.523 10.734 1 96.38 141 PRO B N 1
ATOM 3375 C CA . PRO B 1 141 ? 0.439 7.672 10.391 1 96.38 141 PRO B CA 1
ATOM 3376 C C . PRO B 1 141 ? -1.051 7.336 10.414 1 96.38 141 PRO B C 1
ATOM 3378 O O . PRO B 1 141 ? -1.872 8.188 10.766 1 96.38 141 PRO B O 1
ATOM 3381 N N . VAL B 1 142 ? -1.473 6.184 10.016 1 96.56 142 VAL B N 1
ATOM 3382 C CA . VAL B 1 142 ? -2.873 5.773 10.031 1 96.56 142 VAL B CA 1
ATOM 3383 C C . VAL B 1 142 ? -3.395 5.762 11.469 1 96.56 142 VAL B C 1
ATOM 3385 O O . VAL B 1 142 ? -4.48 6.27 11.742 1 96.56 142 VAL B O 1
ATOM 3388 N N . GLU B 1 143 ? -2.615 5.203 12.375 1 96.25 143 GLU B N 1
ATOM 3389 C CA . GLU B 1 143 ? -3.012 5.129 13.773 1 96.25 143 GLU B CA 1
ATOM 3390 C C . GLU B 1 143 ? -3.113 6.523 14.391 1 96.25 143 GLU B C 1
ATOM 3392 O O . GLU B 1 143 ? -4.039 6.805 15.156 1 96.25 143 GLU B O 1
ATOM 3397 N N . LEU B 1 144 ? -2.148 7.305 14.086 1 96.62 144 LEU B N 1
ATOM 3398 C CA . LEU B 1 144 ? -2.186 8.672 14.594 1 96.62 144 LEU B CA 1
ATOM 3399 C C . LEU B 1 144 ? -3.416 9.406 14.078 1 96.62 144 LEU B C 1
ATOM 3401 O O . LEU B 1 144 ? -4.059 10.148 14.828 1 96.62 144 LEU B O 1
ATOM 3405 N N . THR B 1 145 ? -3.723 9.227 12.789 1 97.38 145 THR B N 1
ATOM 3406 C CA . THR B 1 145 ? -4.926 9.805 12.203 1 97.38 145 THR B CA 1
ATOM 3407 C C . THR B 1 145 ? -6.168 9.359 12.961 1 97.38 145 THR B C 1
ATOM 3409 O O . THR B 1 145 ? -7.051 10.164 13.25 1 97.38 145 THR B O 1
ATOM 3412 N N . ARG B 1 146 ? -6.207 8.07 13.297 1 96 146 ARG B N 1
ATOM 3413 C CA . ARG B 1 146 ? -7.336 7.523 14.039 1 96 146 ARG B CA 1
ATOM 3414 C C . ARG B 1 146 ? -7.523 8.258 15.367 1 96 146 ARG B C 1
ATOM 3416 O O . ARG B 1 146 ? -8.656 8.523 15.781 1 96 146 ARG B O 1
ATOM 3423 N N . LEU B 1 147 ? -6.492 8.586 16.031 1 96.19 147 LEU B N 1
ATOM 3424 C CA . LEU B 1 147 ? -6.523 9.195 17.359 1 96.19 147 LEU B CA 1
ATOM 3425 C C . LEU B 1 147 ? -7.023 10.633 17.281 1 96.19 147 LEU B C 1
ATOM 3427 O O . LEU B 1 147 ? -7.68 11.117 18.219 1 96.19 147 LEU B O 1
ATOM 3431 N N . VAL B 1 148 ? -6.762 11.312 16.172 1 97.38 148 VAL B N 1
ATOM 3432 C CA . VAL B 1 148 ? -7.062 12.734 16.141 1 97.38 148 VAL B CA 1
ATOM 3433 C C . VAL B 1 148 ? -8.352 12.977 15.359 1 97.38 148 VAL B C 1
ATOM 3435 O O . VAL B 1 148 ? -8.961 14.047 15.461 1 97.38 148 VAL B O 1
ATOM 3438 N N . LEU B 1 149 ? -8.812 12.031 14.594 1 96.62 149 LEU B N 1
ATOM 3439 C CA . LEU B 1 149 ? -9.898 12.203 13.633 1 96.62 149 LEU B CA 1
ATOM 3440 C C . LEU B 1 149 ? -11.203 12.531 14.336 1 96.62 149 LEU B C 1
ATOM 3442 O O . LEU B 1 149 ? -11.969 13.383 13.875 1 96.62 149 LEU B O 1
ATOM 3446 N N . PRO B 1 150 ? -11.484 11.883 15.508 1 94.88 150 PRO B N 1
ATOM 3447 C CA . PRO B 1 150 ? -12.781 12.164 16.141 1 94.88 150 PRO B CA 1
ATOM 3448 C C . PRO B 1 150 ? -12.977 13.641 16.469 1 94.88 150 PRO B C 1
ATOM 3450 O O . PRO B 1 150 ? -14.023 14.211 16.156 1 94.88 150 PRO B O 1
ATOM 3453 N N . GLU B 1 151 ? -12.039 14.258 17 1 95.62 151 GLU B N 1
ATOM 3454 C CA . GLU B 1 151 ? -12.172 15.672 17.328 1 95.62 151 GLU B CA 1
ATOM 3455 C C . GLU B 1 151 ? -12.203 16.531 16.062 1 95.62 151 GLU B C 1
ATOM 3457 O O . GLU B 1 151 ? -12.891 17.562 16.016 1 95.62 151 GLU B O 1
ATOM 3462 N N . MET B 1 152 ? -11.438 16.172 15.023 1 97.44 152 MET B N 1
ATOM 3463 C CA . MET B 1 152 ? -11.453 16.859 13.742 1 97.44 152 MET B CA 1
ATOM 3464 C C . MET B 1 152 ? -12.844 16.812 13.109 1 97.44 152 MET B C 1
ATOM 3466 O O . MET B 1 152 ? -13.336 17.812 12.586 1 97.44 152 MET B O 1
ATOM 3470 N N . ARG B 1 153 ? -13.445 15.68 13.234 1 96.12 153 ARG B N 1
ATOM 3471 C CA . ARG B 1 153 ? -14.781 15.492 12.664 1 96.12 153 ARG B CA 1
ATOM 3472 C C . ARG B 1 153 ? -15.82 16.312 13.422 1 96.12 153 ARG B C 1
ATOM 3474 O O . ARG B 1 153 ? -16.719 16.891 12.82 1 96.12 153 ARG B O 1
ATOM 3481 N N . GLU B 1 154 ? -15.656 16.297 14.703 1 96 154 GLU B N 1
ATOM 3482 C CA . GLU B 1 154 ? -16.578 17.078 15.523 1 96 154 GLU B CA 1
ATOM 3483 C C . GLU B 1 154 ? -16.516 18.562 15.172 1 96 154 GLU B C 1
ATOM 3485 O O . GLU B 1 154 ? -17.562 19.203 15 1 96 154 GLU B O 1
ATOM 3490 N N . ARG B 1 155 ? -15.391 19.078 15 1 96.81 155 ARG B N 1
ATOM 3491 C CA . ARG B 1 155 ? -15.195 20.5 14.68 1 96.81 155 ARG B CA 1
ATOM 3492 C C . ARG B 1 155 ? -15.398 20.75 13.195 1 96.81 155 ARG B C 1
ATOM 3494 O O . ARG B 1 155 ? -15.57 21.906 12.773 1 96.81 155 ARG B O 1
ATOM 3501 N N . ASN B 1 156 ? -15.328 19.688 12.367 1 97.44 156 ASN B N 1
ATOM 3502 C CA . ASN B 1 156 ? -15.406 19.719 10.906 1 97.44 15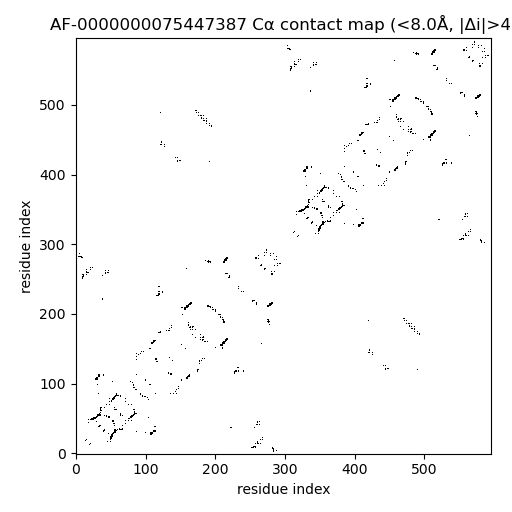6 ASN B CA 1
ATOM 3503 C C . ASN B 1 156 ? -14.406 20.703 10.312 1 97.44 156 ASN B C 1
ATOM 3505 O O . ASN B 1 156 ? -14.773 21.531 9.477 1 97.44 156 ASN B O 1
ATOM 3509 N N . GLN B 1 157 ? -13.227 20.672 10.789 1 96.31 157 GLN B N 1
ATOM 3510 C CA . GLN B 1 157 ? -12.133 21.531 10.32 1 96.31 157 GLN B CA 1
ATOM 3511 C C . GLN B 1 157 ? -10.773 20.922 10.672 1 96.31 157 GLN B C 1
ATOM 3513 O O . GLN B 1 157 ? -10.453 20.734 11.844 1 96.31 157 GLN B O 1
ATOM 3518 N N . ALA B 1 158 ? -10.023 20.641 9.641 1 98 158 ALA B N 1
ATOM 3519 C CA . ALA B 1 158 ? -8.672 20.125 9.859 1 98 158 ALA B CA 1
ATOM 3520 C C . ALA B 1 158 ? -7.957 19.891 8.531 1 98 158 ALA B C 1
ATOM 3522 O O . ALA B 1 158 ? -8.594 19.812 7.48 1 98 158 ALA B O 1
ATOM 3523 N N . VAL B 1 159 ? -6.664 19.906 8.578 1 98.56 159 VAL B N 1
ATOM 3524 C CA . VAL B 1 159 ? -5.816 19.5 7.461 1 98.56 159 VAL B CA 1
ATOM 3525 C C . VAL B 1 159 ? -4.891 18.359 7.898 1 98.56 159 VAL B C 1
ATOM 3527 O O . VAL B 1 159 ? -4.289 18.422 8.977 1 98.56 159 VAL B O 1
ATOM 3530 N N . ILE B 1 160 ? -4.879 17.312 7.195 1 98.62 160 ILE B N 1
ATOM 3531 C CA . ILE B 1 160 ? -3.941 16.219 7.406 1 98.62 160 ILE B CA 1
ATOM 3532 C C . ILE B 1 160 ? -3.051 16.062 6.176 1 98.62 160 ILE B C 1
ATOM 3534 O O . ILE B 1 160 ? -3.545 16.016 5.043 1 98.62 160 ILE B O 1
ATOM 3538 N N . ILE B 1 161 ? -1.746 16.016 6.355 1 98.25 161 ILE B N 1
ATOM 3539 C CA . ILE B 1 161 ? -0.793 15.875 5.258 1 98.25 161 ILE B CA 1
ATOM 3540 C C . ILE B 1 161 ? 0.09 14.656 5.492 1 98.25 161 ILE B C 1
ATOM 3542 O O . ILE B 1 161 ? 0.729 14.531 6.543 1 98.25 161 ILE B O 1
ATOM 3546 N N . TYR B 1 162 ? 0.078 13.758 4.559 1 96.88 162 TYR B N 1
ATOM 3547 C CA . TYR B 1 162 ? 0.968 12.602 4.582 1 96.88 162 TYR B CA 1
ATOM 3548 C C . TYR B 1 162 ? 2.156 12.812 3.646 1 96.88 162 TYR B C 1
ATOM 3550 O O . TYR B 1 162 ? 2.002 13.344 2.547 1 96.88 162 TYR B O 1
ATOM 3558 N N . THR B 1 163 ? 3.338 12.43 4.094 1 91.25 163 THR B N 1
ATOM 3559 C CA . THR B 1 163 ? 4.5 12.445 3.213 1 91.25 163 THR B CA 1
ATOM 3560 C C . THR B 1 163 ? 4.582 11.156 2.396 1 91.25 163 THR B C 1
ATOM 3562 O O . THR B 1 163 ? 4.664 10.062 2.957 1 91.25 163 THR B O 1
ATOM 3565 N N . SER B 1 164 ? 4.492 11.312 1.146 1 87.75 164 SER B N 1
ATOM 3566 C CA . SER B 1 164 ? 4.555 10.211 0.185 1 87.75 164 SER B CA 1
ATOM 3567 C C . SER B 1 164 ? 5.742 10.375 -0.76 1 87.75 164 SER B C 1
ATOM 3569 O O . SER B 1 164 ? 6.793 10.883 -0.365 1 87.75 164 SER B O 1
ATOM 3571 N N . SER B 1 165 ? 5.891 9.664 -1.794 1 71.12 165 SER B N 1
ATOM 3572 C CA . SER B 1 165 ? 6.984 9.734 -2.758 1 71.12 165 SER B CA 1
ATOM 3573 C C . SER B 1 165 ? 6.477 9.539 -4.184 1 71.12 165 SER B C 1
ATOM 3575 O O . SER B 1 165 ? 5.367 9.047 -4.391 1 71.12 165 SER B O 1
ATOM 3577 N N . ARG B 1 166 ? 7.32 10.234 -5.043 1 56.72 166 ARG B N 1
ATOM 3578 C CA . ARG B 1 166 ? 7.031 10 -6.453 1 56.72 166 ARG B CA 1
ATOM 3579 C C . ARG B 1 166 ? 7.094 8.516 -6.789 1 56.72 166 ARG B C 1
ATOM 3581 O O . ARG B 1 166 ? 6.5 8.07 -7.773 1 56.72 166 ARG B O 1
ATOM 3588 N N . ALA B 1 167 ? 8.016 7.938 -6.027 1 52.97 167 ALA B N 1
ATOM 3589 C CA . ALA B 1 167 ? 8.188 6.504 -6.23 1 52.97 167 ALA B CA 1
ATOM 3590 C C . ALA B 1 167 ? 6.852 5.77 -6.125 1 52.97 167 ALA B C 1
ATOM 3592 O O . ALA B 1 167 ? 6.734 4.613 -6.535 1 52.97 167 ALA B O 1
ATOM 3593 N N . ALA B 1 168 ? 5.938 6.453 -5.578 1 46.69 168 ALA B N 1
ATOM 3594 C CA . ALA B 1 168 ? 4.602 5.867 -5.57 1 46.69 168 ALA B CA 1
ATOM 3595 C C . ALA B 1 168 ? 4.113 5.594 -6.988 1 46.69 168 ALA B C 1
ATOM 3597 O O . ALA B 1 168 ? 3.27 4.719 -7.203 1 46.69 168 ALA B O 1
ATOM 3598 N N . LYS B 1 169 ? 4.844 6.242 -7.996 1 50.44 169 LYS B N 1
ATOM 3599 C CA . LYS B 1 169 ? 4.391 6.059 -9.375 1 50.44 169 LYS B CA 1
ATOM 3600 C C . LYS B 1 169 ? 5.488 5.445 -10.234 1 50.44 169 LYS B C 1
ATOM 3602 O O . LYS B 1 169 ? 5.234 5.031 -11.367 1 50.44 169 LYS B O 1
ATOM 3607 N N . ALA B 1 170 ? 6.766 5.449 -9.641 1 50.47 170 ALA B N 1
ATOM 3608 C CA . ALA B 1 170 ? 7.875 4.926 -10.43 1 50.47 170 ALA B CA 1
ATOM 3609 C C . ALA B 1 170 ? 8.305 3.549 -9.93 1 50.47 170 ALA B C 1
ATOM 3611 O O . ALA B 1 170 ? 8.297 3.289 -8.727 1 50.47 170 ALA B O 1
ATOM 3612 N N . ASP B 1 171 ? 8.336 2.633 -10.805 1 60.09 171 ASP B N 1
ATOM 3613 C CA . ASP B 1 171 ? 8.891 1.327 -10.461 1 60.09 171 ASP B CA 1
ATOM 3614 C C . ASP B 1 171 ? 10.406 1.403 -10.273 1 60.09 171 ASP B C 1
ATOM 3616 O O . ASP B 1 171 ? 11.164 1.011 -11.156 1 60.09 171 ASP B O 1
ATOM 3620 N N . LEU B 1 172 ? 10.844 2.025 -9.148 1 66.94 172 LEU B N 1
ATOM 3621 C CA . LEU B 1 172 ? 12.266 2.055 -8.82 1 66.94 172 LEU B CA 1
ATOM 3622 C C . LEU B 1 172 ? 12.703 0.736 -8.188 1 66.94 172 LEU B C 1
ATOM 3624 O O . LEU B 1 172 ? 12.133 0.297 -7.191 1 66.94 172 LEU B O 1
ATOM 3628 N N . PRO B 1 173 ? 13.664 0.192 -8.82 1 72.69 173 PRO B N 1
ATOM 3629 C CA . PRO B 1 173 ? 14.156 -1.055 -8.227 1 72.69 173 PRO B CA 1
ATOM 3630 C C . PRO B 1 173 ? 14.75 -0.858 -6.836 1 72.69 173 PRO B C 1
ATOM 3632 O O . PRO B 1 173 ? 15.164 0.25 -6.492 1 72.69 173 PRO B O 1
ATOM 3635 N N . TRP B 1 174 ? 14.664 -1.849 -5.965 1 78 174 TRP B N 1
ATOM 3636 C CA . TRP B 1 174 ? 15.289 -1.971 -4.652 1 78 174 TRP B CA 1
ATOM 3637 C C . TRP B 1 174 ? 14.5 -1.199 -3.6 1 78 174 TRP B C 1
ATOM 3639 O O . TRP B 1 174 ? 15.008 -0.926 -2.51 1 78 174 TRP B O 1
ATOM 3649 N N . THR B 1 175 ? 13.289 -0.842 -4.027 1 81.06 175 THR B N 1
ATOM 3650 C CA . THR B 1 175 ? 12.484 -0.025 -3.131 1 81.06 175 THR B CA 1
ATOM 3651 C C . THR B 1 175 ? 11.102 -0.652 -2.922 1 81.06 175 THR B C 1
ATOM 3653 O O . THR B 1 175 ? 10.102 0.057 -2.818 1 81.06 175 THR B O 1
ATOM 3656 N N . THR B 1 176 ? 11.047 -1.934 -2.889 1 87 176 THR B N 1
ATOM 3657 C CA . THR B 1 176 ? 9.742 -2.59 -2.855 1 87 176 THR B CA 1
ATOM 3658 C C . THR B 1 176 ? 8.945 -2.154 -1.625 1 87 176 THR B C 1
ATOM 3660 O O . THR B 1 176 ? 7.777 -1.784 -1.732 1 87 176 THR B O 1
ATOM 3663 N N . ALA B 1 177 ? 9.633 -2.143 -0.459 1 86.12 177 ALA B N 1
ATOM 3664 C CA . ALA B 1 177 ? 8.922 -1.771 0.762 1 86.12 177 ALA B CA 1
ATOM 3665 C C . ALA B 1 177 ? 8.523 -0.298 0.739 1 86.12 177 ALA B C 1
ATOM 3667 O O . ALA B 1 177 ? 7.398 0.052 1.095 1 86.12 177 ALA B O 1
ATOM 3668 N N . TYR B 1 178 ? 9.414 0.448 0.345 1 84.88 178 TYR B N 1
ATOM 3669 C CA . TYR B 1 178 ? 9.188 1.889 0.331 1 84.88 178 TYR B CA 1
ATOM 3670 C C . TYR B 1 178 ? 8.086 2.26 -0.658 1 84.88 178 TYR B C 1
ATOM 3672 O O . TYR B 1 178 ? 7.168 3.014 -0.323 1 84.88 178 TYR B O 1
ATOM 3680 N N . ASN B 1 179 ? 8.18 1.723 -1.844 1 85.25 179 ASN B N 1
ATOM 3681 C CA . ASN B 1 179 ? 7.168 1.985 -2.863 1 85.25 179 ASN B CA 1
ATOM 3682 C C . ASN B 1 179 ? 5.781 1.528 -2.412 1 85.25 179 ASN B C 1
ATOM 3684 O O . ASN B 1 179 ? 4.789 2.221 -2.641 1 85.25 179 ASN B O 1
ATOM 3688 N N . CYS B 1 180 ? 5.777 0.389 -1.813 1 89.31 180 CYS B N 1
ATOM 3689 C CA . CYS B 1 180 ? 4.516 -0.122 -1.29 1 89.31 180 CYS B CA 1
ATOM 3690 C C . CYS B 1 180 ? 3.939 0.818 -0.237 1 89.31 180 CYS B C 1
ATOM 3692 O O . CYS B 1 180 ? 2.756 1.155 -0.28 1 89.31 180 CYS B O 1
ATOM 3694 N N . ALA B 1 181 ? 4.77 1.242 0.609 1 90.06 181 ALA B N 1
ATOM 3695 C CA . ALA B 1 181 ? 4.332 2.088 1.718 1 90.06 181 ALA B CA 1
ATOM 3696 C C . ALA B 1 181 ? 3.799 3.426 1.211 1 90.06 181 ALA B C 1
ATOM 3698 O O . ALA B 1 181 ? 2.723 3.865 1.618 1 90.06 181 ALA B O 1
ATOM 3699 N N . LYS B 1 182 ? 4.555 4.031 0.404 1 88.31 182 LYS B N 1
ATOM 3700 C CA . LYS B 1 182 ? 4.184 5.359 -0.076 1 88.31 182 LYS B CA 1
ATOM 3701 C C . LYS B 1 182 ? 2.928 5.305 -0.938 1 88.31 182 LYS B C 1
ATOM 3703 O O . LYS B 1 182 ? 2.074 6.191 -0.861 1 88.31 182 LYS B O 1
ATOM 3708 N N . THR B 1 183 ? 2.832 4.285 -1.739 1 88.62 183 THR B N 1
ATOM 3709 C CA . THR B 1 183 ? 1.606 4.094 -2.508 1 88.62 183 THR B CA 1
ATOM 3710 C C . THR B 1 183 ? 0.417 3.859 -1.582 1 88.62 183 THR B C 1
ATOM 3712 O O . THR B 1 183 ? -0.664 4.414 -1.797 1 88.62 183 THR B O 1
ATOM 3715 N N . SER B 1 184 ? 0.673 3.094 -0.606 1 91.19 184 SER B N 1
ATOM 3716 C CA . SER B 1 184 ? -0.374 2.771 0.357 1 91.19 184 SER B CA 1
ATOM 3717 C C . SER B 1 184 ? -0.878 4.023 1.067 1 91.19 184 SER B C 1
ATOM 3719 O O . SER B 1 184 ? -2.086 4.254 1.146 1 91.19 184 SER B O 1
ATOM 3721 N N . ILE B 1 185 ? -0.017 4.82 1.512 1 92.81 185 ILE B N 1
ATOM 3722 C CA . ILE B 1 185 ? -0.409 5.98 2.305 1 92.81 185 ILE B CA 1
ATOM 3723 C C . ILE B 1 185 ? -1.111 7.004 1.412 1 92.81 185 ILE B C 1
ATOM 3725 O O . ILE B 1 185 ? -2.031 7.695 1.854 1 92.81 185 ILE B O 1
ATOM 3729 N N . THR B 1 186 ? -0.642 7.125 0.155 1 92.12 186 THR B N 1
ATOM 3730 C CA . THR B 1 186 ? -1.314 7.996 -0.804 1 92.12 186 THR B CA 1
ATOM 3731 C C . THR B 1 186 ? -2.75 7.535 -1.038 1 92.12 186 THR B C 1
ATOM 3733 O O . THR B 1 186 ? -3.676 8.344 -1.035 1 92.12 186 THR B O 1
ATOM 3736 N N . ARG B 1 187 ? -2.871 6.25 -1.198 1 90.12 187 ARG B N 1
ATOM 3737 C CA . ARG B 1 187 ? -4.203 5.688 -1.398 1 90.12 187 ARG B CA 1
ATOM 3738 C C . ARG B 1 187 ? -5.07 5.879 -0.16 1 90.12 187 ARG B C 1
ATOM 3740 O O . ARG B 1 187 ? -6.262 6.184 -0.271 1 90.12 187 ARG B O 1
ATOM 3747 N N . PHE B 1 188 ? -4.492 5.699 0.98 1 93.25 188 PHE B N 1
ATOM 3748 C CA . PHE B 1 188 ? -5.195 5.93 2.236 1 93.25 188 PHE B CA 1
ATOM 3749 C C . PHE B 1 188 ? -5.746 7.352 2.299 1 93.25 188 PHE B C 1
ATOM 3751 O O . PHE B 1 188 ? -6.922 7.555 2.602 1 93.25 188 PHE B O 1
ATOM 3758 N N . ALA B 1 189 ? -4.926 8.266 1.946 1 94.38 189 ALA B N 1
ATOM 3759 C CA . ALA B 1 189 ? -5.301 9.672 2.006 1 94.38 189 ALA B CA 1
ATOM 3760 C C . ALA B 1 189 ? -6.508 9.961 1.117 1 94.38 189 ALA B C 1
ATOM 3762 O O . ALA B 1 189 ? -7.488 10.562 1.564 1 94.38 189 ALA B O 1
ATOM 3763 N N . GLY B 1 190 ? -6.395 9.531 -0.112 1 93.19 190 GLY B N 1
ATOM 3764 C CA . GLY B 1 190 ? -7.488 9.766 -1.045 1 93.19 190 GLY B CA 1
ATOM 3765 C C . GLY B 1 190 ? -8.773 9.078 -0.634 1 93.19 190 GLY B C 1
ATOM 3766 O O . GLY B 1 190 ? -9.852 9.68 -0.677 1 93.19 190 GLY B O 1
ATOM 3767 N N . THR B 1 191 ? -8.695 7.82 -0.199 1 91.19 191 THR B N 1
ATOM 3768 C CA . THR B 1 191 ? -9.867 7.047 0.186 1 91.19 191 THR B CA 1
ATOM 3769 C C . THR B 1 191 ? -10.516 7.629 1.438 1 91.19 191 THR B C 1
ATOM 3771 O O . THR B 1 191 ? -11.742 7.734 1.521 1 91.19 191 THR B O 1
ATOM 3774 N N . LEU B 1 192 ? -9.703 7.984 2.363 1 94.25 192 LEU B N 1
ATOM 3775 C CA . LEU B 1 192 ? -10.234 8.57 3.59 1 94.25 192 LEU B CA 1
ATOM 3776 C C . LEU B 1 192 ? -10.945 9.891 3.303 1 94.25 192 LEU B C 1
ATOM 3778 O O . LEU B 1 192 ? -11.977 10.188 3.908 1 94.25 192 LEU B O 1
ATOM 3782 N N . GLN B 1 193 ? -10.359 10.711 2.369 1 95.69 193 GLN B N 1
ATOM 3783 C CA . GLN B 1 193 ? -11.008 11.961 1.987 1 95.69 193 GLN B CA 1
ATOM 3784 C C . GLN B 1 193 ? -12.422 11.711 1.482 1 95.69 193 GLN B C 1
ATOM 3786 O O . GLN B 1 193 ? -13.375 12.352 1.945 1 95.69 193 GLN B O 1
ATOM 3791 N N . VAL B 1 194 ? -12.539 10.766 0.58 1 92.06 194 VAL B N 1
ATOM 3792 C CA . VAL B 1 194 ? -13.828 10.453 -0.018 1 92.06 194 VAL B CA 1
ATOM 3793 C C . VAL B 1 194 ? -14.789 9.961 1.062 1 92.06 194 VAL B C 1
ATOM 3795 O O . VAL B 1 194 ? -15.961 10.352 1.086 1 92.06 194 VAL B O 1
ATOM 3798 N N . GLU B 1 195 ? -14.328 9.156 1.911 1 91.69 195 GLU B N 1
ATOM 3799 C CA . GLU B 1 195 ? -15.148 8.633 2.998 1 91.69 195 GLU B CA 1
ATOM 3800 C C . GLU B 1 195 ? -15.648 9.75 3.904 1 91.69 195 GLU B C 1
ATOM 3802 O O . GLU B 1 195 ? -16.828 9.797 4.246 1 91.69 195 GLU B O 1
ATOM 3807 N N . LEU B 1 196 ? -14.758 10.602 4.289 1 94.38 196 LEU B N 1
ATOM 3808 C CA . LEU B 1 196 ? -15.141 11.703 5.164 1 94.38 196 LEU B CA 1
ATOM 3809 C C . LEU B 1 196 ? -16.156 12.609 4.484 1 94.38 196 LEU B C 1
ATOM 3811 O O . LEU B 1 196 ? -17.078 13.117 5.137 1 94.38 196 LEU B O 1
ATOM 3815 N N . ASP B 1 197 ? -15.93 12.82 3.174 1 94 197 ASP B N 1
ATOM 3816 C CA . ASP B 1 197 ? -16.891 13.617 2.42 1 94 197 ASP B CA 1
ATOM 3817 C C . ASP B 1 197 ? -18.297 13.031 2.518 1 94 197 ASP B C 1
ATOM 3819 O O . ASP B 1 197 ? -19.281 13.766 2.623 1 94 197 ASP B O 1
ATOM 3823 N N . GLN B 1 198 ? -18.359 11.758 2.527 1 90.69 198 GLN B N 1
ATOM 3824 C CA . GLN B 1 198 ? -19.656 11.078 2.574 1 90.69 198 GLN B CA 1
ATOM 3825 C C . GLN B 1 198 ? -20.188 10.992 4.004 1 90.69 198 GLN B C 1
ATOM 3827 O O . GLN B 1 198 ? -21.344 11.336 4.266 1 90.69 198 GLN B O 1
ATOM 3832 N N . VAL B 1 199 ? -19.359 10.648 4.91 1 90.06 199 VAL B N 1
ATOM 3833 C CA . VAL B 1 199 ? -19.781 10.375 6.277 1 90.06 199 VAL B CA 1
ATOM 3834 C C . VAL B 1 199 ? -20.234 11.672 6.945 1 90.06 199 VAL B C 1
ATOM 3836 O O . VAL B 1 199 ? -21.203 11.672 7.723 1 90.06 199 VAL B O 1
ATOM 3839 N N . GLN B 1 200 ? -19.531 12.766 6.688 1 93.06 200 GLN B N 1
ATOM 3840 C CA . GLN B 1 200 ? -19.953 14.047 7.25 1 93.06 200 GLN B CA 1
ATOM 3841 C C . GLN B 1 200 ? -21.328 14.453 6.734 1 93.06 200 GLN B C 1
ATOM 3843 O O . GLN B 1 200 ? -22.156 14.961 7.492 1 93.06 200 GLN B O 1
ATOM 3848 N N . ARG B 1 201 ? -21.531 14.164 5.504 1 92.19 201 ARG B N 1
ATOM 3849 C CA . ARG B 1 201 ? -22.828 14.469 4.918 1 92.19 201 ARG B CA 1
ATOM 3850 C C . ARG B 1 201 ? -23.922 13.562 5.492 1 92.19 201 ARG B C 1
ATOM 3852 O O . ARG B 1 201 ? -24.984 14.039 5.875 1 92.19 201 ARG B O 1
ATOM 3859 N N . ILE B 1 202 ? -23.672 12.352 5.621 1 89.25 202 ILE B N 1
ATOM 3860 C CA . ILE B 1 202 ? -24.641 11.352 6.035 1 89.25 202 ILE B CA 1
ATOM 3861 C C . ILE B 1 202 ? -24.922 11.484 7.531 1 89.25 202 ILE B C 1
ATOM 3863 O O . ILE B 1 202 ? -26.078 11.484 7.957 1 89.25 202 ILE B O 1
ATOM 3867 N N . GLU B 1 203 ? -23.891 11.602 8.289 1 88.88 203 GLU B N 1
ATOM 3868 C CA . GLU B 1 203 ? -24.031 11.539 9.742 1 88.88 203 GLU B CA 1
ATOM 3869 C C . GLU B 1 203 ? -24.312 12.914 10.328 1 88.88 203 GLU B C 1
ATOM 3871 O O . GLU B 1 203 ? -24.969 13.031 11.359 1 88.88 203 GLU B O 1
ATOM 3876 N N . LYS B 1 204 ? -23.781 13.969 9.688 1 92.06 204 LYS B N 1
ATOM 3877 C CA . LYS B 1 204 ? -23.859 15.289 10.312 1 92.06 204 LYS B CA 1
ATOM 3878 C C . LYS B 1 204 ? -24.625 16.266 9.438 1 92.06 204 LYS B C 1
ATOM 3880 O O . LYS B 1 204 ? -24.969 17.359 9.875 1 92.06 204 LYS B O 1
ATOM 3885 N N . GLY B 1 205 ? -24.859 15.938 8.219 1 94.25 205 GLY B N 1
ATOM 3886 C CA . GLY B 1 205 ? -25.641 16.781 7.328 1 94.25 205 GLY B CA 1
ATOM 3887 C C . GLY B 1 205 ? -24.875 17.984 6.828 1 94.25 205 GLY B C 1
ATOM 3888 O O . GLY B 1 205 ? -25.484 19 6.477 1 94.25 205 GLY B O 1
ATOM 3889 N N . VAL B 1 206 ? -23.578 17.922 6.887 1 95.94 206 VAL B N 1
ATOM 3890 C CA . VAL B 1 206 ? -22.766 19.062 6.465 1 95.94 206 VAL B CA 1
ATOM 3891 C C . VAL B 1 206 ? -21.703 18.594 5.477 1 95.94 206 VAL B C 1
ATOM 3893 O O . VAL B 1 206 ? -21.375 17.406 5.418 1 95.94 206 VAL B O 1
ATOM 3896 N N . ASP B 1 207 ? -21.234 19.562 4.73 1 96.19 207 ASP B N 1
ATOM 3897 C CA . ASP B 1 207 ? -20.078 19.266 3.877 1 96.19 207 ASP B CA 1
ATOM 3898 C C . ASP B 1 207 ? -18.812 19.094 4.703 1 96.19 207 ASP B C 1
ATOM 3900 O O . ASP B 1 207 ? -18.609 19.781 5.707 1 96.19 207 ASP B O 1
ATOM 3904 N N . ASN B 1 208 ? -17.969 18.172 4.27 1 96 208 ASN B N 1
ATOM 3905 C CA . ASN B 1 208 ? -16.703 17.906 4.934 1 96 208 ASN B CA 1
ATOM 3906 C C . ASN B 1 208 ? -15.711 19.047 4.727 1 96 208 ASN B C 1
ATOM 3908 O O . ASN B 1 208 ? -15.438 19.453 3.594 1 96 208 ASN B O 1
ATOM 3912 N N . ASN B 1 209 ? -15.195 19.578 5.805 1 97.44 209 ASN B N 1
ATOM 3913 C CA . ASN B 1 209 ? -14.211 20.656 5.738 1 97.44 209 ASN B CA 1
ATOM 3914 C C . ASN B 1 209 ? -12.836 20.172 6.191 1 97.44 209 ASN B C 1
ATOM 3916 O O . ASN B 1 209 ? -11.984 20.984 6.559 1 97.44 209 ASN B O 1
ATOM 3920 N N . ILE B 1 210 ? -12.695 18.891 6.285 1 97.88 210 ILE B N 1
ATOM 3921 C CA . ILE B 1 210 ? -11.398 18.281 6.559 1 97.88 210 ILE B CA 1
ATOM 3922 C C . ILE B 1 210 ? -10.688 17.969 5.246 1 97.88 210 ILE B C 1
ATOM 3924 O O . ILE B 1 210 ? -11.266 17.328 4.355 1 97.88 210 ILE B O 1
ATOM 3928 N N . SER B 1 211 ? -9.508 18.531 5.082 1 98.25 211 SER B N 1
ATOM 3929 C CA . SER B 1 211 ? -8.727 18.297 3.875 1 98.25 211 SER B CA 1
ATOM 3930 C C . SER B 1 211 ? -7.562 17.344 4.148 1 98.25 211 SER B C 1
ATOM 3932 O O . SER B 1 211 ? -6.793 17.562 5.086 1 98.25 211 SER B O 1
ATOM 3934 N N . ILE B 1 212 ? -7.473 16.328 3.373 1 97.94 212 ILE B N 1
ATOM 3935 C CA . ILE B 1 212 ? -6.391 15.359 3.479 1 97.94 212 ILE B CA 1
ATOM 3936 C C . ILE B 1 212 ? -5.547 15.391 2.205 1 97.94 212 ILE B C 1
ATOM 3938 O O . ILE B 1 212 ? -6.086 15.406 1.097 1 97.94 212 ILE B O 1
ATOM 3942 N N . PHE B 1 213 ? -4.219 15.469 2.393 1 97.38 213 PHE B N 1
ATOM 3943 C CA . PHE B 1 213 ? -3.301 15.5 1.259 1 97.38 213 PHE B CA 1
ATOM 3944 C C . PHE B 1 213 ? -2.195 14.469 1.432 1 97.38 213 PHE B C 1
ATOM 3946 O O . PHE B 1 213 ? -1.837 14.117 2.557 1 97.38 213 PHE B O 1
ATOM 3953 N N . SER B 1 214 ? -1.731 13.953 0.349 1 95.31 214 SER B N 1
ATOM 3954 C CA . SER B 1 214 ? -0.418 13.32 0.297 1 95.31 214 SER B CA 1
ATOM 3955 C C . SER B 1 214 ? 0.556 14.141 -0.548 1 95.31 214 SER B C 1
ATOM 3957 O O . SER B 1 214 ? 0.178 14.68 -1.587 1 95.31 214 SER B O 1
ATOM 3959 N N . ILE B 1 215 ? 1.812 14.281 -0.071 1 94.62 215 ILE B N 1
ATOM 3960 C CA . ILE B 1 215 ? 2.73 15.133 -0.824 1 94.62 215 ILE B CA 1
ATOM 3961 C C . ILE B 1 215 ? 3.98 14.336 -1.194 1 94.62 215 ILE B C 1
ATOM 3963 O O . ILE B 1 215 ? 4.355 13.391 -0.491 1 94.62 215 ILE B O 1
ATOM 3967 N N . HIS B 1 216 ? 4.602 14.695 -2.203 1 89.81 216 HIS B N 1
ATOM 3968 C CA . HIS B 1 216 ? 5.969 14.344 -2.562 1 89.81 216 HIS B CA 1
ATOM 3969 C C . HIS B 1 216 ? 6.926 15.5 -2.299 1 89.81 216 HIS B C 1
ATOM 3971 O O . HIS B 1 216 ? 6.926 16.484 -3.035 1 89.81 216 HIS B O 1
ATOM 3977 N N . PRO B 1 217 ? 7.715 15.344 -1.354 1 86.38 217 PRO B N 1
ATOM 3978 C CA . PRO B 1 217 ? 8.523 16.484 -0.936 1 86.38 217 PRO B CA 1
ATOM 3979 C C . PRO B 1 217 ? 9.688 16.766 -1.883 1 86.38 217 PRO B C 1
ATOM 3981 O O . PRO B 1 217 ? 10.328 17.812 -1.791 1 86.38 217 PRO B O 1
ATOM 3984 N N . GLY B 1 218 ? 9.867 15.883 -2.889 1 77.06 218 GLY B N 1
ATOM 3985 C CA . GLY B 1 218 ? 11.062 15.969 -3.709 1 77.06 218 GLY B CA 1
ATOM 3986 C C . GLY B 1 218 ? 12.234 15.188 -3.143 1 77.06 218 GLY B C 1
ATOM 3987 O O . GLY B 1 218 ? 12.195 14.758 -1.989 1 77.06 218 GLY B O 1
ATOM 3988 N N . GLU B 1 219 ? 13.156 14.828 -4.023 1 70.62 219 GLU B N 1
ATOM 3989 C CA . GLU B 1 219 ? 14.383 14.18 -3.566 1 70.62 219 GLU B CA 1
ATOM 3990 C C . GLU B 1 219 ? 15.336 15.188 -2.936 1 70.62 219 GLU B C 1
ATOM 3992 O O . GLU B 1 219 ? 16.234 15.695 -3.604 1 70.62 219 GLU B O 1
ATOM 3997 N N . ILE B 1 220 ? 14.984 15.469 -1.719 1 60.56 220 ILE B N 1
ATOM 3998 C CA . ILE B 1 220 ? 15.75 16.484 -1.005 1 60.56 220 ILE B CA 1
ATOM 3999 C C . ILE B 1 220 ? 17.016 15.852 -0.418 1 60.56 220 ILE B C 1
ATOM 4001 O O . ILE B 1 220 ? 16.984 14.719 0.06 1 60.56 220 ILE B O 1
ATOM 4005 N N . ASP B 1 221 ? 18.078 16.344 -0.851 1 56.28 221 ASP B N 1
ATOM 4006 C CA . ASP B 1 221 ? 19.344 15.891 -0.29 1 56.28 221 ASP B CA 1
ATOM 4007 C C . ASP B 1 221 ? 19.344 16 1.232 1 56.28 221 ASP B C 1
ATOM 4009 O O . ASP B 1 221 ? 19.484 17.109 1.776 1 56.28 221 ASP B O 1
ATOM 4013 N N . THR B 1 222 ? 18.594 15.227 1.837 1 53.56 222 THR B N 1
ATOM 4014 C CA . THR B 1 222 ? 18.719 15.242 3.291 1 53.56 222 THR B CA 1
ATOM 4015 C C . THR B 1 222 ? 19.797 14.258 3.75 1 53.56 222 THR B C 1
ATOM 4017 O O . THR B 1 222 ? 20.25 13.422 2.969 1 53.56 222 THR B O 1
ATOM 4020 N N . ASN B 1 223 ? 20.406 14.508 4.836 1 48.16 223 ASN B N 1
ATOM 4021 C CA . ASN B 1 223 ? 21.344 13.57 5.457 1 48.16 223 ASN B CA 1
ATOM 4022 C C . ASN B 1 223 ? 20.797 12.141 5.438 1 48.16 223 ASN B C 1
ATOM 4024 O O . ASN B 1 223 ? 21.484 11.211 5.859 1 48.16 223 ASN B O 1
ATOM 4028 N N . LEU B 1 224 ? 19.578 12.031 5.113 1 49.78 224 LEU B N 1
ATOM 4029 C CA . LEU B 1 224 ? 18.875 10.75 5.102 1 49.78 224 LEU B CA 1
ATOM 4030 C C . LEU B 1 224 ? 19.484 9.805 4.078 1 49.78 224 LEU B C 1
ATOM 4032 O O . LEU B 1 224 ? 19.391 8.578 4.227 1 49.78 224 LEU B O 1
ATOM 4036 N N . HIS B 1 225 ? 20.266 10.367 3.205 1 52.12 225 HIS B N 1
ATOM 4037 C CA . HIS B 1 225 ? 20.969 9.516 2.252 1 52.12 225 HIS B CA 1
ATOM 4038 C C . HIS B 1 225 ? 21.953 8.594 2.961 1 52.12 225 HIS B C 1
ATOM 4040 O O . HIS B 1 225 ? 22.219 7.48 2.492 1 52.12 225 HIS B O 1
ATOM 4046 N N . GLU B 1 226 ? 22.391 9.039 4.082 1 49.94 226 GLU B N 1
ATOM 4047 C CA . GLU B 1 226 ? 23.359 8.172 4.75 1 49.94 226 GLU B CA 1
ATOM 4048 C C . GLU B 1 226 ? 22.688 6.906 5.285 1 49.94 226 GLU B C 1
ATOM 4050 O O . GLU B 1 226 ? 23.297 5.828 5.266 1 49.94 226 GLU B O 1
ATOM 4055 N N . THR B 1 227 ? 21.438 6.941 5.609 1 58.06 227 THR B N 1
ATOM 4056 C CA . THR B 1 227 ? 20.75 5.797 6.207 1 58.06 227 THR B CA 1
ATOM 4057 C C . THR B 1 227 ? 19.938 5.047 5.156 1 58.06 227 THR B C 1
ATOM 4059 O O . THR B 1 227 ? 19.375 3.994 5.441 1 58.06 227 THR B O 1
ATOM 4062 N N . ALA B 1 228 ? 20.109 5.496 4.035 1 69.69 228 ALA B N 1
ATOM 4063 C CA . ALA B 1 228 ? 19.266 4.941 2.98 1 69.69 228 ALA B CA 1
ATOM 4064 C C . ALA B 1 228 ? 19.828 3.621 2.465 1 69.69 228 ALA B C 1
ATOM 4066 O O . ALA B 1 228 ? 19.109 2.832 1.848 1 69.69 228 ALA B O 1
ATOM 4067 N N . PHE B 1 229 ? 21.125 3.398 2.855 1 76.69 229 PHE B N 1
ATOM 4068 C CA . PHE B 1 229 ? 21.766 2.182 2.377 1 76.69 229 PHE B CA 1
ATOM 4069 C C . PHE B 1 229 ? 22.297 1.353 3.541 1 76.69 229 PHE B C 1
ATOM 4071 O O . PHE B 1 229 ? 23.391 1.614 4.047 1 76.69 229 PHE B O 1
ATOM 4078 N N . PRO B 1 230 ? 21.547 0.317 3.857 1 76.81 230 PRO B N 1
ATOM 4079 C CA . PRO B 1 230 ? 22.062 -0.561 4.91 1 76.81 230 PRO B CA 1
ATOM 4080 C C . PRO B 1 230 ? 23.438 -1.12 4.59 1 76.81 230 PRO B C 1
ATOM 4082 O O . PRO B 1 230 ? 23.828 -1.207 3.42 1 76.81 230 PRO B O 1
ATOM 4085 N N . GLU B 1 231 ? 24.125 -1.42 5.625 1 79.81 231 GLU B N 1
ATOM 4086 C CA . GLU B 1 231 ? 25.484 -1.956 5.461 1 79.81 231 GLU B CA 1
ATOM 4087 C C . GLU B 1 231 ? 25.469 -3.186 4.555 1 79.81 231 GLU B C 1
ATOM 4089 O O . GLU B 1 231 ? 26.391 -3.365 3.742 1 79.81 231 GLU B O 1
ATOM 4094 N N . ARG B 1 232 ? 24.547 -3.953 4.66 1 79.56 232 ARG B N 1
ATOM 4095 C CA . ARG B 1 232 ? 24.453 -5.16 3.844 1 79.56 232 ARG B CA 1
ATOM 4096 C C . ARG B 1 232 ? 24.344 -4.812 2.363 1 79.56 232 ARG B C 1
ATOM 4098 O O . ARG B 1 232 ? 24.922 -5.488 1.515 1 79.56 232 ARG B O 1
ATOM 4105 N N . THR B 1 233 ? 23.625 -3.826 2.068 1 83.19 233 THR B N 1
ATOM 4106 C CA . THR B 1 233 ? 23.484 -3.373 0.69 1 83.19 233 THR B CA 1
ATOM 4107 C C . THR B 1 233 ? 24.812 -2.873 0.139 1 83.19 233 THR B C 1
ATOM 4109 O O . THR B 1 233 ? 25.203 -3.213 -0.983 1 83.19 233 THR B O 1
ATOM 4112 N N . LYS B 1 234 ? 25.516 -2.135 0.94 1 83.62 234 LYS B N 1
ATOM 4113 C CA . LYS B 1 234 ? 26.828 -1.623 0.525 1 83.62 234 LYS B CA 1
ATOM 4114 C C . LYS B 1 234 ? 27.781 -2.764 0.186 1 83.62 234 LYS B C 1
ATOM 4116 O O . LYS B 1 234 ? 28.531 -2.684 -0.791 1 83.62 234 LYS B O 1
ATOM 4121 N N . ARG B 1 235 ? 27.641 -3.816 0.943 1 85.69 235 ARG B N 1
ATOM 4122 C CA . ARG B 1 235 ? 28.578 -4.934 0.809 1 85.69 235 ARG B CA 1
ATOM 4123 C C . ARG B 1 235 ? 28.141 -5.875 -0.31 1 85.69 235 ARG B C 1
ATOM 4125 O O . ARG B 1 235 ? 28.953 -6.262 -1.151 1 85.69 235 ARG B O 1
ATOM 4132 N N . GLU B 1 236 ? 26.891 -6.188 -0.341 1 85.56 236 GLU B N 1
ATOM 4133 C CA . GLU B 1 236 ? 26.453 -7.305 -1.17 1 85.56 236 GLU B CA 1
ATOM 4134 C C . GLU B 1 236 ? 25.812 -6.809 -2.463 1 85.56 236 GLU B C 1
ATOM 4136 O O . GLU B 1 236 ? 25.641 -7.582 -3.41 1 85.56 236 GLU B O 1
ATOM 4141 N N . ALA B 1 237 ? 25.484 -5.582 -2.564 1 86.69 237 ALA B N 1
ATOM 4142 C CA . ALA B 1 237 ? 24.812 -5.059 -3.752 1 86.69 237 ALA B CA 1
ATOM 4143 C C . ALA B 1 237 ? 25.281 -3.635 -4.059 1 86.69 237 ALA B C 1
ATOM 4145 O O . ALA B 1 237 ? 24.453 -2.717 -4.148 1 86.69 237 ALA B O 1
ATOM 4146 N N . PRO B 1 238 ? 26.516 -3.461 -4.281 1 85.56 238 PRO B N 1
ATOM 4147 C CA . PRO B 1 238 ? 27.031 -2.113 -4.531 1 85.56 238 PRO B CA 1
ATOM 4148 C C . PRO B 1 238 ? 26.406 -1.461 -5.766 1 85.56 238 PRO B C 1
ATOM 4150 O O . PRO B 1 238 ? 26.438 -0.235 -5.898 1 85.56 238 PRO B O 1
ATOM 4153 N N . TYR B 1 239 ? 25.891 -2.338 -6.617 1 83 239 TYR B N 1
ATOM 4154 C CA . TYR B 1 239 ? 25.281 -1.823 -7.836 1 83 239 TYR B CA 1
ATOM 4155 C C . TYR B 1 239 ? 24.078 -0.942 -7.516 1 83 239 TYR B C 1
ATOM 4157 O O . TYR B 1 239 ? 23.688 -0.094 -8.32 1 83 239 TYR B O 1
ATOM 4165 N N . VAL B 1 240 ? 23.516 -1.202 -6.391 1 83.19 240 VAL B N 1
ATOM 4166 C CA . VAL B 1 240 ? 22.406 -0.373 -5.953 1 83.19 240 VAL B CA 1
ATOM 4167 C C . VAL B 1 240 ? 22.875 1.062 -5.738 1 83.19 240 VAL B C 1
ATOM 4169 O O . VAL B 1 240 ? 22.234 2.01 -6.191 1 83.19 240 VAL B O 1
ATOM 4172 N N . ILE B 1 241 ? 23.984 1.175 -5.059 1 82.12 241 ILE B N 1
ATOM 4173 C CA . ILE B 1 241 ? 24.547 2.484 -4.738 1 82.12 241 ILE B CA 1
ATOM 4174 C C . ILE B 1 241 ? 24.922 3.213 -6.023 1 82.12 241 ILE B C 1
ATOM 4176 O O . ILE B 1 241 ? 24.625 4.398 -6.188 1 82.12 241 ILE B O 1
ATOM 4180 N N . GLU B 1 242 ? 25.5 2.441 -6.883 1 82.69 242 GLU B N 1
ATOM 4181 C CA . GLU B 1 242 ? 25.906 3.018 -8.156 1 82.69 242 GLU B CA 1
ATOM 4182 C C . GLU B 1 242 ? 24.703 3.514 -8.953 1 82.69 242 GLU B C 1
ATOM 4184 O O . GLU B 1 242 ? 24.734 4.613 -9.516 1 82.69 242 GLU B O 1
ATOM 4189 N N . HIS B 1 243 ? 23.75 2.676 -8.977 1 78.5 243 HIS B N 1
ATOM 4190 C CA . HIS B 1 243 ? 22.531 3.016 -9.703 1 78.5 243 HIS B CA 1
ATOM 4191 C C . HIS B 1 243 ? 21.875 4.266 -9.125 1 78.5 243 HIS B C 1
ATOM 4193 O O . HIS B 1 243 ? 21.5 5.172 -9.867 1 78.5 243 HIS B O 1
ATOM 4199 N N . MET B 1 244 ? 21.797 4.324 -7.844 1 77.44 244 MET B N 1
ATOM 4200 C CA . MET B 1 244 ? 21.141 5.449 -7.18 1 77.44 244 MET B CA 1
ATOM 4201 C C . MET B 1 244 ? 21.953 6.727 -7.336 1 77.44 244 MET B C 1
ATOM 4203 O O . MET B 1 244 ? 21.391 7.812 -7.484 1 77.44 244 MET B O 1
ATOM 4207 N N . ASN B 1 245 ? 23.25 6.582 -7.293 1 78.5 245 ASN B N 1
ATOM 4208 C CA . ASN B 1 245 ? 24.125 7.73 -7.512 1 78.5 245 ASN B CA 1
ATOM 4209 C C . ASN B 1 245 ? 23.969 8.305 -8.914 1 78.5 245 ASN B C 1
ATOM 4211 O O . ASN B 1 245 ? 23.984 9.523 -9.102 1 78.5 245 ASN B O 1
ATOM 4215 N N . LYS B 1 246 ? 23.797 7.395 -9.82 1 78.19 246 LYS B N 1
ATOM 4216 C CA . LYS B 1 246 ? 23.625 7.824 -11.203 1 78.19 246 LYS B CA 1
ATOM 4217 C C . LYS B 1 246 ? 22.297 8.57 -11.383 1 78.19 246 LYS B C 1
ATOM 4219 O O . LYS B 1 246 ? 22.25 9.602 -12.062 1 78.19 246 LYS B O 1
ATOM 4224 N N . ILE B 1 247 ? 21.312 8.094 -10.742 1 74.12 247 ILE B N 1
ATOM 4225 C CA . ILE B 1 247 ? 20.016 8.742 -10.797 1 74.12 247 ILE B CA 1
ATOM 4226 C C . ILE B 1 247 ? 20.078 10.094 -10.094 1 74.12 247 ILE B C 1
ATOM 4228 O O . ILE B 1 247 ? 19.562 11.094 -10.594 1 74.12 247 ILE B O 1
ATOM 4232 N N . GLY B 1 248 ? 20.719 10.117 -8.969 1 74.19 248 GLY B N 1
ATOM 4233 C CA . GLY B 1 248 ? 20.844 11.336 -8.188 1 74.19 248 GLY B CA 1
ATOM 4234 C C . GLY B 1 248 ? 21.625 12.422 -8.906 1 74.19 248 GLY B C 1
ATOM 4235 O O . GLY B 1 248 ? 21.297 13.609 -8.789 1 74.19 248 GLY B O 1
ATOM 4236 N N . ALA B 1 249 ? 22.578 11.969 -9.656 1 77.19 249 ALA B N 1
ATOM 4237 C CA . ALA B 1 249 ? 23.438 12.922 -10.352 1 77.19 249 ALA B CA 1
ATOM 4238 C C . ALA B 1 249 ? 22.672 13.672 -11.438 1 77.19 249 ALA B C 1
ATOM 4240 O O . ALA B 1 249 ? 23.031 14.797 -11.797 1 77.19 249 ALA B O 1
ATOM 4241 N N . LYS B 1 250 ? 21.641 13.078 -11.891 1 76.56 250 LYS B N 1
ATOM 4242 C CA . LYS B 1 250 ? 20.891 13.648 -13.008 1 76.56 250 LYS B CA 1
ATOM 4243 C C . LYS B 1 250 ? 19.688 14.438 -12.523 1 76.56 250 LYS B C 1
ATOM 4245 O O . LYS B 1 250 ? 19.031 15.133 -13.312 1 76.56 250 LYS B O 1
ATOM 4250 N N . ARG B 1 251 ? 19.516 14.5 -11.211 1 76.75 251 ARG B N 1
ATOM 4251 C CA . ARG B 1 251 ? 18.312 15.125 -10.688 1 76.75 251 ARG B CA 1
ATOM 4252 C C . ARG B 1 251 ? 18.578 16.547 -10.227 1 76.75 251 ARG B C 1
ATOM 4254 O O . ARG B 1 251 ? 19.672 16.859 -9.742 1 76.75 251 ARG B O 1
ATOM 4261 N N . PRO B 1 252 ? 17.516 17.453 -10.469 1 81.88 252 PRO B N 1
ATOM 4262 C CA . PRO B 1 252 ? 17.656 18.797 -9.898 1 81.88 252 PRO B CA 1
ATOM 4263 C C . PRO B 1 252 ? 17.797 18.781 -8.375 1 81.88 252 PRO B C 1
ATOM 4265 O O . PRO B 1 252 ? 17.359 17.844 -7.723 1 81.88 252 PRO B O 1
ATOM 4268 N N . HIS B 1 253 ? 18.484 19.781 -7.891 1 85.62 253 HIS B N 1
ATOM 4269 C CA . HIS B 1 253 ? 18.562 19.969 -6.445 1 85.62 253 HIS B CA 1
ATOM 4270 C C . HIS B 1 253 ? 17.328 20.703 -5.922 1 85.62 253 HIS B C 1
ATOM 4272 O O . HIS B 1 253 ? 17.031 21.828 -6.355 1 85.62 253 HIS B O 1
ATOM 4278 N N . PHE B 1 254 ? 16.609 20.047 -5.031 1 89.25 254 PHE B N 1
ATOM 4279 C CA . PHE B 1 254 ? 15.398 20.625 -4.461 1 89.25 254 PHE B CA 1
ATOM 4280 C C . PHE B 1 254 ? 15.664 21.172 -3.062 1 89.25 254 PHE B C 1
ATOM 4282 O O . PHE B 1 254 ? 16.328 20.516 -2.254 1 89.25 254 PHE B O 1
ATOM 4289 N N . GLU B 1 255 ? 15.164 22.375 -2.828 1 92.5 255 GLU B N 1
ATOM 4290 C CA . GLU B 1 255 ? 15.312 22.984 -1.512 1 92.5 255 GLU B CA 1
ATOM 4291 C C . GLU B 1 255 ? 14.289 22.438 -0.524 1 92.5 255 GLU B C 1
ATOM 4293 O O . GLU B 1 255 ? 13.133 22.203 -0.885 1 92.5 255 GLU B O 1
ATOM 4298 N N . ALA B 1 256 ? 14.688 22.328 0.733 1 91.94 256 ALA B N 1
ATOM 4299 C CA . ALA B 1 256 ? 13.797 21.859 1.791 1 91.94 256 ALA B CA 1
ATOM 4300 C C . ALA B 1 256 ? 12.617 22.812 1.982 1 91.94 256 ALA B C 1
ATOM 4302 O O . ALA B 1 256 ? 11.562 22.422 2.479 1 91.94 256 ALA B O 1
ATOM 4303 N N . ALA B 1 257 ? 12.82 24.062 1.532 1 95.06 257 ALA B N 1
ATOM 4304 C CA . ALA B 1 257 ? 11.773 25.062 1.654 1 95.06 257 ALA B CA 1
ATOM 4305 C C . ALA B 1 257 ? 10.57 24.719 0.785 1 95.06 257 ALA B C 1
ATOM 4307 O O . ALA B 1 257 ? 9.445 25.109 1.087 1 95.06 257 ALA B O 1
ATOM 4308 N N . LEU B 1 258 ? 10.812 23.953 -0.208 1 95.31 258 LEU B N 1
ATOM 4309 C CA . LEU B 1 258 ? 9.773 23.609 -1.171 1 95.31 258 LEU B CA 1
ATOM 4310 C C . LEU B 1 258 ? 8.648 22.812 -0.506 1 95.31 258 LEU B C 1
ATOM 4312 O O . LEU B 1 258 ? 7.516 23.297 -0.419 1 95.31 258 LEU B O 1
ATOM 4316 N N . PRO B 1 259 ? 8.953 21.672 0.078 1 95.5 259 PRO B N 1
ATOM 4317 C CA . PRO B 1 259 ? 7.871 20.969 0.761 1 95.5 259 PRO B CA 1
ATOM 4318 C C . PRO B 1 259 ? 7.367 21.703 1.998 1 95.5 259 PRO B C 1
ATOM 4320 O O . PRO B 1 259 ? 6.18 21.641 2.322 1 95.5 259 PRO B O 1
ATOM 4323 N N . ALA B 1 260 ? 8.211 22.391 2.676 1 97.44 260 ALA B N 1
ATOM 4324 C CA . ALA B 1 260 ? 7.836 23.094 3.906 1 97.44 260 ALA B CA 1
ATOM 4325 C C . ALA B 1 260 ? 6.742 24.125 3.646 1 97.44 260 ALA B C 1
ATOM 4327 O O . ALA B 1 260 ? 5.688 24.094 4.285 1 97.44 260 ALA B O 1
ATOM 4328 N N . TRP B 1 261 ? 6.941 24.938 2.676 1 98.38 261 TRP B N 1
ATOM 4329 C CA . TRP B 1 261 ? 5.992 26.016 2.428 1 98.38 261 TRP B CA 1
ATOM 4330 C C . TRP B 1 261 ? 4.809 25.516 1.603 1 98.38 261 TRP B C 1
ATOM 4332 O O . TRP B 1 261 ? 3.752 26.156 1.58 1 98.38 261 TRP B O 1
ATOM 4342 N N . THR B 1 262 ? 4.984 24.406 0.886 1 98.06 262 THR B N 1
ATOM 4343 C CA . THR B 1 262 ? 3.818 23.766 0.305 1 98.06 262 THR B CA 1
ATOM 4344 C C . THR B 1 262 ? 2.861 23.297 1.396 1 98.06 262 THR B C 1
ATOM 4346 O O . THR B 1 262 ? 1.646 23.453 1.276 1 98.06 262 THR B O 1
ATOM 4349 N N . CYS B 1 263 ? 3.416 22.734 2.492 1 98.25 263 CYS B N 1
ATOM 4350 C CA . CYS B 1 263 ? 2.588 22.312 3.615 1 98.25 263 CYS B CA 1
ATOM 4351 C C . CYS B 1 263 ? 1.849 23.5 4.227 1 98.25 263 CYS B C 1
ATOM 4353 O O . CYS B 1 263 ? 0.677 23.391 4.59 1 98.25 263 CYS B O 1
ATOM 4355 N N . VAL B 1 264 ? 2.512 24.641 4.348 1 98.75 264 VAL B N 1
ATOM 4356 C CA . VAL B 1 264 ? 1.86 25.844 4.844 1 98.75 264 VAL B CA 1
ATOM 4357 C C . VAL B 1 264 ? 0.714 26.234 3.914 1 98.75 264 VAL B C 1
ATOM 4359 O O . VAL B 1 264 ? -0.401 26.5 4.371 1 98.75 264 VAL B O 1
ATOM 4362 N N . TRP B 1 265 ? 0.978 26.234 2.621 1 98.75 265 TRP B N 1
ATOM 4363 C CA . TRP B 1 265 ? -0.006 26.609 1.609 1 98.75 265 TRP B CA 1
ATOM 4364 C C . TRP B 1 265 ? -1.226 25.703 1.674 1 98.75 265 TRP B C 1
ATOM 4366 O O . TRP B 1 265 ? -2.363 26.172 1.711 1 98.75 265 TRP B O 1
ATOM 4376 N N . LEU B 1 266 ? -1.008 24.453 1.785 1 98.38 266 LEU B N 1
ATOM 4377 C CA . LEU B 1 266 ? -2.092 23.484 1.896 1 98.38 266 LEU B CA 1
ATOM 4378 C C . LEU B 1 266 ? -2.883 23.703 3.184 1 98.38 266 LEU B C 1
ATOM 4380 O O . LEU B 1 266 ? -4.113 23.641 3.178 1 98.38 266 LEU B O 1
ATOM 4384 N N . SER B 1 267 ? -2.197 23.969 4.293 1 98.44 267 SER B N 1
ATOM 4385 C CA . SER B 1 267 ? -2.807 24.094 5.613 1 98.44 267 SER B CA 1
ATOM 4386 C C . SER B 1 267 ? -3.588 25.391 5.746 1 98.44 267 SER B C 1
ATOM 4388 O O . SER B 1 267 ? -4.41 25.547 6.652 1 98.44 267 SER B O 1
ATOM 4390 N N . SER B 1 268 ? -3.332 26.359 4.848 1 97.81 268 SER B N 1
ATOM 4391 C CA . SER B 1 268 ? -3.969 27.672 4.902 1 97.81 268 SER B CA 1
ATOM 4392 C C . SER B 1 268 ? -5.355 27.641 4.262 1 97.81 268 SER B C 1
ATOM 4394 O O . SER B 1 268 ? -6.117 28.594 4.371 1 97.81 268 SER B O 1
ATOM 4396 N N . GLY B 1 269 ? -5.633 26.562 3.584 1 96.12 269 GLY B N 1
ATOM 4397 C CA . GLY B 1 269 ? -6.906 26.469 2.885 1 96.12 269 GLY B CA 1
ATOM 4398 C C . GLY B 1 269 ? -6.801 26.812 1.409 1 96.12 269 GLY B C 1
ATOM 4399 O O . GLY B 1 269 ? -7.723 26.531 0.637 1 96.12 269 GLY B O 1
ATOM 4400 N N . LYS B 1 270 ? -5.68 27.25 0.999 1 94.88 270 LYS B N 1
ATOM 4401 C CA . LYS B 1 270 ? -5.492 27.672 -0.389 1 94.88 270 LYS B CA 1
ATOM 4402 C C . LYS B 1 270 ? -5.469 26.453 -1.323 1 94.88 270 LYS B C 1
ATOM 4404 O O . LYS B 1 270 ? -5.75 26.594 -2.518 1 94.88 270 LYS B O 1
ATOM 4409 N N . GLY B 1 271 ? -5.164 25.328 -0.79 1 95 271 GLY B N 1
ATOM 4410 C CA . GLY B 1 271 ? -5.059 24.125 -1.6 1 95 271 GLY B CA 1
ATOM 4411 C C . GLY B 1 271 ? -6.301 23.266 -1.549 1 95 271 GLY B C 1
ATOM 4412 O O . GLY B 1 271 ? -6.246 22.078 -1.85 1 95 271 GLY B O 1
ATOM 4413 N N . SER B 1 272 ? -7.453 23.828 -1.195 1 94.88 272 SER B N 1
ATOM 4414 C CA . SER B 1 272 ? -8.672 23.062 -0.955 1 94.88 272 SER B CA 1
ATOM 4415 C C . SER B 1 272 ? -9.094 22.297 -2.201 1 94.88 272 SER B C 1
ATOM 4417 O O . SER B 1 272 ? -9.719 21.234 -2.1 1 94.88 272 SER B O 1
ATOM 4419 N N . ASP B 1 273 ? -8.695 22.75 -3.393 1 95.31 273 ASP B N 1
ATOM 4420 C CA . ASP B 1 273 ? -9.031 22.078 -4.645 1 95.31 273 ASP B CA 1
ATOM 4421 C C . ASP B 1 273 ? -8.281 20.75 -4.777 1 95.31 273 ASP B C 1
ATOM 4423 O O . ASP B 1 273 ? -8.641 19.906 -5.602 1 95.31 273 ASP B O 1
ATOM 4427 N N . LEU B 1 274 ? -7.312 20.594 -3.957 1 96.44 274 LEU B N 1
ATOM 4428 C CA . LEU B 1 274 ? -6.453 19.422 -4.086 1 96.44 274 LEU B CA 1
ATOM 4429 C C . LEU B 1 274 ? -6.738 18.422 -2.975 1 96.44 274 LEU B C 1
ATOM 4431 O O . LEU B 1 274 ? -5.969 17.469 -2.771 1 96.44 274 LEU B O 1
ATOM 4435 N N . LYS B 1 275 ? -7.82 18.656 -2.225 1 95.5 275 LYS B N 1
ATOM 4436 C CA . LYS B 1 275 ? -8.125 17.719 -1.144 1 95.5 275 LYS B CA 1
ATOM 4437 C C . LYS B 1 275 ? -8.281 16.297 -1.671 1 95.5 275 LYS B C 1
ATOM 4439 O O . LYS B 1 275 ? -8.914 16.078 -2.703 1 95.5 275 LYS B O 1
ATOM 4444 N N . GLY B 1 276 ? -7.637 15.352 -1.04 1 93.81 276 GLY B N 1
ATOM 4445 C CA . GLY B 1 276 ? -7.691 13.945 -1.407 1 93.81 276 GLY B CA 1
ATOM 4446 C C . GLY B 1 276 ? -6.672 13.562 -2.461 1 93.81 276 GLY B C 1
ATOM 4447 O O . GLY B 1 276 ? -6.555 12.391 -2.826 1 93.81 276 GLY B O 1
ATOM 4448 N N . LYS B 1 277 ? -5.91 14.492 -2.885 1 92.62 277 LYS B N 1
ATOM 4449 C CA . LYS B 1 277 ? -5.043 14.234 -4.027 1 92.62 277 LYS B CA 1
ATOM 4450 C C . LYS B 1 277 ? -3.582 14.117 -3.596 1 92.62 277 LYS B C 1
ATOM 4452 O O . LYS B 1 277 ? -3.23 14.5 -2.477 1 92.62 277 LYS B O 1
ATOM 4457 N N . PHE B 1 278 ? -2.844 13.547 -4.422 1 92.38 278 PHE B N 1
ATOM 4458 C CA . PHE B 1 278 ? -1.386 13.57 -4.375 1 92.38 278 PHE B CA 1
ATOM 4459 C C . PHE B 1 278 ? -0.848 14.898 -4.902 1 92.38 278 PHE B C 1
ATOM 4461 O O . PHE B 1 278 ? -1.165 15.297 -6.023 1 92.38 278 PHE B O 1
ATOM 4468 N N . VAL B 1 279 ? -0.089 15.586 -4.07 1 94.75 279 VAL B N 1
ATOM 4469 C CA . VAL B 1 279 ? 0.478 16.875 -4.43 1 94.75 279 VAL B CA 1
ATOM 4470 C C . VAL B 1 279 ? 1.988 16.75 -4.617 1 94.75 279 VAL B C 1
ATOM 4472 O O . VAL B 1 279 ? 2.709 16.406 -3.678 1 94.75 279 VAL B O 1
ATOM 4475 N N . ASP B 1 280 ? 2.463 17 -5.793 1 93.19 280 ASP B N 1
ATOM 4476 C CA . ASP B 1 280 ? 3.893 17.016 -6.078 1 93.19 280 ASP B CA 1
ATOM 4477 C C . ASP B 1 280 ? 4.504 18.375 -5.766 1 93.19 280 ASP B C 1
ATOM 4479 O O . ASP B 1 280 ? 4.309 19.328 -6.516 1 93.19 280 ASP B O 1
ATOM 4483 N N . CYS B 1 281 ? 5.305 18.453 -4.703 1 94.75 281 CYS B N 1
ATOM 4484 C CA . CYS B 1 281 ? 5.859 19.734 -4.254 1 94.75 281 CYS B CA 1
ATOM 4485 C C . CYS B 1 281 ? 6.859 20.281 -5.266 1 94.75 281 CYS B C 1
ATOM 4487 O O . CYS B 1 281 ? 7.191 21.469 -5.238 1 94.75 281 CYS B O 1
ATOM 4489 N N . THR B 1 282 ? 7.352 19.375 -6.133 1 92.88 282 THR B N 1
ATOM 4490 C CA . THR B 1 282 ? 8.359 19.797 -7.094 1 92.88 282 THR B CA 1
ATOM 4491 C C . THR B 1 282 ? 7.711 20.391 -8.344 1 92.88 282 THR B C 1
ATOM 4493 O O . THR B 1 282 ? 8.398 20.703 -9.312 1 92.88 282 THR B O 1
ATOM 4496 N N . ARG B 1 283 ? 6.438 20.391 -8.32 1 94.5 283 ARG B N 1
ATOM 4497 C CA . ARG B 1 283 ? 5.648 21 -9.391 1 94.5 283 ARG B CA 1
ATOM 4498 C C . ARG B 1 283 ? 4.773 22.125 -8.859 1 94.5 283 ARG B C 1
ATOM 4500 O O . ARG B 1 283 ? 4.34 22.094 -7.703 1 94.5 283 ARG B O 1
ATOM 4507 N N . ASP B 1 284 ? 4.535 23.109 -9.68 1 97.06 284 ASP B N 1
ATOM 4508 C CA . ASP B 1 284 ? 3.762 24.281 -9.273 1 97.06 284 ASP B CA 1
ATOM 4509 C C . ASP B 1 284 ? 2.391 23.859 -8.734 1 97.06 284 ASP B C 1
ATOM 4511 O O . ASP B 1 284 ? 1.578 23.297 -9.469 1 97.06 284 ASP B O 1
ATOM 4515 N N . VAL B 1 285 ? 2.115 24.234 -7.551 1 96.81 285 VAL B N 1
ATOM 4516 C CA . VAL B 1 285 ? 0.902 23.75 -6.902 1 96.81 285 VAL B CA 1
ATOM 4517 C C . VAL B 1 285 ? -0.301 24.562 -7.383 1 96.81 285 VAL B C 1
ATOM 4519 O O . VAL B 1 285 ? -1.436 24.078 -7.344 1 96.81 285 VAL B O 1
ATOM 4522 N N . GLY B 1 286 ? -0.062 25.844 -7.77 1 96.69 286 GLY B N 1
ATOM 4523 C CA . GLY B 1 286 ? -1.139 26.594 -8.383 1 96.69 286 GLY B CA 1
ATOM 4524 C C . GLY B 1 286 ? -1.673 25.953 -9.648 1 96.69 286 GLY B C 1
ATOM 4525 O O . GLY B 1 286 ? -2.885 25.922 -9.875 1 96.69 286 GLY B O 1
ATOM 4526 N N . GLU B 1 287 ? -0.763 25.453 -10.43 1 96.56 287 GLU B N 1
ATOM 4527 C CA . GLU B 1 287 ? -1.144 24.766 -11.656 1 96.56 287 GLU B CA 1
ATOM 4528 C C . GLU B 1 287 ? -1.889 23.469 -11.344 1 96.56 287 GLU B C 1
ATOM 4530 O O . GLU B 1 287 ? -2.885 23.141 -12 1 96.56 287 GLU B O 1
ATOM 4535 N N . GLN B 1 288 ? -1.413 22.781 -10.359 1 95.81 288 GLN B N 1
ATOM 4536 C CA . GLN B 1 288 ? -2.088 21.562 -9.945 1 95.81 288 GLN B CA 1
ATOM 4537 C C . GLN B 1 288 ? -3.516 21.844 -9.492 1 95.81 288 GLN B C 1
ATOM 4539 O O . GLN B 1 288 ? -4.445 21.125 -9.867 1 95.81 288 GLN B O 1
ATOM 4544 N N . ALA B 1 289 ? -3.666 22.875 -8.695 1 96.06 289 ALA B N 1
ATOM 4545 C CA . ALA B 1 289 ? -4.977 23.25 -8.172 1 96.06 289 ALA B CA 1
ATOM 4546 C C . ALA B 1 289 ? -5.918 23.656 -9.289 1 96.06 289 ALA B C 1
ATOM 4548 O O . ALA B 1 289 ? -7.102 23.328 -9.273 1 96.06 289 ALA B O 1
ATOM 4549 N N . LYS B 1 290 ? -5.391 24.406 -10.242 1 94.38 290 LYS B N 1
ATOM 4550 C CA . LYS B 1 290 ? -6.191 24.859 -11.375 1 94.38 290 LYS B CA 1
ATOM 4551 C C . LYS B 1 290 ? -6.734 23.672 -12.172 1 94.38 290 LYS B C 1
ATOM 4553 O O . LYS B 1 290 ? -7.906 23.656 -12.547 1 94.38 290 LYS B O 1
ATOM 4558 N N . GLU B 1 291 ? -5.922 22.719 -12.398 1 92.06 291 GLU B N 1
ATOM 4559 C CA . GLU B 1 291 ? -6.352 21.531 -13.125 1 92.06 291 GLU B CA 1
ATOM 4560 C C . GLU B 1 291 ? -7.418 20.766 -12.352 1 92.06 291 GLU B C 1
ATOM 4562 O O . GLU B 1 291 ? -8.391 20.281 -12.93 1 92.06 291 GLU B O 1
ATOM 4567 N N . ALA B 1 292 ? -7.199 20.625 -11.07 1 90.5 292 ALA B N 1
ATOM 4568 C CA . ALA B 1 292 ? -8.141 19.906 -10.227 1 90.5 292 ALA B CA 1
ATOM 4569 C C . ALA B 1 292 ? -9.516 20.562 -10.242 1 90.5 292 ALA B C 1
ATOM 4571 O O . ALA B 1 292 ? -10.539 19.875 -10.203 1 90.5 292 ALA B O 1
ATOM 4572 N N . ARG B 1 293 ? -9.469 21.859 -10.258 1 86.56 293 ARG B N 1
ATOM 4573 C CA . ARG B 1 293 ? -10.727 22.594 -10.297 1 86.56 293 ARG B CA 1
ATOM 4574 C C . ARG B 1 293 ? -11.461 22.359 -11.609 1 86.56 293 ARG B C 1
ATOM 4576 O O . ARG B 1 293 ? -12.688 22.266 -11.633 1 86.56 293 ARG B O 1
ATOM 4583 N N . GLY B 1 294 ? -10.758 22.234 -12.664 1 75.31 294 GLY B N 1
ATOM 4584 C CA . GLY B 1 294 ? -11.352 22 -13.969 1 75.31 294 GLY B CA 1
ATOM 4585 C C . GLY B 1 294 ? -11.875 20.594 -14.156 1 75.31 294 GLY B C 1
ATOM 4586 O O . GLY B 1 294 ? -12.852 20.375 -14.875 1 75.31 294 GLY B O 1
ATOM 4587 N N . ALA B 1 295 ? -11.242 19.688 -13.586 1 61.84 295 ALA B N 1
ATOM 4588 C CA . ALA B 1 295 ? -11.664 18.297 -13.719 1 61.84 295 ALA B CA 1
ATOM 4589 C C . ALA B 1 295 ? -12.992 18.047 -13.008 1 61.84 295 ALA B C 1
ATOM 4591 O O . ALA B 1 295 ? -13.75 17.172 -13.391 1 61.84 295 ALA B O 1
ATOM 4592 N N . VAL B 1 296 ? -13.297 18.703 -11.969 1 56.75 296 VAL B N 1
ATOM 4593 C CA . VAL B 1 296 ? -14.562 18.578 -11.25 1 56.75 296 VAL B CA 1
ATOM 4594 C C . VAL B 1 296 ? -15.695 19.188 -12.07 1 56.75 296 VAL B C 1
ATOM 4596 O O . VAL B 1 296 ? -16.844 18.766 -11.953 1 56.75 296 VAL B O 1
ATOM 4599 N N . LYS B 1 297 ? -15.406 20.125 -12.867 1 51.06 297 LYS B N 1
ATOM 4600 C CA . LYS B 1 297 ? -16.438 20.781 -13.664 1 51.06 297 LYS B CA 1
ATOM 4601 C C . LYS B 1 297 ? -16.828 19.922 -14.859 1 51.06 297 LYS B C 1
ATOM 4603 O O . LYS B 1 297 ? -17.844 20.203 -15.523 1 51.06 297 LYS B O 1
ATOM 4608 N N . THR B 1 298 ? -16 19.047 -15.297 1 37.47 298 THR B N 1
ATOM 4609 C CA . THR B 1 298 ? -16.453 18.25 -16.438 1 37.47 298 THR B CA 1
ATOM 4610 C C . THR B 1 298 ? -17.141 16.969 -15.953 1 37.47 298 THR B C 1
ATOM 4612 O O . THR B 1 298 ? -16.656 16.312 -15.039 1 37.47 298 THR B O 1
#

Nearest PDB structures (foldseek):
  5b4t-assembly1_A  TM=8.690E-01  e=2.935E-18  Alcaligenes faecalis
  4is3-assembly1_A  TM=8.698E-01  e=5.003E-17  [Clostridium] scindens
  6m5n-assembly1_A  TM=8.647E-01  e=1.017E-16  Pseudomonas sp. TCU-HL1
  3u4c-assembly1_A-2  TM=8.746E-01  e=5.011E-16  Bacillus subtilis
  3lf2-assembly1_A  TM=8.725E-01  e=6.733E-16  Pseudomonas aeruginosa PAO1

Foldseek 3Di:
DPDPPFDFAQADDDLLDLVVLALLAALAEEEFEPCLDDLNLLLQLSNVRSHYAYEFEEQDPVSQVVSQVVSVVVVGPHHYYYDYADLLDLVRLLVVQVVSCVPRNAHAEYEYDFAAAAQAAPVLDDPVRLVVRLSRQPVSLVSSCVNRVVVCLVVLGHEYEGEAAPLCVPPDGRGVSRNVNRVNNLQVQLVVLVVSQVCCCVVVVDGRNYFGEYEHQPPAPDPSVVVRYDPCCVPPPVVSVVVVVVVVVPDDHHDSNQVSSVSSSVSSCVLVLQGSHYYYSRGDSVVVSVVSVVVVVD/DPDPPFDFAQADDDLLDLVVLALLAALAEEEFEPCLDDLNLLLQLSNVRSHEAYEFEEQDPVSQVVSQVVSVVVVGPHHYYYDYADLLDLVRLLVVQVVSCVPRNAHAEYEYDFAAAAQAAPVLDDPVRLVVRLSRQPVSLVSSCVNRVVVCLVVLGHEYEGEAAPLCVPPDGRGVSRNVNRVNNLQVQLVVLVVSQVCCCVVVVDGRNYFGEYEHQPPAPTPSVVVRYDPCCVPPPVVRVVVVVVVVVPDDHHDSNQVSSVSSSVSSCVLVLQGSHYYYSRGDSVVVSVVSVVVVVD

Secondary structure (DSSP, 8-state):
----SSPB-SS--GGG-GGGGTTTTTT-EEEEET-SSHHHHHHHHHHHHTT-EEEEEES-HHHHHHHHHHHHHTT-SS-EEEEE--TTSHHHHHHHHHHHHHHH-S-SEEEE---------GGG--HHHHHHHHIIIIIHHHHHHHHHHHHHHHHT-EEEEEE--GGGTS--TT-HHHHHHHHHHHHHHHHHHHHHHHHIIIIISS---EEEEEEE---B--THHHHTS-HHHHHH-HHHHHHHHHHHHTSPPBPTHHHHHHHHHHHTTTTGGGTTSEEETTB-HHHHHHHHHHHHH-/----SSPB-SS--GGG-GGGGTTTTTT-EEEEET-SSHHHHHHHHHHHHTT-EEEEEES-HHHHHHHHHHHHHTT-SS-EEEEE--TTSHHHHHHHHHHHHHHH-S-SEEEE---------GGG--HHHHHHHHIIIIIHHHHHHHHHHHHHHHHT-EEEEEE--GGGTS--TT-HHHHHHHHHHHHHHHHHHHHHHHHIIIIISS---EEEEEEE---B--GGGGTTS-HHHHHH-HHHHHHHHHHHHTSPPBPTHHHHHHHHHHHTTTTGGGTTSEEETTB-HHHHHHHHHHHHH-

Organism: Fusarium oxysporum f. sp. cubense (strain race 4) (NCBI:txid2502994)

pLDDT: mean 89.58, std 12.5, range [35.28, 98.81]

Radius of gyration: 24.63 Å; Cα contacts (8 Å, |Δi|>4): 1254; chains: 2; bounding box: 56×75×56 Å

Solvent-accessible surface area (backbone atoms only — not comparable to full-atom values): 29637 Å² total; per-residue (Å²): 123,88,75,69,92,46,55,80,40,46,44,79,48,81,84,39,28,66,82,79,37,54,53,53,32,55,81,35,25,33,42,33,36,35,13,26,46,68,59,27,27,41,28,51,47,42,36,36,67,15,24,12,25,34,36,26,18,17,73,45,61,67,36,14,50,51,41,40,50,53,50,58,70,67,68,58,90,37,52,76,45,64,48,72,35,47,61,82,36,66,70,36,42,54,47,50,52,50,53,43,34,74,74,69,37,68,69,34,30,40,35,40,47,43,66,75,59,55,48,42,49,69,92,76,51,50,66,65,62,42,49,48,44,30,39,43,44,29,49,26,50,52,48,50,45,62,72,50,42,62,62,26,58,73,68,44,42,30,31,38,37,36,63,36,43,67,47,44,78,43,75,51,61,30,23,43,43,43,31,20,18,24,34,19,39,40,44,31,28,28,19,46,33,54,28,44,43,48,47,31,35,71,76,68,68,36,82,54,47,56,36,23,31,20,30,19,56,54,78,48,87,38,81,58,61,67,65,18,48,46,69,62,30,61,71,76,39,47,63,55,56,52,52,50,50,56,53,55,70,73,47,79,77,38,38,57,60,23,32,13,28,43,51,44,36,47,64,51,53,77,39,60,57,39,50,29,33,81,41,53,40,39,27,40,59,62,56,52,32,53,50,42,52,52,57,70,73,101,123,89,74,69,91,48,54,80,41,45,46,77,47,82,84,40,29,66,82,80,38,54,52,53,32,55,81,35,23,34,43,32,37,35,12,27,47,66,59,26,27,40,28,52,47,42,35,35,67,16,25,13,25,36,37,25,18,17,73,44,60,68,37,13,50,51,41,40,49,54,50,58,69,68,67,59,91,37,53,76,44,65,50,73,34,47,61,83,35,68,70,36,42,54,48,49,54,51,52,44,34,74,74,69,37,69,68,34,29,41,35,40,48,46,64,77,61,56,46,41,49,67,92,75,50,50,66,64,61,42,50,48,42,31,38,45,43,30,49,26,50,53,47,51,46,62,72,50,40,62,62,25,58,72,68,44,43,30,31,38,36,37,65,36,43,67,47,46,78,44,76,50,60,28,23,44,44,43,33,19,19,22,34,17,40,40,47,30,27,27,19,47,32,52,29,44,45,47,47,32,34,74,76,68,69,37,83,54,48,58,36,25,31,18,31,17,56,54,76,47,87,38,81,58,62,68,64,20,50,46,69,63,31,60,71,77,38,48,64,54,56,52,52,51,49,55,54,54,70,73,47,77,76,37,39,58,60,22,31,14,27,45,52,43,36,47,65,50,52,75,40,61,58,40,49,29,33,81,42,52,41,38,28,40,59,64,56,51,31,54,51,42,51,51,58,71,73,100

InterPro domains:
  IPR002347 Short-chain dehydrogenase/reductase SDR [PF00106] (28-230)
  IPR002347 Short-chain dehydrogenase/reductase SDR [PR00081] (29-46)
  IPR002347 Short-chain dehydrogenase/reductase SDR [PR00081] (105-116)
  IPR002347 Short-chain dehydrogenase/reductase SDR [PR00081] (152-168)
  IPR002347 Short-chain dehydrogenase/reductase SDR [PR00081] (208-225)
  IPR020904 Short-chain dehydrogenase/reductase, conserved site [PS00061] (165-193)
  IPR036291 NAD(P)-binding domain superfamily [SSF51735] (22-271)